Protein AF-0000000086188508 (afdb_homodimer)

pLDDT: mean 94.57, std 4.26, range [72.5, 98.75]

Structure (mmCIF, N/CA/C/O backbone):
data_AF-0000000086188508-model_v1
#
loop_
_entity.id
_entity.type
_entity.pdbx_description
1 polymer 'ABC transporter ATP-binding protein'
#
loop_
_atom_site.group_PDB
_atom_site.id
_atom_site.type_symbol
_atom_site.label_atom_id
_atom_site.label_alt_id
_atom_site.label_comp_id
_atom_site.label_asym_id
_atom_site.label_entity_id
_atom_site.label_seq_id
_atom_site.pdbx_PDB_ins_code
_atom_site.Cartn_x
_atom_site.Cartn_y
_atom_site.Cartn_z
_atom_site.occupancy
_atom_site.B_iso_or_equiv
_atom_site.auth_seq_id
_atom_site.auth_comp_id
_atom_site.auth_asym_id
_atom_site.auth_atom_id
_atom_site.pdbx_PDB_model_num
ATOM 1 N N . MET A 1 1 ? 10.109 28.75 5.727 1 93.12 1 MET A N 1
ATOM 2 C CA . MET A 1 1 ? 8.914 29.547 5.457 1 93.12 1 MET A CA 1
ATOM 3 C C . MET A 1 1 ? 7.746 29.094 6.32 1 93.12 1 MET A C 1
ATOM 5 O O . MET A 1 1 ? 7.461 27.891 6.398 1 93.12 1 MET A O 1
ATOM 9 N N . ARG A 1 2 ? 7.188 29.953 7.016 1 97.25 2 ARG A N 1
ATOM 10 C CA . ARG A 1 2 ? 5.969 29.703 7.777 1 97.25 2 ARG A CA 1
ATOM 11 C C . ARG A 1 2 ? 4.727 29.984 6.934 1 97.25 2 ARG A C 1
ATOM 13 O O . ARG A 1 2 ? 4.66 31 6.238 1 97.25 2 ARG A O 1
ATOM 20 N N . ILE A 1 3 ? 3.76 29.062 7 1 98.44 3 ILE A N 1
ATOM 21 C CA . ILE A 1 3 ? 2.541 29.203 6.211 1 98.44 3 ILE A CA 1
ATOM 22 C C . ILE A 1 3 ? 1.336 29.328 7.141 1 98.44 3 ILE A C 1
ATOM 24 O O . ILE A 1 3 ? 1.173 28.547 8.078 1 98.44 3 ILE A O 1
ATOM 28 N N . GLU A 1 4 ? 0.554 30.312 6.891 1 98.75 4 GLU A N 1
ATOM 29 C CA . GLU A 1 4 ? -0.713 30.484 7.598 1 98.75 4 GLU A CA 1
ATOM 30 C C . GLU A 1 4 ? -1.896 30.375 6.637 1 98.75 4 GLU A C 1
ATOM 32 O O . GLU A 1 4 ? -1.967 31.094 5.645 1 98.75 4 GLU A O 1
ATOM 37 N N . ILE A 1 5 ? -2.74 29.438 6.926 1 98.69 5 ILE A N 1
ATOM 38 C CA . ILE A 1 5 ? -3.971 29.219 6.172 1 98.69 5 ILE A CA 1
ATOM 39 C C . ILE A 1 5 ? -5.168 29.688 7 1 98.69 5 ILE A C 1
ATOM 41 O O . ILE A 1 5 ? -5.379 29.219 8.117 1 98.69 5 ILE A O 1
ATOM 45 N N . ARG A 1 6 ? -5.949 30.609 6.453 1 98.62 6 ARG A N 1
ATOM 46 C CA . ARG A 1 6 ? -7.07 31.156 7.195 1 98.62 6 ARG A CA 1
ATOM 47 C C . ARG A 1 6 ? -8.383 30.938 6.453 1 98.62 6 ARG A C 1
ATOM 49 O O . ARG A 1 6 ? -8.641 31.578 5.43 1 98.62 6 ARG A O 1
ATOM 56 N N . GLU A 1 7 ? -9.234 30.078 6.992 1 98.31 7 GLU A N 1
ATOM 57 C CA . GLU A 1 7 ? -10.586 29.797 6.496 1 98.31 7 GLU A CA 1
ATOM 58 C C . GLU A 1 7 ? -10.578 29.594 4.984 1 98.31 7 GLU A C 1
ATOM 60 O O . GLU A 1 7 ? -11.391 30.188 4.27 1 98.31 7 GLU A O 1
ATOM 65 N N . LEU A 1 8 ? -9.672 28.875 4.574 1 98.31 8 LEU A N 1
ATOM 66 C CA . LEU A 1 8 ? -9.461 28.672 3.145 1 98.31 8 LEU A CA 1
ATOM 67 C C . LEU A 1 8 ? -10.539 27.766 2.553 1 98.31 8 LEU A C 1
ATOM 69 O O . LEU A 1 8 ? -10.891 26.75 3.143 1 98.31 8 LEU A O 1
ATOM 73 N N . GLY A 1 9 ? -11.031 28.172 1.366 1 97.94 9 GLY A N 1
ATOM 74 C CA . GLY A 1 9 ? -12.078 27.391 0.713 1 97.94 9 GLY A CA 1
ATOM 75 C C . GLY A 1 9 ? -12.016 27.469 -0.801 1 97.94 9 GLY A C 1
ATOM 76 O O . GLY A 1 9 ? -11.422 28.391 -1.358 1 97.94 9 GLY A O 1
ATOM 77 N N . ARG A 1 10 ? -12.523 26.469 -1.468 1 97.5 10 ARG A N 1
ATOM 78 C CA . ARG A 1 10 ? -12.68 26.438 -2.918 1 97.5 10 ARG A CA 1
ATOM 79 C C . ARG A 1 10 ? -13.969 25.703 -3.303 1 97.5 10 ARG A C 1
ATOM 81 O O . ARG A 1 10 ? -14.227 24.594 -2.832 1 97.5 10 ARG A O 1
ATOM 88 N N . THR A 1 11 ? -14.75 26.344 -4.07 1 95.5 11 THR A N 1
ATOM 89 C CA . THR A 1 11 ? -15.977 25.766 -4.621 1 95.5 11 THR A CA 1
ATOM 90 C C . THR A 1 11 ? -15.938 25.75 -6.145 1 95.5 11 THR A C 1
ATOM 92 O O . THR A 1 11 ? -15.609 26.766 -6.766 1 95.5 11 THR A O 1
ATOM 95 N N . PHE A 1 12 ? -16.156 24.594 -6.695 1 91.88 12 PHE A N 1
ATOM 96 C CA . PHE A 1 12 ? -16.312 24.484 -8.141 1 91.88 12 PHE A CA 1
ATOM 97 C C . PHE A 1 12 ? -17.797 24.438 -8.516 1 91.88 12 PHE A C 1
ATOM 99 O O . PHE A 1 12 ? -18.484 23.469 -8.203 1 91.88 12 PHE A O 1
ATOM 106 N N . GLY A 1 13 ? -18.234 25.359 -9.133 1 89.5 13 GLY A N 1
ATOM 107 C CA . GLY A 1 13 ? -19.672 25.438 -9.328 1 89.5 13 GLY A CA 1
ATOM 108 C C . GLY A 1 13 ? -20.453 25.453 -8.023 1 89.5 13 GLY A C 1
ATOM 109 O O . GLY A 1 13 ? -20.297 26.375 -7.219 1 89.5 13 GLY A O 1
ATOM 110 N N . SER A 1 14 ? -21.219 24.328 -7.848 1 86.75 14 SER A N 1
ATOM 111 C CA . SER A 1 14 ? -22 24.266 -6.609 1 86.75 14 SER A CA 1
ATOM 112 C C . SER A 1 14 ? -21.422 23.219 -5.656 1 86.75 14 SER A C 1
ATOM 114 O O . SER A 1 14 ? -21.984 22.969 -4.586 1 86.75 14 SER A O 1
ATOM 116 N N . ALA A 1 15 ? -20.312 22.688 -5.973 1 86.31 15 ALA A N 1
ATOM 117 C CA . ALA A 1 15 ? -19.75 21.609 -5.164 1 86.31 15 ALA A CA 1
ATOM 118 C C . ALA A 1 15 ? -18.516 22.094 -4.395 1 86.31 15 ALA A C 1
ATOM 120 O O . ALA A 1 15 ? -17.5 22.422 -4.992 1 86.31 15 ALA A O 1
ATOM 121 N N . PRO A 1 16 ? -18.641 22.203 -3.096 1 91.38 16 PRO A N 1
ATOM 122 C CA . PRO A 1 16 ? -17.453 22.594 -2.32 1 91.38 16 PRO A CA 1
ATOM 123 C C . PRO A 1 16 ? -16.391 21.484 -2.295 1 91.38 16 PRO A C 1
ATOM 125 O O . PRO A 1 16 ? -16.719 20.328 -2.021 1 91.38 16 PRO A O 1
ATOM 128 N N . ALA A 1 17 ? -15.203 21.859 -2.639 1 94.56 17 ALA A N 1
ATOM 129 C CA . ALA A 1 17 ? -14.086 20.922 -2.604 1 94.56 17 ALA A CA 1
ATOM 130 C C . ALA A 1 17 ? -13.297 21.062 -1.307 1 94.56 17 ALA A C 1
ATOM 132 O O . ALA A 1 17 ? -12.844 20.062 -0.734 1 94.56 17 ALA A O 1
ATOM 133 N N . VAL A 1 18 ? -13.094 22.266 -0.87 1 97.81 18 VAL A N 1
ATOM 134 C CA . VAL A 1 18 ? -12.461 22.594 0.402 1 97.81 18 VAL A CA 1
ATOM 135 C C . VAL A 1 18 ? -13.297 23.641 1.132 1 97.81 18 VAL A C 1
ATOM 137 O O . VAL A 1 18 ? -13.742 24.625 0.527 1 97.81 18 VAL A O 1
ATOM 140 N N . GLU A 1 19 ? -13.477 23.406 2.457 1 97.56 19 GLU A N 1
ATOM 141 C CA . GLU A 1 19 ? -14.414 24.25 3.186 1 97.56 19 GLU A CA 1
ATOM 142 C C . GLU A 1 19 ? -13.781 24.797 4.469 1 97.56 19 GLU A C 1
ATOM 144 O O . GLU A 1 19 ? -13.82 24.141 5.508 1 97.56 19 GLU A O 1
ATOM 149 N N . GLY A 1 20 ? -13.305 26.016 4.438 1 97.44 20 GLY A N 1
ATOM 150 C CA . GLY A 1 20 ? -12.938 26.797 5.613 1 97.44 20 GLY A CA 1
ATOM 151 C C . GLY A 1 20 ? -11.797 26.188 6.398 1 97.44 20 GLY A C 1
ATOM 152 O O . GLY A 1 20 ? -11.867 26.078 7.625 1 97.44 20 GLY A O 1
ATOM 153 N N . VAL A 1 21 ? -10.75 25.781 5.785 1 98.12 21 VAL A N 1
ATOM 154 C CA . VAL A 1 21 ? -9.617 25.141 6.441 1 98.12 21 VAL A CA 1
ATOM 155 C C . VAL A 1 21 ? -8.688 26.219 7.02 1 98.12 21 VAL A C 1
ATOM 157 O O . VAL A 1 21 ? -8.32 27.172 6.328 1 98.12 21 VAL A O 1
ATOM 160 N N . SER A 1 22 ? -8.391 26.109 8.289 1 98.69 22 SER A N 1
ATOM 161 C CA . SER A 1 22 ? -7.406 26.953 8.953 1 98.69 22 SER A CA 1
ATOM 162 C C . SER A 1 22 ? -6.297 26.125 9.594 1 98.69 22 SER A C 1
ATOM 164 O O . SER A 1 22 ? -6.566 25.109 10.227 1 98.69 22 SER A O 1
ATOM 166 N N . ALA A 1 23 ? -5.117 26.562 9.344 1 98.44 23 ALA A N 1
ATOM 167 C CA . ALA A 1 23 ? -3.965 25.859 9.898 1 98.44 23 ALA A CA 1
ATOM 168 C C . ALA A 1 23 ? -2.695 26.688 9.781 1 98.44 23 ALA A C 1
ATOM 170 O O . ALA A 1 23 ? -2.629 27.625 8.969 1 98.44 23 ALA A O 1
ATOM 171 N N . THR A 1 24 ? -1.727 26.328 10.594 1 98.69 24 THR A N 1
ATOM 172 C CA . THR A 1 24 ? -0.405 26.953 10.516 1 98.69 24 THR A CA 1
ATOM 173 C C . THR A 1 24 ? 0.674 25.875 10.336 1 98.69 24 THR A C 1
ATOM 175 O O . THR A 1 24 ? 0.7 24.891 11.07 1 98.69 24 THR A O 1
ATOM 178 N N . ILE A 1 25 ? 1.467 26.062 9.367 1 98.5 25 ILE A N 1
ATOM 179 C CA . ILE A 1 25 ? 2.621 25.203 9.109 1 98.5 25 ILE A CA 1
ATOM 180 C C . ILE A 1 25 ? 3.906 25.953 9.453 1 98.5 25 ILE A C 1
ATOM 182 O O . ILE A 1 25 ? 4.141 27.047 8.953 1 98.5 25 ILE A O 1
ATOM 186 N N . GLU A 1 26 ? 4.727 25.375 10.25 1 98.06 26 GLU A N 1
ATOM 187 C CA . GLU A 1 26 ? 5.941 26.047 10.703 1 98.06 26 GLU A CA 1
ATOM 188 C C . GLU A 1 26 ? 7.074 25.875 9.695 1 98.06 26 GLU A C 1
ATOM 190 O O . GLU A 1 26 ? 7.023 25 8.828 1 98.06 26 GLU A O 1
ATOM 195 N N . ASP A 1 27 ? 8.039 26.75 9.891 1 97.5 27 ASP A N 1
ATOM 196 C CA . ASP A 1 27 ? 9.203 26.75 9.008 1 97.5 27 ASP A CA 1
ATOM 197 C C . ASP A 1 27 ? 9.953 25.422 9.094 1 97.5 27 ASP A C 1
ATOM 199 O O . ASP A 1 27 ? 10.227 24.922 10.195 1 97.5 27 ASP A O 1
ATOM 203 N N . GLY A 1 28 ? 10.148 24.812 7.914 1 96.69 28 GLY A N 1
ATOM 204 C CA . GLY A 1 28 ? 10.953 23.594 7.84 1 96.69 28 GLY A CA 1
ATOM 205 C C . GLY A 1 28 ? 10.18 22.344 8.195 1 96.69 28 GLY A C 1
ATOM 206 O O . GLY A 1 28 ? 10.734 21.25 8.203 1 96.69 28 GLY A O 1
ATOM 207 N N . GLU A 1 29 ? 8.906 22.453 8.398 1 97.69 29 GLU A N 1
ATOM 208 C CA . GLU A 1 29 ? 8.094 21.312 8.781 1 97.69 29 GLU A CA 1
ATOM 209 C C . GLU A 1 29 ? 7.762 20.438 7.578 1 97.69 29 GLU A C 1
ATOM 211 O O . GLU A 1 29 ? 7.617 20.938 6.461 1 97.69 29 GLU A O 1
ATOM 216 N N . PHE A 1 30 ? 7.688 19.156 7.82 1 98.06 30 PHE A N 1
ATOM 217 C CA . PHE A 1 30 ? 7.176 18.203 6.848 1 98.06 30 PHE A CA 1
ATOM 218 C C . PHE A 1 30 ? 5.727 17.828 7.16 1 98.06 30 PHE A C 1
ATOM 220 O O . PHE A 1 30 ? 5.461 17.062 8.086 1 98.06 30 PHE A O 1
ATOM 227 N N . ILE A 1 31 ? 4.832 18.328 6.312 1 98.5 31 ILE A N 1
ATOM 228 C CA . ILE A 1 31 ? 3.406 18.141 6.559 1 98.5 31 ILE A CA 1
ATOM 229 C C . ILE A 1 31 ? 2.83 17.172 5.52 1 98.5 31 ILE A C 1
ATOM 231 O O . ILE A 1 31 ? 3.145 17.281 4.332 1 98.5 31 ILE A O 1
ATOM 235 N N . CYS A 1 32 ? 1.991 16.281 5.992 1 98.25 32 CYS A N 1
ATOM 236 C CA . CYS A 1 32 ? 1.213 15.461 5.074 1 98.25 32 CYS A CA 1
ATOM 237 C C . CYS A 1 32 ? -0.257 15.867 5.094 1 98.25 32 CYS A C 1
ATOM 239 O O . CYS A 1 32 ? -0.809 16.172 6.152 1 98.25 32 CYS A O 1
ATOM 241 N N . ILE A 1 33 ? -0.807 15.969 3.959 1 98.25 33 ILE A N 1
ATOM 242 C CA . ILE A 1 33 ? -2.258 16.016 3.818 1 98.25 33 ILE A CA 1
ATOM 243 C C . ILE A 1 33 ? -2.789 14.625 3.477 1 98.25 33 ILE A C 1
ATOM 245 O O . ILE A 1 33 ? -2.457 14.07 2.43 1 98.25 33 ILE A O 1
ATOM 249 N N . LEU A 1 34 ? -3.578 14.117 4.359 1 96.44 34 LEU A N 1
ATOM 250 C CA . LEU A 1 34 ? -4.062 12.75 4.285 1 96.44 34 LEU A CA 1
ATOM 251 C C . LEU A 1 34 ? -5.586 12.711 4.254 1 96.44 34 LEU A C 1
ATOM 253 O O . LEU A 1 34 ? -6.246 13.539 4.883 1 96.44 34 LEU A O 1
ATOM 257 N N . GLY A 1 35 ? -6.148 11.766 3.547 1 94.25 35 GLY A N 1
ATOM 258 C CA . GLY A 1 35 ? -7.586 11.586 3.465 1 94.25 35 GLY A CA 1
ATOM 259 C C . GLY A 1 35 ? -8.008 10.68 2.324 1 94.25 35 GLY A C 1
ATOM 260 O O . GLY A 1 35 ? -7.176 10.25 1.525 1 94.25 35 GLY A O 1
ATOM 261 N N . PRO A 1 36 ? -9.289 10.391 2.309 1 90.56 36 PRO A N 1
ATOM 262 C CA . PRO A 1 36 ? -9.805 9.539 1.23 1 90.56 36 PRO A CA 1
ATOM 263 C C . PRO A 1 36 ? -9.742 10.219 -0.136 1 90.56 36 PRO A C 1
ATOM 265 O O . PRO A 1 36 ? -9.523 11.43 -0.217 1 90.56 36 PRO A O 1
ATOM 268 N N . SER A 1 37 ? -9.883 9.398 -1.133 1 84.88 37 SER A N 1
ATOM 269 C CA . SER A 1 37 ? -9.922 9.961 -2.48 1 84.88 37 SER A CA 1
ATOM 270 C C . SER A 1 37 ? -11.07 10.953 -2.629 1 84.88 37 SER A C 1
ATOM 272 O O . SER A 1 37 ? -12.18 10.711 -2.137 1 84.88 37 SER A O 1
ATOM 274 N N . GLY A 1 38 ? -10.797 12.07 -3.197 1 85.19 38 GLY A N 1
ATOM 275 C CA . GLY A 1 38 ? -11.828 13.047 -3.506 1 85.19 38 GLY A CA 1
ATOM 276 C C . GLY A 1 38 ? -12.125 13.984 -2.352 1 85.19 38 GLY A C 1
ATOM 277 O O . GLY A 1 38 ? -13.031 14.82 -2.439 1 85.19 38 GLY A O 1
ATOM 278 N N . CYS A 1 39 ? -11.359 13.922 -1.333 1 92.12 39 CYS A N 1
ATOM 279 C CA . CYS A 1 39 ? -11.727 14.695 -0.155 1 92.12 39 CYS A CA 1
ATOM 280 C C . CYS A 1 39 ? -11.164 16.109 -0.24 1 92.12 39 CYS A C 1
ATOM 282 O O . CYS A 1 39 ? -11.359 16.922 0.67 1 92.12 39 CYS A O 1
ATOM 284 N N . GLY A 1 40 ? -10.375 16.406 -1.275 1 95.19 40 GLY A N 1
ATOM 285 C CA . GLY A 1 40 ? -9.953 17.781 -1.474 1 95.19 40 GLY A CA 1
ATOM 286 C C . GLY A 1 40 ? -8.461 17.984 -1.278 1 95.19 40 GLY A C 1
ATOM 287 O O . GLY A 1 40 ? -7.977 19.125 -1.249 1 95.19 40 GLY A O 1
ATOM 288 N N . LYS A 1 41 ? -7.668 16.953 -1.112 1 96.44 41 LYS A N 1
ATOM 289 C CA . LYS A 1 41 ? -6.238 17.047 -0.832 1 96.44 41 LYS A CA 1
ATOM 290 C C . LYS A 1 41 ? -5.504 17.797 -1.944 1 96.44 41 LYS A C 1
ATOM 292 O O . LYS A 1 41 ? -4.754 18.734 -1.68 1 96.44 41 LYS A O 1
ATOM 297 N N . THR A 1 42 ? -5.754 17.375 -3.203 1 94.12 42 THR A N 1
ATOM 298 C CA . THR A 1 42 ? -5.102 17.984 -4.355 1 94.12 42 THR A CA 1
ATOM 299 C C . THR A 1 42 ? -5.531 19.438 -4.516 1 94.12 42 THR A C 1
ATOM 301 O O . THR A 1 42 ? -4.707 20.297 -4.832 1 94.12 42 THR A O 1
ATOM 304 N N . THR A 1 43 ? -6.793 19.688 -4.316 1 96.62 43 THR A N 1
ATOM 305 C CA . THR A 1 43 ? -7.289 21.062 -4.363 1 96.62 43 THR A CA 1
ATOM 306 C C . THR A 1 43 ? -6.578 21.922 -3.324 1 96.62 43 THR A C 1
ATOM 308 O O . THR A 1 43 ? -6.137 23.047 -3.631 1 96.62 43 THR A O 1
ATOM 311 N N . MET A 1 44 ? -6.484 21.406 -2.119 1 97.81 44 MET A N 1
ATOM 312 C CA . MET A 1 44 ? -5.777 22.109 -1.054 1 97.81 44 MET A CA 1
ATOM 313 C C . MET A 1 44 ? -4.336 22.406 -1.459 1 97.81 44 MET A C 1
ATOM 315 O O . MET A 1 44 ? -3.873 23.547 -1.327 1 97.81 44 MET A O 1
ATOM 319 N N . LEU A 1 45 ? -3.643 21.422 -1.983 1 97.94 45 LEU A N 1
ATOM 320 C CA . LEU A 1 45 ? -2.252 21.562 -2.402 1 97.94 45 LEU A CA 1
ATOM 321 C C . LEU A 1 45 ? -2.121 22.594 -3.512 1 97.94 45 LEU A C 1
ATOM 323 O O . LEU A 1 45 ? -1.219 23.438 -3.48 1 97.94 45 LEU A O 1
ATOM 327 N N . ASN A 1 46 ? -3.006 22.578 -4.457 1 97.5 46 ASN A N 1
ATOM 328 C CA . ASN A 1 46 ? -2.969 23.484 -5.598 1 97.5 46 ASN A CA 1
ATOM 329 C C . ASN A 1 46 ? -3.26 24.922 -5.18 1 97.5 46 ASN A C 1
ATOM 331 O O . ASN A 1 46 ? -2.719 25.875 -5.762 1 97.5 46 ASN A O 1
ATOM 335 N N . MET A 1 47 ? -4.121 25.062 -4.219 1 98.12 47 MET A N 1
ATOM 336 C CA . MET A 1 47 ? -4.34 26.406 -3.691 1 98.12 47 MET A CA 1
ATOM 337 C C . MET A 1 47 ? -3.086 26.922 -3.002 1 98.12 47 MET A C 1
ATOM 339 O O . MET A 1 47 ? -2.699 28.078 -3.199 1 98.12 47 MET A O 1
ATOM 343 N N . LEU A 1 48 ? -2.408 26.094 -2.244 1 97.88 48 LEU A N 1
ATOM 344 C CA . LEU A 1 48 ? -1.172 26.484 -1.577 1 97.88 48 LEU A CA 1
ATOM 345 C C . LEU A 1 48 ? -0.11 26.891 -2.596 1 97.88 48 LEU A C 1
ATOM 347 O O . LEU A 1 48 ? 0.63 27.859 -2.381 1 97.88 48 LEU A O 1
ATOM 351 N N . GLY A 1 49 ? -0.097 26.172 -3.674 1 97.19 49 GLY A N 1
ATOM 352 C CA . GLY A 1 49 ? 0.905 26.422 -4.699 1 97.19 49 GLY A CA 1
ATOM 353 C C . GLY A 1 49 ? 0.53 27.547 -5.645 1 97.19 49 GLY A C 1
ATOM 354 O O . GLY A 1 49 ? 1.363 28.016 -6.426 1 97.19 49 GLY A O 1
ATOM 355 N N . GLY A 1 50 ? -0.743 27.938 -5.664 1 97.12 50 GLY A N 1
ATOM 356 C CA . GLY A 1 50 ? -1.185 29.047 -6.504 1 97.12 50 GLY A CA 1
ATOM 357 C C . GLY A 1 50 ? -1.674 28.594 -7.867 1 97.12 50 GLY A C 1
ATOM 358 O O . GLY A 1 50 ? -1.909 29.422 -8.75 1 97.12 50 GLY A O 1
ATOM 359 N N . ILE A 1 51 ? -1.769 27.328 -8.086 1 95.81 51 ILE A N 1
ATOM 360 C CA . ILE A 1 51 ? -2.279 26.781 -9.344 1 95.81 51 ILE A CA 1
ATOM 361 C C . ILE A 1 51 ? -3.783 27.031 -9.43 1 95.81 51 ILE A C 1
ATOM 363 O O . ILE A 1 51 ? -4.309 27.297 -10.516 1 95.81 51 ILE A O 1
ATOM 367 N N . ILE A 1 52 ? -4.484 26.906 -8.289 1 96.06 52 ILE A N 1
ATOM 368 C CA . ILE A 1 52 ? -5.918 27.172 -8.188 1 96.06 52 ILE A CA 1
ATOM 369 C C . ILE A 1 52 ? -6.164 28.312 -7.211 1 96.06 52 ILE A C 1
ATOM 371 O O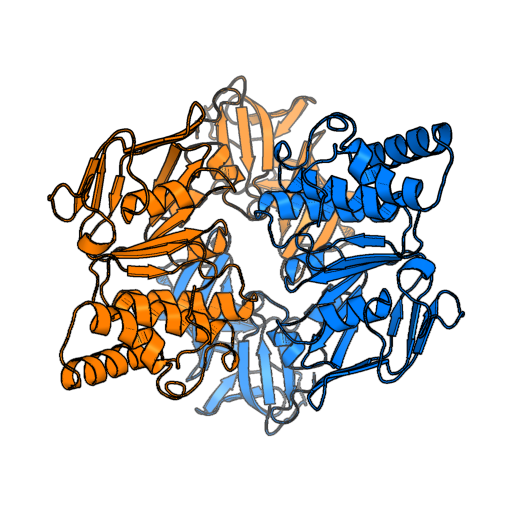 . ILE A 1 52 ? -5.578 28.359 -6.129 1 96.06 52 ILE A O 1
ATOM 375 N N . ALA A 1 53 ? -7 29.219 -7.668 1 96.12 53 ALA A N 1
ATOM 376 C CA . ALA A 1 53 ? -7.352 30.328 -6.781 1 96.12 53 ALA A CA 1
ATOM 377 C C . ALA A 1 53 ? -8.438 29.922 -5.789 1 96.12 53 ALA A C 1
ATOM 379 O O . ALA A 1 53 ? -9.438 29.312 -6.172 1 96.12 53 ALA A O 1
ATOM 380 N N . PRO A 1 54 ? -8.234 30.25 -4.57 1 97.75 54 PRO A N 1
ATOM 381 C CA . PRO A 1 54 ? -9.305 30 -3.609 1 97.75 54 PRO A CA 1
ATOM 382 C C . PRO A 1 54 ? -10.531 30.875 -3.852 1 97.75 54 PRO A C 1
ATOM 384 O O . PRO A 1 54 ? -10.422 31.938 -4.465 1 97.75 54 PRO A O 1
ATOM 387 N N . THR A 1 55 ? -11.703 30.375 -3.412 1 97.62 55 THR A N 1
ATOM 388 C CA . THR A 1 55 ? -12.922 31.172 -3.48 1 97.62 55 THR A CA 1
ATOM 389 C C . THR A 1 55 ? -13.18 31.891 -2.156 1 97.62 55 THR A C 1
ATOM 391 O O . THR A 1 55 ? -13.992 32.812 -2.088 1 97.62 55 THR A O 1
ATOM 394 N N . ALA A 1 56 ? -12.484 31.469 -1.142 1 97.81 56 ALA A N 1
ATOM 395 C CA . ALA A 1 56 ? -12.594 32.094 0.168 1 97.81 56 ALA A CA 1
ATOM 396 C C . ALA A 1 56 ? -11.32 31.891 0.987 1 97.81 56 ALA A C 1
ATOM 398 O O . ALA A 1 56 ? -10.547 30.969 0.71 1 97.81 56 ALA A O 1
ATOM 399 N N . GLY A 1 57 ? -11.062 32.781 1.903 1 98.25 57 GLY A N 1
ATOM 400 C CA . GLY A 1 57 ? -9.938 32.656 2.82 1 98.25 57 GLY A CA 1
ATOM 401 C C . GLY A 1 57 ? -8.656 33.25 2.277 1 98.25 57 GLY A C 1
ATOM 402 O O . GLY A 1 57 ? -8.672 33.969 1.266 1 98.25 57 GLY A O 1
ATOM 403 N N . THR A 1 58 ? -7.594 33.062 3.074 1 98.38 58 THR A N 1
ATOM 404 C CA . THR A 1 58 ? -6.32 33.656 2.711 1 98.38 58 THR A CA 1
ATOM 405 C C . THR A 1 58 ? -5.16 32.719 3.037 1 98.38 58 THR A C 1
ATOM 407 O O . THR A 1 58 ? -5.293 31.844 3.879 1 98.38 58 THR A O 1
ATOM 410 N N . ILE A 1 59 ? -4.117 32.875 2.322 1 98.5 59 ILE A N 1
ATOM 411 C CA . ILE A 1 59 ? -2.857 32.188 2.545 1 98.5 59 ILE A CA 1
ATOM 412 C C . ILE A 1 59 ? -1.738 33.188 2.775 1 98.5 59 ILE A C 1
ATOM 414 O O . ILE A 1 59 ? -1.557 34.125 1.98 1 98.5 59 ILE A O 1
ATOM 418 N N . LEU A 1 60 ? -1.003 33.031 3.828 1 98.56 60 LEU A N 1
ATOM 419 C CA . LEU A 1 60 ? 0.135 33.875 4.125 1 98.56 60 LEU A CA 1
ATOM 420 C C . LEU A 1 60 ? 1.431 33.094 4.168 1 98.56 60 LEU A C 1
ATOM 422 O O . LEU A 1 60 ? 1.479 32 4.773 1 98.56 60 LEU A O 1
ATOM 426 N N . PHE A 1 61 ? 2.438 33.594 3.484 1 98.06 61 PHE A N 1
ATOM 427 C CA . PHE A 1 61 ? 3.809 33.094 3.594 1 98.06 61 PHE A CA 1
ATOM 428 C C . PHE A 1 61 ? 4.672 34.094 4.367 1 98.06 61 PHE A C 1
ATOM 430 O O . PHE A 1 61 ? 4.914 35.188 3.904 1 98.06 61 PHE A O 1
ATOM 437 N N . ASP A 1 62 ? 5.125 33.656 5.531 1 97.38 62 ASP A N 1
ATOM 438 C CA . ASP A 1 62 ? 5.902 34.531 6.395 1 97.38 62 ASP A CA 1
ATOM 439 C C . ASP A 1 62 ? 5.203 35.875 6.578 1 97.38 62 ASP A C 1
ATOM 441 O O . ASP A 1 62 ? 5.832 36.938 6.449 1 97.38 62 ASP A O 1
ATOM 445 N N . GLY A 1 63 ? 3.953 35.781 6.652 1 97.19 63 GLY A N 1
ATOM 446 C CA . GLY A 1 63 ? 3.172 36.969 6.961 1 97.19 63 GLY A CA 1
ATOM 447 C C . GLY A 1 63 ? 2.723 37.719 5.727 1 97.19 63 GLY A C 1
ATOM 448 O O . GLY A 1 63 ? 1.924 38.656 5.82 1 97.19 63 GLY A O 1
ATOM 449 N N . VAL A 1 64 ? 3.162 37.406 4.574 1 97.5 64 VAL A N 1
ATOM 450 C CA . VAL A 1 64 ? 2.807 38.094 3.334 1 97.5 64 VAL A CA 1
ATOM 451 C C . VAL A 1 64 ? 1.641 37.375 2.662 1 97.5 64 VAL A C 1
ATOM 453 O O . VAL A 1 64 ? 1.69 36.156 2.455 1 97.5 64 VAL A O 1
ATOM 456 N N . ASP A 1 65 ? 0.681 38.094 2.338 1 98.31 65 ASP A N 1
ATOM 457 C CA . ASP A 1 65 ? -0.497 37.531 1.687 1 98.31 65 ASP A CA 1
ATOM 458 C C . ASP A 1 65 ? -0.181 37.094 0.253 1 98.31 65 ASP A C 1
ATOM 460 O O . ASP A 1 65 ? 0.121 37.938 -0.595 1 98.31 65 ASP A O 1
ATOM 464 N N . VAL A 1 66 ? -0.284 35.812 -0.04 1 97.94 66 VAL A N 1
ATOM 465 C CA . VAL A 1 66 ? 0.046 35.312 -1.37 1 97.94 66 VAL A CA 1
ATOM 466 C C . VAL A 1 66 ? -1.207 34.75 -2.035 1 97.94 66 VAL A C 1
ATOM 468 O O . VAL A 1 66 ? -1.119 34.062 -3.053 1 97.94 66 VAL A O 1
ATOM 471 N N . THR A 1 67 ? -2.338 35 -1.528 1 97.88 67 THR A N 1
ATOM 472 C CA . THR A 1 67 ? -3.598 34.406 -1.968 1 97.88 67 THR A CA 1
ATOM 473 C C . THR A 1 67 ? -3.783 34.594 -3.471 1 97.88 67 THR A C 1
ATOM 475 O O . THR A 1 67 ? -4.281 33.688 -4.152 1 97.88 67 THR A O 1
ATOM 478 N N . LYS A 1 68 ? -3.355 35.688 -3.965 1 96.56 68 LYS A N 1
ATOM 479 C CA . LYS A 1 68 ? -3.611 36 -5.367 1 96.56 68 LYS A CA 1
ATOM 480 C C . LYS A 1 68 ? -2.332 35.906 -6.195 1 96.56 68 LYS A C 1
ATOM 482 O O . LYS A 1 68 ? -2.344 36.188 -7.398 1 96.56 68 LYS A O 1
ATOM 487 N N . VAL A 1 69 ? -1.245 35.594 -5.582 1 96.38 69 VAL A N 1
ATOM 488 C CA . VAL A 1 69 ? 0.017 35.469 -6.301 1 96.38 69 VAL A CA 1
ATOM 489 C C . VAL A 1 69 ? 0.014 34.156 -7.109 1 96.38 69 VAL A C 1
ATOM 491 O O . VAL A 1 69 ? -0.233 33.094 -6.562 1 96.38 69 VAL A O 1
ATOM 494 N N . PRO A 1 70 ? 0.237 34.219 -8.359 1 94.88 70 PRO A N 1
ATOM 495 C CA . PRO A 1 70 ? 0.24 33 -9.18 1 94.88 70 PRO A CA 1
ATOM 496 C C . PRO A 1 70 ? 1.418 32.094 -8.867 1 94.88 70 PRO A C 1
ATOM 498 O O . PRO A 1 70 ? 2.381 32.5 -8.219 1 94.88 70 PRO A O 1
ATOM 501 N N . ALA A 1 71 ? 1.337 30.875 -9.312 1 92.94 71 ALA A N 1
ATOM 502 C CA . ALA A 1 71 ? 2.299 29.828 -8.992 1 92.94 71 ALA A CA 1
ATOM 503 C C . ALA A 1 71 ? 3.709 30.219 -9.414 1 92.94 71 ALA A C 1
ATOM 505 O O . ALA A 1 71 ? 4.668 30.016 -8.664 1 92.94 71 ALA A O 1
ATOM 506 N N . GLU A 1 72 ? 3.857 30.859 -10.57 1 90.06 72 GLU A N 1
ATOM 507 C CA . GLU A 1 72 ? 5.152 31.172 -11.156 1 90.06 72 GLU A CA 1
ATOM 508 C C . GLU A 1 72 ? 5.91 32.188 -10.305 1 90.06 72 GLU A C 1
ATOM 510 O O . GLU A 1 72 ? 7.141 32.25 -10.344 1 90.06 72 GLU A O 1
ATOM 515 N N . LYS A 1 73 ? 5.18 32.938 -9.562 1 92.69 73 LYS A N 1
ATOM 516 C CA . LYS A 1 73 ? 5.789 34.031 -8.789 1 92.69 73 LYS A CA 1
ATOM 517 C C . LYS A 1 73 ? 5.758 33.719 -7.293 1 92.69 73 LYS A C 1
ATOM 519 O O . LYS A 1 73 ? 6.184 34.531 -6.477 1 92.69 73 LYS A O 1
ATOM 524 N N . ARG A 1 74 ? 5.289 32.594 -6.93 1 94.31 74 ARG A N 1
ATOM 525 C CA . ARG A 1 74 ? 5.016 32.281 -5.527 1 94.31 74 ARG A CA 1
ATOM 526 C C . ARG A 1 74 ? 6.238 31.672 -4.852 1 94.31 74 ARG A C 1
ATOM 528 O O . ARG A 1 74 ? 6.25 31.484 -3.633 1 94.31 74 ARG A O 1
ATOM 535 N N . GLY A 1 75 ? 7.223 31.266 -5.68 1 92.88 75 GLY A N 1
ATOM 536 C CA . GLY A 1 75 ? 8.453 30.719 -5.141 1 92.88 75 GLY A CA 1
ATOM 537 C C . GLY A 1 75 ? 8.289 29.312 -4.586 1 92.88 75 GLY A C 1
ATOM 538 O O . GLY A 1 75 ? 8.883 28.969 -3.559 1 92.88 75 GLY A O 1
ATOM 539 N N . VAL A 1 76 ? 7.477 28.531 -5.168 1 96 76 VAL A N 1
ATOM 540 C CA . VAL A 1 76 ? 7.207 27.188 -4.688 1 96 76 VAL A CA 1
ATOM 541 C C . VAL A 1 76 ? 7.738 26.156 -5.691 1 96 76 VAL A C 1
ATOM 543 O O . VAL A 1 76 ? 7.887 26.469 -6.879 1 96 76 VAL A O 1
ATOM 546 N N . GLY A 1 77 ? 8.211 25.031 -5.219 1 96.62 77 GLY A N 1
ATOM 547 C CA . GLY A 1 77 ? 8.531 23.875 -6.039 1 96.62 77 GLY A CA 1
ATOM 548 C C . GLY A 1 77 ? 7.426 22.828 -6.051 1 96.62 77 GLY A C 1
ATOM 549 O O . GLY A 1 77 ? 6.812 22.562 -5.02 1 96.62 77 GLY A O 1
ATOM 550 N N . PHE A 1 78 ? 7.223 22.312 -7.277 1 95.94 78 PHE A N 1
ATOM 551 C CA . PHE A 1 78 ? 6.141 21.359 -7.426 1 95.94 78 PHE A CA 1
ATOM 552 C C . PHE A 1 78 ? 6.668 20.031 -7.969 1 95.94 78 PHE A C 1
ATOM 554 O O . PHE A 1 78 ? 7.512 20.016 -8.867 1 95.94 78 PHE A O 1
ATOM 561 N N . VAL A 1 79 ? 6.176 18.969 -7.297 1 95.12 79 VAL A N 1
ATOM 562 C CA . VAL A 1 79 ? 6.328 17.625 -7.848 1 95.12 79 VAL A CA 1
ATOM 563 C C . VAL A 1 79 ? 4.953 16.984 -8.039 1 95.12 79 VAL A C 1
ATOM 565 O O . VAL A 1 79 ? 4.211 16.797 -7.078 1 95.12 79 VAL A O 1
ATOM 568 N N . PHE A 1 80 ? 4.703 16.594 -9.273 1 90.19 80 PHE A N 1
ATOM 569 C CA . PHE A 1 80 ? 3.404 16.031 -9.625 1 90.19 80 PHE A CA 1
ATOM 570 C C . PHE A 1 80 ? 3.439 14.516 -9.57 1 90.19 80 PHE A C 1
ATOM 572 O O . PHE A 1 80 ? 4.516 13.914 -9.539 1 90.19 80 PHE A O 1
ATOM 579 N N . GLN A 1 81 ? 2.264 13.922 -9.609 1 84.25 81 GLN A N 1
ATOM 580 C CA . GLN A 1 81 ? 2.096 12.477 -9.492 1 84.25 81 GLN A CA 1
ATOM 581 C C . GLN A 1 81 ? 2.807 11.75 -10.625 1 84.25 81 GLN A C 1
ATOM 583 O O . GLN A 1 81 ? 3.453 10.727 -10.406 1 84.25 81 GLN A O 1
ATOM 588 N N . ASN A 1 82 ? 2.75 12.258 -11.797 1 86.06 82 ASN A N 1
ATOM 589 C CA . ASN A 1 82 ? 3.359 11.609 -12.953 1 86.06 82 ASN A CA 1
ATOM 590 C C . ASN A 1 82 ? 4.77 12.133 -13.203 1 86.06 82 ASN A C 1
ATOM 592 O O . ASN A 1 82 ? 5.348 11.875 -14.266 1 86.06 82 ASN A O 1
ATOM 596 N N . TYR A 1 83 ? 5.309 12.914 -12.328 1 88.25 83 TYR A N 1
ATOM 597 C CA . TYR A 1 83 ? 6.648 13.492 -12.344 1 88.25 83 TYR A CA 1
ATOM 598 C C . TYR A 1 83 ? 6.742 14.625 -13.359 1 88.25 83 TYR A C 1
ATOM 600 O O . TYR A 1 83 ? 7.445 15.617 -13.141 1 88.25 83 TYR A O 1
ATOM 608 N N . ALA A 1 84 ? 5.992 14.43 -14.516 1 90.75 84 ALA A N 1
ATOM 609 C CA . ALA A 1 84 ? 5.91 15.445 -15.562 1 90.75 84 ALA A CA 1
ATOM 610 C C . ALA A 1 84 ? 7.297 15.812 -16.078 1 90.75 84 ALA A C 1
ATOM 612 O O . ALA A 1 84 ? 7.621 16.984 -16.234 1 90.75 84 ALA A O 1
ATOM 613 N N . LEU A 1 85 ? 8.172 14.82 -16.203 1 95.31 85 LEU A N 1
ATOM 614 C CA . LEU A 1 85 ? 9.484 15.07 -16.781 1 95.31 85 LEU A CA 1
ATOM 615 C C . LEU A 1 85 ? 9.391 15.242 -18.297 1 95.31 85 LEU A C 1
ATOM 617 O O . LEU A 1 85 ? 8.57 14.594 -18.953 1 95.31 85 LEU A O 1
ATOM 621 N N . TYR A 1 86 ? 10.219 16.078 -18.859 1 95.75 86 TYR A N 1
ATOM 622 C CA . TYR A 1 86 ? 10.312 16.203 -20.312 1 95.75 86 TYR A CA 1
ATOM 623 C C . TYR A 1 86 ? 11.055 15.016 -20.922 1 95.75 86 TYR A C 1
ATOM 625 O O . TYR A 1 86 ? 12.266 14.867 -20.719 1 95.75 86 TYR A O 1
ATOM 633 N N . PRO A 1 87 ? 10.367 14.25 -21.672 1 94.81 87 PRO A N 1
ATOM 634 C CA . PRO A 1 87 ? 10.961 12.992 -22.125 1 94.81 87 PRO A CA 1
ATOM 635 C C . PRO A 1 87 ? 12.102 13.195 -23.125 1 94.81 87 PRO A C 1
ATOM 637 O O . PRO A 1 87 ? 12.969 12.336 -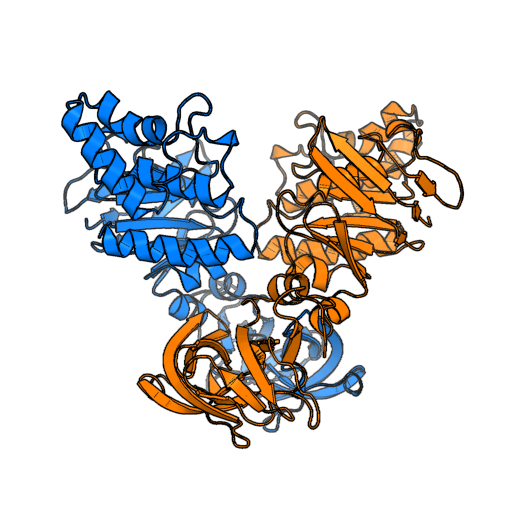23.266 1 94.81 87 PRO A O 1
ATOM 640 N N . HIS A 1 88 ? 12.109 14.344 -23.797 1 95.38 88 HIS A N 1
ATOM 641 C CA . HIS A 1 88 ? 13.086 14.586 -24.859 1 95.38 88 HIS A CA 1
ATOM 642 C C . HIS A 1 88 ? 14.344 15.25 -24.297 1 95.38 88 HIS A C 1
ATOM 644 O O . HIS A 1 88 ? 15.328 15.414 -25.016 1 95.38 88 HIS A O 1
ATOM 650 N N . LEU A 1 89 ? 14.32 15.688 -23.078 1 97.38 89 LEU A N 1
ATOM 651 C CA . LEU A 1 89 ? 15.469 16.328 -22.453 1 97.38 89 LEU A CA 1
ATOM 652 C C . LEU A 1 89 ? 16.25 15.344 -21.594 1 97.38 89 LEU A C 1
ATOM 654 O O . LEU A 1 89 ? 15.672 14.375 -21.078 1 97.38 89 LEU A O 1
ATOM 658 N N . THR A 1 90 ? 17.453 15.609 -21.453 1 98.06 90 THR A N 1
ATOM 659 C CA . THR A 1 90 ? 18.266 14.836 -20.516 1 98.06 90 THR A CA 1
ATOM 660 C C . THR A 1 90 ? 17.906 15.172 -19.078 1 98.06 90 THR A C 1
ATOM 662 O O . THR A 1 90 ? 17.188 16.141 -18.828 1 98.06 90 THR A O 1
ATOM 665 N N . VAL A 1 91 ? 18.391 14.359 -18.156 1 98.38 91 VAL A N 1
ATOM 666 C CA . VAL A 1 91 ? 18.203 14.609 -16.734 1 98.38 91 VAL A CA 1
ATOM 667 C C . VAL A 1 91 ? 18.734 16 -16.375 1 98.38 91 VAL A C 1
ATOM 669 O O . VAL A 1 91 ? 18.062 16.781 -15.719 1 98.38 91 VAL A O 1
ATOM 672 N N . ALA A 1 92 ? 19.922 16.312 -16.891 1 98.38 92 ALA A N 1
ATOM 673 C CA . ALA A 1 92 ? 20.531 17.609 -16.625 1 98.38 92 ALA A CA 1
ATOM 674 C C . ALA A 1 92 ? 19.656 18.75 -17.141 1 98.38 92 ALA A C 1
ATOM 676 O O . ALA A 1 92 ? 19.453 19.734 -16.438 1 98.38 92 ALA A O 1
ATOM 677 N N . LYS A 1 93 ? 19.109 18.594 -18.281 1 97.94 93 LYS A N 1
ATOM 678 C CA . LYS A 1 93 ? 18.297 19.641 -18.891 1 97.94 93 LYS A CA 1
ATOM 679 C C . LYS A 1 93 ? 16.953 19.766 -18.203 1 97.94 93 LYS A C 1
ATOM 681 O O . LYS A 1 93 ? 16.406 20.859 -18.094 1 97.94 93 LYS A O 1
ATOM 686 N N . ASN A 1 94 ? 16.406 18.609 -17.797 1 98.25 94 ASN A N 1
ATOM 687 C CA . ASN A 1 94 ? 15.188 18.656 -17 1 98.25 94 ASN A CA 1
ATOM 688 C C . ASN A 1 94 ? 15.367 19.5 -15.742 1 98.25 94 ASN A C 1
ATOM 690 O O . ASN A 1 94 ? 14.539 20.359 -15.453 1 98.25 94 ASN A O 1
ATOM 694 N N . ILE A 1 95 ? 16.453 19.266 -15.055 1 98.38 95 ILE A N 1
ATOM 695 C CA . ILE A 1 95 ? 16.719 19.953 -13.805 1 98.38 95 ILE A CA 1
ATOM 696 C C . ILE A 1 95 ? 17.031 21.422 -14.086 1 98.38 95 ILE A C 1
ATOM 698 O O . ILE A 1 95 ? 16.656 22.312 -13.312 1 98.38 95 ILE A O 1
ATOM 702 N N . GLU A 1 96 ? 17.641 21.703 -15.211 1 98.06 96 GLU A N 1
ATOM 703 C CA . GLU A 1 96 ? 18.094 23.047 -15.578 1 98.06 96 GLU A CA 1
ATOM 704 C C . GLU A 1 96 ? 16.938 23.906 -16.047 1 98.06 96 GLU A C 1
ATOM 706 O O . GLU A 1 96 ? 17.016 25.141 -15.992 1 98.06 96 GLU A O 1
ATOM 711 N N . PHE A 1 97 ? 15.953 23.344 -16.469 1 96.25 97 PHE A N 1
ATOM 712 C CA . PHE A 1 97 ? 14.891 24 -17.219 1 96.25 97 PHE A CA 1
ATOM 713 C C . PHE A 1 97 ? 14.344 25.203 -16.453 1 96.25 97 PHE A C 1
ATOM 715 O O . PHE A 1 97 ? 14.234 26.297 -17 1 96.25 97 PHE A O 1
ATOM 722 N N . PRO A 1 98 ? 13.984 25.047 -15.172 1 95.62 98 PRO A N 1
ATOM 723 C CA . PRO A 1 98 ? 13.445 26.188 -14.438 1 95.62 98 PRO A CA 1
ATOM 724 C C . PRO A 1 98 ? 14.43 27.359 -14.375 1 95.62 98 PRO A C 1
ATOM 726 O O . PRO A 1 98 ? 14.016 28.516 -14.391 1 95.62 98 PRO A O 1
ATOM 729 N N . LEU A 1 99 ? 15.711 27.109 -14.328 1 96.81 99 LEU A N 1
ATOM 730 C CA . LEU A 1 99 ? 16.734 28.141 -14.273 1 96.81 99 LEU A CA 1
ATOM 731 C C . LEU A 1 99 ? 16.844 28.859 -15.617 1 96.81 99 LEU A C 1
ATOM 733 O O . LEU A 1 99 ? 17.078 30.062 -15.672 1 96.81 99 LEU A O 1
ATOM 737 N N . ALA A 1 100 ? 16.734 28.047 -16.656 1 95.56 100 ALA A N 1
ATOM 738 C CA . ALA A 1 100 ? 16.797 28.609 -18 1 95.56 100 ALA A CA 1
ATOM 739 C C . ALA A 1 100 ? 15.656 29.594 -18.25 1 95.56 100 ALA A C 1
ATOM 741 O O . ALA A 1 100 ? 15.859 30.656 -18.844 1 95.56 100 ALA A O 1
ATOM 742 N N . ILE A 1 101 ? 14.539 29.219 -17.766 1 92.75 101 ILE A N 1
ATOM 743 C CA . ILE A 1 101 ? 13.367 30.078 -17.922 1 92.75 101 ILE A CA 1
ATOM 744 C C . ILE A 1 101 ? 13.594 31.391 -17.172 1 92.75 101 ILE A C 1
ATOM 746 O O . ILE A 1 101 ? 13.188 32.438 -17.641 1 92.75 101 ILE A O 1
ATOM 750 N N . GLU A 1 102 ? 14.281 31.344 -16.094 1 93.25 102 GLU A N 1
ATOM 751 C CA . GLU A 1 102 ? 14.57 32.531 -15.297 1 93.25 102 GLU A CA 1
ATOM 752 C C . GLU A 1 102 ? 15.805 33.281 -15.82 1 93.25 102 GLU A C 1
ATOM 754 O O . GLU A 1 102 ? 16.281 34.219 -15.195 1 93.25 102 GLU A O 1
ATOM 759 N N . ARG A 1 103 ? 16.453 32.844 -16.844 1 93.88 103 ARG A N 1
ATOM 760 C CA . ARG A 1 103 ? 17.578 33.469 -17.547 1 93.88 103 ARG A CA 1
ATOM 761 C C . ARG A 1 103 ? 18.797 33.531 -16.641 1 93.88 103 ARG A C 1
ATOM 763 O O . ARG A 1 103 ? 19.531 34.531 -16.656 1 93.88 103 ARG A O 1
ATOM 770 N N . VAL A 1 104 ? 18.891 32.531 -15.82 1 96.06 104 VAL A N 1
ATOM 771 C CA . VAL A 1 104 ? 20.094 32.406 -15.016 1 96.06 104 VAL A CA 1
ATOM 772 C C . VAL A 1 104 ? 21.297 32.156 -15.93 1 96.06 104 VAL A C 1
ATOM 774 O O . VAL A 1 104 ? 21.203 31.422 -16.906 1 96.06 104 VAL A O 1
ATOM 777 N N . PRO A 1 105 ? 22.422 32.688 -15.648 1 97.25 105 PRO A N 1
ATOM 778 C CA . PRO A 1 105 ? 23.625 32.469 -16.469 1 97.25 105 PRO A CA 1
ATOM 779 C C . PRO A 1 105 ? 24.062 31.016 -16.516 1 97.25 105 PRO A C 1
ATOM 781 O O . PRO A 1 105 ? 23.938 30.297 -15.516 1 97.25 105 PRO A O 1
ATOM 784 N N . ARG A 1 106 ? 24.672 30.625 -17.578 1 96.19 106 ARG A N 1
ATOM 785 C CA . ARG A 1 106 ? 25 29.25 -17.891 1 96.19 106 ARG A CA 1
ATOM 786 C C . ARG A 1 106 ? 25.906 28.641 -16.812 1 96.19 106 ARG A C 1
ATOM 788 O O . ARG A 1 106 ? 25.703 27.5 -16.391 1 96.19 106 ARG A O 1
ATOM 795 N N . ALA A 1 107 ? 26.906 29.328 -16.453 1 96.56 107 ALA A N 1
ATOM 796 C CA . ALA A 1 107 ? 27.844 28.812 -15.469 1 96.56 107 ALA A CA 1
ATOM 797 C C . ALA A 1 107 ? 27.156 28.531 -14.133 1 96.56 107 ALA A C 1
ATOM 799 O O . ALA A 1 107 ? 27.422 27.5 -13.5 1 96.56 107 ALA A O 1
ATOM 800 N N . GLU A 1 108 ? 26.312 29.406 -13.797 1 97 108 GLU A N 1
ATOM 801 C CA . GLU A 1 108 ? 25.562 29.234 -12.555 1 97 108 GLU A CA 1
ATOM 802 C C . GLU A 1 108 ? 24.562 28.094 -12.664 1 97 108 GLU A C 1
ATOM 804 O O . GLU A 1 108 ? 24.359 27.344 -11.703 1 97 108 GLU A O 1
ATOM 809 N N . ARG A 1 109 ? 23.906 27.953 -13.773 1 97.44 109 ARG A N 1
ATOM 810 C CA . ARG A 1 109 ? 22.969 26.859 -13.984 1 97.44 109 ARG A CA 1
ATOM 811 C C . ARG A 1 109 ? 23.656 25.516 -13.82 1 97.44 109 ARG A C 1
ATOM 813 O O . ARG A 1 109 ? 23.125 24.609 -13.156 1 97.44 109 ARG A O 1
ATOM 820 N N . ARG A 1 110 ? 24.828 25.422 -14.414 1 96.75 110 ARG A N 1
ATOM 821 C CA . ARG A 1 110 ? 25.562 24.172 -14.344 1 96.75 110 ARG A CA 1
ATOM 822 C C . ARG A 1 110 ? 25.891 23.828 -12.898 1 96.75 110 ARG A C 1
ATOM 824 O O . ARG A 1 110 ? 25.781 22.656 -12.492 1 96.75 110 ARG A O 1
ATOM 831 N N . ARG A 1 111 ? 26.281 24.781 -12.188 1 97.31 111 ARG A N 1
ATOM 832 C CA . ARG A 1 111 ? 26.625 24.562 -10.781 1 97.31 111 ARG A CA 1
ATOM 833 C C . ARG A 1 111 ? 25.391 24.125 -9.984 1 97.31 111 ARG A C 1
ATOM 835 O O . ARG A 1 111 ? 25.453 23.125 -9.258 1 97.31 111 ARG A O 1
ATOM 842 N N . ARG A 1 112 ? 24.312 24.812 -10.109 1 97.56 112 ARG A N 1
ATOM 843 C CA . ARG A 1 112 ? 23.109 24.531 -9.359 1 97.56 112 ARG A CA 1
ATOM 844 C C . ARG A 1 112 ? 22.531 23.172 -9.742 1 97.56 112 ARG A C 1
ATOM 846 O O . ARG A 1 112 ? 21.984 22.453 -8.891 1 97.56 112 ARG A O 1
ATOM 853 N N . VAL A 1 113 ? 22.625 22.859 -11 1 98.12 113 VAL A N 1
ATOM 854 C CA . VAL A 1 113 ? 22.141 21.562 -11.477 1 98.12 113 VAL A CA 1
ATOM 855 C C . VAL A 1 113 ? 22.953 20.453 -10.812 1 98.12 113 VAL A C 1
ATOM 857 O O . VAL A 1 113 ? 22.375 19.453 -10.344 1 98.12 113 VAL A O 1
ATOM 860 N N . ARG A 1 114 ? 24.203 20.609 -10.789 1 97.56 114 ARG A N 1
ATOM 861 C CA . ARG A 1 114 ? 25.047 19.594 -10.164 1 97.56 114 ARG A CA 1
ATOM 862 C C . ARG A 1 114 ? 24.734 19.469 -8.672 1 97.56 114 ARG A C 1
ATOM 864 O O . ARG A 1 114 ? 24.672 18.359 -8.148 1 97.56 114 ARG A O 1
ATOM 871 N N . GLU A 1 115 ? 24.578 20.578 -8.023 1 97.38 115 GLU A N 1
ATOM 872 C CA . GLU A 1 115 ? 24.25 20.562 -6.605 1 97.38 115 GLU A CA 1
ATOM 873 C C . GLU A 1 115 ? 22.922 19.859 -6.348 1 97.38 115 GLU A C 1
ATOM 875 O O . GLU A 1 115 ? 22.828 19.016 -5.453 1 97.38 115 GLU A O 1
ATOM 880 N N . ALA A 1 116 ? 21.922 20.234 -7.098 1 97.75 116 ALA A N 1
ATOM 881 C CA . ALA A 1 116 ? 20.625 19.594 -6.961 1 97.75 116 ALA A CA 1
ATOM 882 C C . ALA A 1 116 ? 20.703 18.094 -7.25 1 97.75 116 ALA A C 1
ATOM 884 O O . ALA A 1 116 ? 20.078 17.297 -6.551 1 97.75 116 ALA A O 1
ATOM 885 N N . ALA A 1 117 ? 21.438 17.75 -8.273 1 98 117 ALA A N 1
ATOM 886 C CA . ALA A 1 117 ? 21.609 16.344 -8.648 1 98 117 ALA A CA 1
ATOM 887 C C . ALA A 1 117 ? 22.281 15.555 -7.535 1 98 117 ALA A C 1
ATOM 889 O O . ALA A 1 117 ? 21.906 14.414 -7.25 1 98 117 ALA A O 1
ATOM 890 N N . ASP A 1 118 ? 23.203 16.141 -6.957 1 97.06 118 ASP A N 1
ATOM 891 C CA . ASP A 1 118 ? 23.938 15.5 -5.867 1 97.06 118 ASP A CA 1
ATOM 892 C C . ASP A 1 118 ? 23.031 15.328 -4.645 1 97.06 118 ASP A C 1
ATOM 894 O O . ASP A 1 118 ? 23.078 14.289 -3.973 1 97.06 118 ASP A O 1
ATOM 898 N N . LEU A 1 119 ? 22.312 16.297 -4.406 1 95.81 119 LEU A N 1
ATOM 899 C CA . LEU A 1 119 ? 21.391 16.266 -3.27 1 95.81 119 LEU A CA 1
ATOM 900 C C . LEU A 1 119 ? 20.453 15.07 -3.354 1 95.81 119 LEU A C 1
ATOM 902 O O . LEU A 1 119 ? 20.172 14.43 -2.34 1 95.81 119 LEU A O 1
ATOM 906 N N . VAL A 1 120 ? 19.984 14.719 -4.582 1 96.19 120 VAL A N 1
ATOM 907 C CA . VAL A 1 120 ? 19.016 13.641 -4.738 1 96.19 120 VAL A CA 1
ATOM 908 C C . VAL A 1 120 ? 19.719 12.398 -5.277 1 96.19 120 VAL A C 1
ATOM 910 O O . VAL A 1 120 ? 19.062 11.422 -5.652 1 96.19 120 VAL A O 1
ATOM 913 N N . GLN A 1 121 ? 21 12.398 -5.512 1 95.56 121 GLN A N 1
ATOM 914 C CA . GLN A 1 121 ? 21.859 11.273 -5.859 1 95.56 121 GLN A CA 1
ATOM 915 C C . GLN A 1 121 ? 21.562 10.766 -7.266 1 95.56 121 GLN A C 1
ATOM 917 O O . GLN A 1 121 ? 21.422 9.562 -7.48 1 95.56 121 GLN A O 1
ATOM 922 N N . VAL A 1 122 ? 21.469 11.727 -8.195 1 96.75 122 VAL A N 1
ATOM 923 C CA . VAL A 1 122 ? 21.266 11.32 -9.586 1 96.75 122 VAL A CA 1
ATOM 924 C C . VAL A 1 122 ? 22.406 11.844 -10.445 1 96.75 122 VAL A C 1
ATOM 926 O O . VAL A 1 122 ? 22.281 11.914 -11.672 1 96.75 122 VAL A O 1
ATOM 929 N N . GLY A 1 123 ? 23.516 12.188 -9.883 1 96.12 123 GLY A N 1
ATOM 930 C CA . GLY A 1 123 ? 24.688 12.719 -10.562 1 96.12 123 GLY A CA 1
ATOM 931 C C . GLY A 1 123 ? 25.141 11.852 -11.727 1 96.12 123 GLY A C 1
ATOM 932 O O . GLY A 1 123 ? 25.344 12.352 -12.836 1 96.12 123 GLY A O 1
ATOM 933 N N . PRO A 1 124 ? 25.219 10.609 -11.5 1 95.94 124 PRO A N 1
ATOM 934 C CA . PRO A 1 124 ? 25.734 9.711 -12.531 1 95.94 124 PRO A CA 1
ATOM 935 C C . PRO A 1 124 ? 24.781 9.594 -13.727 1 95.94 124 PRO A C 1
ATOM 937 O O . PRO A 1 124 ? 25.172 9.078 -14.781 1 95.94 124 PRO A O 1
ATOM 940 N N . TYR A 1 125 ? 23.578 10.117 -13.633 1 96.88 125 TYR A N 1
ATOM 941 C CA . TYR A 1 125 ? 22.578 9.883 -14.664 1 96.88 125 TYR A CA 1
ATOM 942 C C . TYR A 1 125 ? 22.281 11.156 -15.438 1 96.88 125 TYR A C 1
ATOM 944 O O . TYR A 1 125 ? 21.312 11.219 -16.188 1 96.88 125 TYR A O 1
AT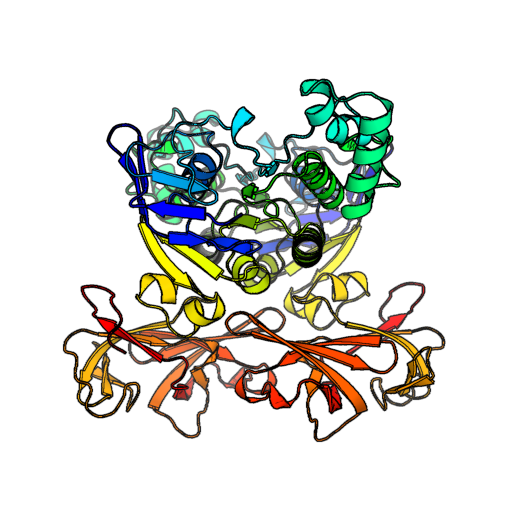OM 952 N N . LEU A 1 126 ? 23.047 12.141 -15.359 1 97.75 126 LEU A N 1
ATOM 953 C CA . LEU A 1 126 ? 22.75 13.477 -15.859 1 97.75 126 LEU A CA 1
ATOM 954 C C . LEU A 1 126 ? 22.578 13.461 -17.375 1 97.75 126 LEU A C 1
ATOM 956 O O . LEU A 1 126 ? 21.828 14.266 -17.938 1 97.75 126 LEU A O 1
ATOM 960 N N . ASP A 1 127 ? 23.188 12.555 -18.062 1 97.31 127 ASP A N 1
ATOM 961 C CA . ASP A 1 127 ? 23.172 12.555 -19.516 1 97.31 127 ASP A CA 1
ATOM 962 C C . ASP A 1 127 ? 22.094 11.609 -20.047 1 97.31 127 ASP A C 1
ATOM 964 O O . ASP A 1 127 ? 21.875 11.531 -21.25 1 97.31 127 ASP A O 1
ATOM 968 N N . ARG A 1 128 ? 21.453 10.961 -19.172 1 97.25 128 ARG A N 1
ATOM 969 C CA . ARG A 1 128 ? 20.391 10.023 -19.578 1 97.25 128 ARG A CA 1
ATOM 970 C C . ARG A 1 128 ? 19.078 10.75 -19.781 1 97.25 128 ARG A C 1
ATOM 972 O O . ARG A 1 128 ? 18.938 11.914 -19.406 1 97.25 128 ARG A O 1
ATOM 979 N N . ARG A 1 129 ? 18.25 10.117 -20.484 1 96.12 129 ARG A N 1
ATOM 980 C CA . ARG A 1 129 ? 16.875 10.586 -20.641 1 96.12 129 ARG A CA 1
ATOM 981 C C . ARG A 1 129 ? 15.938 9.836 -19.703 1 96.12 129 ARG A C 1
ATOM 983 O O . ARG A 1 129 ? 16.25 8.734 -19.25 1 96.12 129 ARG A O 1
ATOM 990 N N . PRO A 1 130 ? 14.742 10.445 -19.312 1 95.5 130 PRO A N 1
ATOM 991 C CA . PRO A 1 130 ? 13.82 9.852 -18.359 1 95.5 130 PRO A CA 1
ATOM 992 C C . PRO A 1 130 ? 13.484 8.391 -18.672 1 95.5 130 PRO A C 1
ATOM 994 O O . PRO A 1 130 ? 13.398 7.559 -17.781 1 95.5 130 PRO A O 1
ATOM 997 N N . ALA A 1 131 ? 13.375 8.023 -19.891 1 90.38 131 ALA A N 1
ATOM 998 C CA . ALA A 1 131 ? 12.992 6.676 -20.297 1 90.38 131 ALA A CA 1
ATOM 999 C C . ALA A 1 131 ? 14.055 5.656 -19.906 1 90.38 131 ALA A C 1
ATOM 1001 O O . ALA A 1 131 ? 13.781 4.457 -19.844 1 90.38 131 ALA A O 1
ATOM 1002 N N . GLU A 1 132 ? 15.219 6.121 -19.672 1 92.69 132 GLU A N 1
ATOM 1003 C CA . GLU A 1 132 ? 16.344 5.25 -19.328 1 92.69 132 GLU A CA 1
ATOM 1004 C C . GLU A 1 132 ? 16.5 5.105 -17.812 1 92.69 132 GLU A C 1
ATOM 1006 O O . GLU A 1 132 ? 17.438 4.469 -17.328 1 92.69 132 GLU A O 1
ATOM 1011 N N . LEU A 1 133 ? 15.602 5.727 -17.078 1 92.62 133 LEU A N 1
ATOM 1012 C CA . LEU A 1 133 ? 15.68 5.75 -15.625 1 92.62 133 LEU A CA 1
ATOM 1013 C C . LEU A 1 133 ? 14.609 4.855 -15 1 92.62 133 LEU A C 1
ATOM 1015 O O . LEU A 1 133 ? 13.555 4.641 -15.602 1 92.62 133 LEU A O 1
ATOM 1019 N N . SER A 1 134 ? 14.922 4.34 -13.805 1 84.56 134 SER A N 1
ATOM 1020 C CA . SER A 1 134 ? 13.891 3.68 -13.008 1 84.56 134 SER A CA 1
ATOM 1021 C C . SER A 1 134 ? 12.891 4.688 -12.453 1 84.56 134 SER A C 1
ATOM 1023 O O . SER A 1 134 ? 13.133 5.895 -12.484 1 84.56 134 SER A O 1
ATOM 1025 N N . GLY A 1 135 ? 11.75 4.203 -11.938 1 85.31 135 GLY A N 1
ATOM 1026 C CA . GLY A 1 135 ? 10.75 5.066 -11.336 1 85.31 135 GLY A CA 1
ATOM 1027 C C . GLY A 1 135 ? 11.297 5.91 -10.195 1 85.31 135 GLY A C 1
ATOM 1028 O O . GLY A 1 135 ? 11.023 7.109 -10.117 1 85.31 135 GLY A O 1
ATOM 1029 N N . GLY A 1 136 ? 12.062 5.262 -9.359 1 89.06 136 GLY A N 1
ATOM 1030 C CA . GLY A 1 136 ? 12.672 5.984 -8.25 1 89.06 136 GLY A CA 1
ATOM 1031 C C . GLY A 1 136 ? 13.641 7.062 -8.711 1 89.06 136 GLY A C 1
ATOM 1032 O O . GLY A 1 136 ? 13.688 8.148 -8.125 1 89.06 136 GLY A O 1
ATOM 1033 N N . GLN A 1 137 ? 14.391 6.766 -9.758 1 92.62 137 GLN A N 1
ATOM 1034 C CA . GLN A 1 137 ? 15.312 7.742 -10.328 1 92.62 137 GLN A CA 1
ATOM 1035 C C . GLN A 1 137 ? 14.562 8.914 -10.945 1 92.62 137 GLN A C 1
ATOM 1037 O O . GLN A 1 137 ? 14.953 10.07 -10.766 1 92.62 137 GLN A O 1
ATOM 1042 N N . GLN A 1 138 ? 13.516 8.602 -11.609 1 95 138 GLN A N 1
ATOM 1043 C CA . GLN A 1 138 ? 12.703 9.664 -12.195 1 95 138 GLN A CA 1
ATOM 1044 C C . GLN A 1 138 ? 12.148 10.586 -11.117 1 95 138 GLN A C 1
ATOM 1046 O O . GLN A 1 138 ? 12.141 11.812 -11.281 1 95 138 GLN A O 1
ATOM 1051 N N . GLN A 1 139 ? 11.719 9.984 -10.062 1 94.38 139 GLN A N 1
ATOM 1052 C CA . GLN A 1 139 ? 11.203 10.773 -8.945 1 94.38 139 GLN A CA 1
ATOM 1053 C C . GLN A 1 139 ? 12.273 11.703 -8.383 1 94.38 139 GLN A C 1
ATOM 1055 O O . GLN A 1 139 ? 12.008 12.875 -8.109 1 94.38 139 GLN A O 1
ATOM 1060 N N . ARG A 1 140 ? 13.406 11.164 -8.203 1 95.94 140 ARG A N 1
ATOM 1061 C CA . ARG A 1 140 ? 14.523 11.961 -7.707 1 95.94 140 ARG A CA 1
ATOM 1062 C C . ARG A 1 140 ? 14.812 13.133 -8.633 1 95.94 140 ARG A C 1
ATOM 1064 O O . ARG A 1 140 ? 15.078 14.25 -8.172 1 95.94 140 ARG A O 1
ATOM 1071 N N . VAL A 1 141 ? 14.75 12.914 -9.914 1 97.56 141 VAL A N 1
ATOM 1072 C CA . VAL A 1 141 ? 14.977 13.969 -10.891 1 97.56 141 VAL A CA 1
ATOM 1073 C C . VAL A 1 141 ? 13.898 15.039 -10.75 1 97.56 141 VAL A C 1
ATOM 1075 O O . VAL A 1 141 ? 14.195 16.234 -10.789 1 97.56 141 VAL A O 1
ATOM 1078 N N . ALA A 1 142 ? 12.672 14.57 -10.586 1 97.38 142 ALA A N 1
ATOM 1079 C CA . ALA A 1 142 ? 11.562 15.508 -10.414 1 97.38 142 ALA A CA 1
ATOM 1080 C C . ALA A 1 142 ? 11.766 16.375 -9.172 1 97.38 142 ALA A C 1
ATOM 1082 O O . ALA A 1 142 ? 11.484 17.578 -9.195 1 97.38 142 ALA A O 1
ATOM 1083 N N . ILE A 1 143 ? 12.25 15.797 -8.141 1 97.44 143 ILE A N 1
ATOM 1084 C CA . ILE A 1 143 ? 12.5 16.516 -6.902 1 97.44 143 ILE A CA 1
ATOM 1085 C C . ILE A 1 143 ? 13.633 17.531 -7.109 1 97.44 143 ILE A C 1
ATOM 1087 O O . ILE A 1 143 ? 13.531 18.672 -6.676 1 97.44 143 ILE A O 1
ATOM 1091 N N . ALA A 1 144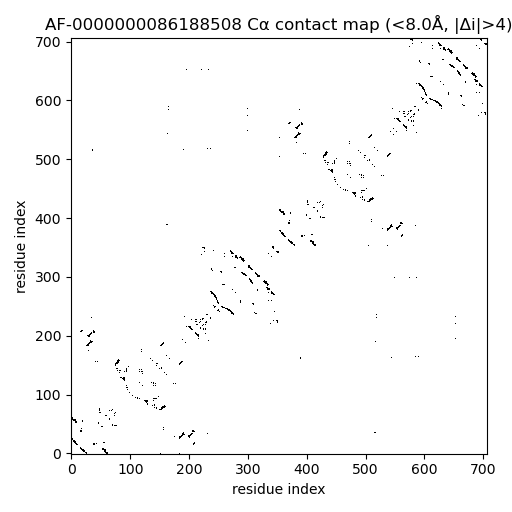 ? 14.656 17.109 -7.773 1 97.94 144 ALA A N 1
ATOM 1092 C CA . ALA A 1 144 ? 15.766 18 -8.07 1 97.94 144 ALA A CA 1
ATOM 1093 C C . ALA A 1 144 ? 15.297 19.203 -8.875 1 97.94 144 ALA A C 1
ATOM 1095 O O . ALA A 1 144 ? 15.695 20.344 -8.586 1 97.94 144 ALA A O 1
ATOM 1096 N N . ARG A 1 145 ? 14.547 18.922 -9.844 1 97.94 145 ARG A N 1
ATOM 1097 C CA . ARG A 1 145 ? 14.016 20.016 -10.672 1 97.94 145 ARG A CA 1
ATOM 1098 C C . ARG A 1 145 ? 13.203 20.984 -9.828 1 97.94 145 ARG A C 1
ATOM 1100 O O . ARG A 1 145 ? 13.297 22.203 -10.023 1 97.94 145 ARG A O 1
ATOM 1107 N N . ALA A 1 146 ? 12.43 20.438 -8.914 1 97.19 146 ALA A N 1
ATOM 1108 C CA . ALA A 1 146 ? 11.594 21.281 -8.062 1 97.19 146 ALA A CA 1
ATOM 1109 C C . ALA A 1 146 ? 12.445 22.109 -7.102 1 97.19 146 ALA A C 1
ATOM 1111 O O . ALA A 1 146 ? 12.047 23.203 -6.699 1 97.19 146 ALA A O 1
ATOM 1112 N N . LEU A 1 147 ? 13.641 21.641 -6.777 1 97.62 147 LEU A N 1
ATOM 1113 C CA . LEU A 1 147 ? 14.438 22.25 -5.719 1 97.62 147 LEU A CA 1
ATOM 1114 C C . LEU A 1 147 ? 15.508 23.172 -6.309 1 97.62 147 LEU A C 1
ATOM 1116 O O . LEU A 1 147 ? 16.109 23.969 -5.59 1 97.62 147 LEU A O 1
ATOM 1120 N N . VAL A 1 148 ? 15.695 23.094 -7.578 1 97.56 148 VAL A N 1
ATOM 1121 C CA . VAL A 1 148 ? 16.859 23.703 -8.195 1 97.56 148 VAL A CA 1
ATOM 1122 C C . VAL A 1 148 ? 16.797 25.219 -8.031 1 97.56 148 VAL A C 1
ATOM 1124 O O . VAL A 1 148 ? 17.828 25.891 -7.992 1 97.56 148 VAL A O 1
ATOM 1127 N N . LYS A 1 149 ? 15.648 25.766 -7.898 1 95.62 149 LYS A N 1
ATOM 1128 C CA . LYS A 1 149 ? 15.484 27.203 -7.715 1 95.62 149 LYS A CA 1
ATOM 1129 C C . LYS A 1 149 ? 15.508 27.578 -6.234 1 95.62 149 LYS A C 1
ATOM 1131 O O . LYS A 1 149 ? 15.258 28.719 -5.879 1 95.62 149 LYS A O 1
ATOM 1136 N N . ASN A 1 150 ? 15.672 26.609 -5.43 1 94.38 150 ASN A N 1
ATOM 1137 C CA . ASN A 1 150 ? 15.703 26.812 -3.984 1 94.38 150 ASN A CA 1
ATOM 1138 C C . ASN A 1 150 ? 14.391 27.391 -3.471 1 94.38 150 ASN A C 1
ATOM 1140 O O . ASN A 1 150 ? 14.391 28.422 -2.803 1 94.38 150 ASN A O 1
ATOM 1144 N N . PRO A 1 151 ? 13.359 26.719 -3.719 1 95.88 151 PRO A N 1
ATOM 1145 C CA . PRO A 1 151 ? 12.062 27.203 -3.227 1 95.88 151 PRO A CA 1
ATOM 1146 C C . PRO A 1 151 ? 11.961 27.172 -1.704 1 95.88 151 PRO A C 1
ATOM 1148 O O . PRO A 1 151 ? 12.719 26.453 -1.046 1 95.88 151 PRO A O 1
ATOM 1151 N N . SER A 1 152 ? 11.07 28 -1.22 1 92.69 152 SER A N 1
ATOM 1152 C CA . SER A 1 152 ? 10.859 28 0.224 1 92.69 152 SER A CA 1
ATOM 1153 C C . SER A 1 152 ? 9.805 26.984 0.631 1 92.69 152 SER A C 1
ATOM 1155 O O . SER A 1 152 ? 9.672 26.656 1.813 1 92.69 152 SER A O 1
ATOM 1157 N N . LEU A 1 153 ? 9.07 26.547 -0.321 1 97.62 153 LEU A N 1
ATOM 1158 C CA . LEU A 1 153 ? 8.023 25.562 -0.1 1 97.62 153 LEU A CA 1
ATOM 1159 C C . LEU A 1 153 ? 8.039 24.5 -1.188 1 97.62 153 LEU A C 1
ATOM 1161 O O . LEU A 1 153 ? 8.086 24.812 -2.377 1 97.62 153 LEU A O 1
ATOM 1165 N N . LEU A 1 154 ? 8.102 23.25 -0.752 1 98.06 154 LEU A N 1
ATOM 1166 C CA . LEU A 1 154 ? 8.055 22.109 -1.66 1 98.06 154 LEU A CA 1
ATOM 1167 C C . LEU A 1 154 ? 6.711 21.406 -1.562 1 98.06 154 LEU A C 1
ATOM 1169 O O . LEU A 1 154 ? 6.281 21.016 -0.47 1 98.06 154 LEU A O 1
ATOM 1173 N N . LEU A 1 155 ? 6.008 21.297 -2.67 1 98.19 155 LEU A N 1
ATOM 1174 C CA . LEU A 1 155 ? 4.695 20.672 -2.748 1 98.19 155 LEU A CA 1
ATOM 1175 C C . LEU A 1 155 ? 4.754 19.375 -3.557 1 98.19 155 LEU A C 1
ATOM 1177 O O . LEU A 1 155 ? 5.188 19.375 -4.711 1 98.19 155 LEU A O 1
ATOM 1181 N N . LEU A 1 156 ? 4.332 18.297 -2.938 1 97.75 156 LEU A N 1
ATOM 1182 C CA . LEU A 1 156 ? 4.371 16.984 -3.58 1 97.75 156 LEU A CA 1
ATOM 1183 C C . LEU A 1 156 ? 2.982 16.359 -3.629 1 97.75 156 LEU A C 1
ATOM 1185 O O . LEU A 1 156 ? 2.359 16.141 -2.588 1 97.75 156 LEU A O 1
ATOM 1189 N N . ASP A 1 157 ? 2.537 16.062 -4.781 1 95.94 157 ASP A N 1
ATOM 1190 C CA . ASP A 1 157 ? 1.218 15.453 -4.961 1 95.94 157 ASP A CA 1
ATOM 1191 C C . ASP A 1 157 ? 1.328 13.961 -5.254 1 95.94 157 ASP A C 1
ATOM 1193 O O . ASP A 1 157 ? 1.49 13.562 -6.41 1 95.94 157 ASP A O 1
ATOM 1197 N N . GLU A 1 158 ? 1.169 13.117 -4.242 1 93 158 GLU A N 1
ATOM 1198 C CA . GLU A 1 158 ? 1.211 11.656 -4.285 1 93 158 GLU A CA 1
ATOM 1199 C C . GLU A 1 158 ? 2.447 11.164 -5.031 1 93 158 GLU A C 1
ATOM 1201 O O . GLU A 1 158 ? 2.344 10.336 -5.938 1 93 158 GLU A O 1
ATOM 1206 N N . PRO A 1 159 ? 3.58 11.57 -4.578 1 93.12 159 PRO A N 1
ATOM 1207 C CA . PRO A 1 159 ? 4.801 11.312 -5.34 1 93.12 159 PRO A CA 1
ATOM 1208 C C . PRO A 1 159 ? 5.195 9.836 -5.328 1 93.12 159 PRO A C 1
ATOM 1210 O O . PRO A 1 159 ? 5.988 9.398 -6.168 1 93.12 159 PRO A O 1
ATOM 1213 N N . LEU A 1 160 ? 4.641 9.078 -4.441 1 91.38 160 LEU A N 1
ATOM 1214 C CA . LEU A 1 160 ? 5.105 7.699 -4.297 1 91.38 160 LEU A CA 1
ATOM 1215 C C . LEU A 1 160 ? 4.059 6.715 -4.801 1 91.38 160 LEU A C 1
ATOM 1217 O O . LEU A 1 160 ? 4.242 5.5 -4.695 1 91.38 160 LEU A O 1
ATOM 1221 N N . SER A 1 161 ? 3.035 7.141 -5.41 1 83.81 161 SER A N 1
ATOM 1222 C CA . SER A 1 161 ? 1.879 6.312 -5.738 1 83.81 161 SER A CA 1
ATOM 1223 C C . SER A 1 161 ? 2.209 5.312 -6.84 1 83.81 161 SER A C 1
ATOM 1225 O O . SER A 1 161 ? 1.578 4.258 -6.938 1 83.81 161 SER A O 1
ATOM 1227 N N . ASN A 1 162 ? 3.186 5.605 -7.648 1 77.88 162 ASN A N 1
ATOM 1228 C CA . ASN A 1 162 ? 3.479 4.758 -8.797 1 77.88 162 ASN A CA 1
ATOM 1229 C C . ASN A 1 162 ? 4.652 3.82 -8.523 1 77.88 162 ASN A C 1
ATOM 1231 O O . ASN A 1 162 ? 5.102 3.1 -9.414 1 77.88 162 ASN A O 1
ATOM 1235 N N . LEU A 1 163 ? 5.09 3.848 -7.34 1 83.44 163 LEU A N 1
ATOM 1236 C CA . LEU A 1 163 ? 6.258 3.047 -6.984 1 83.44 163 LEU A CA 1
ATOM 1237 C C . LEU A 1 163 ? 5.84 1.752 -6.297 1 83.44 163 LEU A C 1
ATOM 1239 O O . LEU A 1 163 ? 4.766 1.685 -5.688 1 83.44 163 LEU A O 1
ATOM 1243 N N . ASP A 1 164 ? 6.66 0.695 -6.445 1 80.69 164 ASP A N 1
ATOM 1244 C CA . ASP A 1 164 ? 6.418 -0.544 -5.711 1 80.69 164 ASP A CA 1
ATOM 1245 C C . ASP A 1 164 ? 6.73 -0.373 -4.227 1 80.69 164 ASP A C 1
ATOM 1247 O O . ASP A 1 164 ? 7.293 0.644 -3.816 1 80.69 164 ASP A O 1
ATOM 1251 N N . ALA A 1 165 ? 6.387 -1.356 -3.467 1 78.06 165 ALA A N 1
ATOM 1252 C CA . ALA A 1 165 ? 6.434 -1.271 -2.01 1 78.06 165 ALA A CA 1
ATOM 1253 C C . ALA A 1 165 ? 7.855 -1 -1.521 1 78.06 165 ALA A C 1
ATOM 1255 O O . ALA A 1 165 ? 8.07 -0.143 -0.66 1 78.06 165 ALA A O 1
ATOM 1256 N N . ARG A 1 166 ? 8.797 -1.623 -2.062 1 80.81 166 ARG A N 1
ATOM 1257 C CA . ARG A 1 166 ? 10.172 -1.475 -1.617 1 80.81 166 ARG A CA 1
ATOM 1258 C C . ARG A 1 166 ? 10.703 -0.077 -1.927 1 80.81 166 ARG A C 1
ATOM 1260 O O . ARG A 1 166 ? 11.266 0.587 -1.054 1 80.81 166 ARG A O 1
ATOM 1267 N N . LEU A 1 167 ? 10.523 0.256 -3.119 1 84.19 167 LEU A N 1
ATOM 1268 C CA . LEU A 1 167 ? 11 1.569 -3.539 1 84.19 167 LEU A CA 1
ATOM 1269 C C . LEU A 1 167 ? 10.281 2.678 -2.779 1 84.19 167 LEU A C 1
ATOM 1271 O O . LEU A 1 167 ? 10.867 3.717 -2.479 1 84.19 167 LEU A O 1
ATOM 1275 N N . ARG A 1 168 ? 9.078 2.447 -2.436 1 89.31 168 ARG A N 1
ATOM 1276 C CA . ARG A 1 168 ? 8.328 3.42 -1.648 1 89.31 168 ARG A CA 1
ATOM 1277 C C . ARG A 1 168 ? 8.984 3.656 -0.295 1 89.31 168 ARG A C 1
ATOM 1279 O O . ARG A 1 168 ? 9.172 4.801 0.121 1 89.31 168 ARG A O 1
ATOM 1286 N N . LEU A 1 169 ? 9.312 2.594 0.336 1 86.5 169 LEU A N 1
ATOM 1287 C CA . LEU A 1 169 ? 9.953 2.689 1.642 1 86.5 169 LEU A CA 1
ATOM 1288 C C . LEU A 1 169 ? 11.289 3.422 1.536 1 86.5 169 LEU A C 1
ATOM 1290 O O . LEU A 1 169 ? 11.586 4.297 2.354 1 86.5 169 LEU A O 1
ATOM 1294 N N . GLU A 1 170 ? 11.984 3.1 0.539 1 87.19 170 GLU A N 1
ATOM 1295 C CA . GLU A 1 170 ? 13.281 3.738 0.32 1 87.19 170 GLU A CA 1
ATOM 1296 C C . GLU A 1 170 ? 13.125 5.234 0.07 1 87.19 170 GLU A C 1
ATOM 1298 O O . GLU A 1 170 ? 13.867 6.047 0.629 1 87.19 170 GLU A O 1
ATOM 1303 N N . MET A 1 171 ? 12.172 5.562 -0.696 1 92.75 171 MET A N 1
ATOM 1304 C CA . MET A 1 171 ? 11.992 6.957 -1.093 1 92.75 171 MET A CA 1
ATOM 1305 C C . MET A 1 171 ? 11.43 7.781 0.057 1 92.75 171 MET A C 1
ATOM 1307 O O . MET A 1 171 ? 11.664 8.992 0.136 1 92.75 171 MET A O 1
ATOM 1311 N N . ARG A 1 172 ? 10.688 7.156 0.925 1 92.88 172 ARG A N 1
ATOM 1312 C CA . ARG A 1 172 ? 10.227 7.863 2.115 1 92.88 172 ARG A CA 1
ATOM 1313 C C . ARG A 1 172 ? 11.406 8.391 2.928 1 92.88 172 ARG A C 1
ATOM 1315 O O . ARG A 1 172 ? 11.438 9.57 3.301 1 92.88 172 ARG A O 1
ATOM 1322 N N . VAL A 1 173 ? 12.344 7.547 3.107 1 90.81 173 VAL A N 1
ATOM 1323 C CA . VAL A 1 173 ? 13.531 7.906 3.869 1 90.81 173 VAL A CA 1
ATOM 1324 C C . VAL A 1 173 ? 14.312 8.992 3.129 1 90.81 173 VAL A C 1
ATOM 1326 O O . VAL A 1 173 ? 14.742 9.984 3.732 1 90.81 173 VAL A O 1
ATOM 1329 N N . GLU A 1 174 ? 14.422 8.805 1.878 1 93.81 174 GLU A N 1
ATOM 1330 C CA . GLU A 1 174 ? 15.172 9.75 1.052 1 93.81 174 GLU A CA 1
ATOM 1331 C C . GLU A 1 174 ? 14.516 11.125 1.042 1 93.81 174 GLU A C 1
ATOM 1333 O O . GLU A 1 174 ? 15.203 12.148 1.105 1 93.81 174 GLU A O 1
ATOM 1338 N N . LEU A 1 175 ? 13.227 11.133 0.952 1 95.69 175 LEU A N 1
ATOM 1339 C CA . LEU A 1 175 ? 12.508 12.398 0.931 1 95.69 175 LEU A CA 1
ATOM 1340 C C . LEU A 1 175 ? 12.703 13.164 2.236 1 95.69 175 LEU A C 1
ATOM 1342 O O . LEU A 1 175 ? 12.875 14.383 2.227 1 95.69 175 LEU A O 1
ATOM 1346 N N . GLN A 1 176 ? 12.672 12.492 3.297 1 94.94 176 GLN A N 1
ATOM 1347 C CA . GLN A 1 176 ? 12.93 13.133 4.586 1 94.94 176 GLN A CA 1
ATOM 1348 C C . GLN A 1 176 ? 14.344 13.695 4.652 1 94.94 176 GLN A C 1
ATOM 1350 O O . GLN A 1 176 ? 14.547 14.82 5.109 1 94.94 176 GLN A O 1
ATOM 1355 N N . ARG A 1 177 ? 15.273 12.891 4.23 1 94.75 177 ARG A N 1
ATOM 1356 C CA . ARG A 1 177 ? 16.656 13.344 4.215 1 94.75 177 ARG A CA 1
ATOM 1357 C C . ARG A 1 177 ? 16.812 14.594 3.354 1 94.75 177 ARG A C 1
ATOM 1359 O O . ARG A 1 177 ? 17.438 15.57 3.775 1 94.75 177 ARG A O 1
ATOM 1366 N N . ILE A 1 178 ? 16.266 14.523 2.172 1 96.25 178 ILE A N 1
ATOM 1367 C CA . ILE A 1 178 ? 16.359 15.641 1.232 1 96.25 178 ILE A CA 1
ATOM 1368 C C . ILE A 1 178 ? 15.742 16.891 1.856 1 96.25 178 ILE A C 1
ATOM 1370 O O . ILE A 1 178 ? 16.328 17.969 1.789 1 96.25 178 ILE A O 1
ATOM 1374 N N . GLN A 1 179 ? 14.586 16.766 2.424 1 96.25 179 GLN A N 1
ATOM 1375 C CA . GLN A 1 179 ? 13.906 17.891 3.049 1 96.25 179 GLN A CA 1
ATOM 1376 C C . GLN A 1 179 ? 14.742 18.5 4.168 1 96.25 179 GLN A C 1
ATOM 1378 O O . GLN A 1 179 ? 14.852 19.719 4.281 1 96.25 179 GLN A O 1
ATOM 1383 N N . ARG A 1 180 ? 15.336 17.719 4.98 1 94.44 180 ARG A N 1
ATOM 1384 C CA . ARG A 1 180 ? 16.141 18.188 6.102 1 94.44 180 ARG A CA 1
ATOM 1385 C C . ARG A 1 180 ? 17.406 18.906 5.605 1 94.44 180 ARG A C 1
ATOM 1387 O O . ARG A 1 180 ? 17.766 19.969 6.121 1 94.44 180 ARG A O 1
ATOM 1394 N N . GLU A 1 181 ? 17.969 18.328 4.648 1 95.19 181 GLU A N 1
ATOM 1395 C CA . GLU A 1 181 ? 19.188 18.922 4.109 1 95.19 181 GLU A CA 1
ATOM 1396 C C . GLU A 1 181 ? 18.906 20.234 3.404 1 95.19 181 GLU A C 1
ATOM 1398 O O . GLU A 1 181 ? 19.656 21.203 3.541 1 95.19 181 GLU A O 1
ATOM 1403 N N . ALA A 1 182 ? 17.844 20.25 2.699 1 95.25 182 ALA A N 1
ATOM 1404 C CA . ALA A 1 182 ? 17.469 21.469 1.967 1 95.25 182 ALA A CA 1
ATOM 1405 C C . ALA A 1 182 ? 16.812 22.484 2.889 1 95.25 182 ALA A C 1
ATOM 1407 O O . ALA A 1 182 ? 16.656 23.656 2.527 1 95.25 182 ALA A O 1
ATOM 1408 N N . LYS A 1 183 ? 16.328 22.047 4.086 1 95.06 183 LYS A N 1
ATOM 1409 C CA . LYS A 1 183 ? 15.641 22.875 5.066 1 95.06 183 LYS A CA 1
ATOM 1410 C C . LYS A 1 183 ? 14.414 23.547 4.453 1 95.06 183 LYS A C 1
ATOM 1412 O O . LYS A 1 183 ? 14.18 24.734 4.668 1 95.06 183 LYS A O 1
ATOM 1417 N N . VAL A 1 184 ? 13.758 22.859 3.676 1 97.12 184 VAL A N 1
ATOM 1418 C CA . VAL A 1 184 ? 12.609 23.406 2.959 1 97.12 184 VAL A CA 1
ATOM 1419 C C . VAL A 1 184 ? 11.32 22.969 3.639 1 97.12 184 VAL A C 1
ATOM 1421 O O . VAL A 1 184 ? 11.211 21.828 4.094 1 97.12 184 VAL A O 1
ATOM 1424 N N . THR A 1 185 ? 10.375 23.906 3.828 1 98.25 185 THR A N 1
ATOM 1425 C CA . THR A 1 185 ? 9.031 23.516 4.254 1 98.25 185 THR A CA 1
ATOM 1426 C C . THR A 1 185 ? 8.359 22.656 3.188 1 98.25 185 THR A C 1
ATOM 1428 O O . THR A 1 185 ? 8.422 22.969 1.997 1 98.25 185 THR A O 1
ATOM 1431 N N . THR A 1 186 ? 7.758 21.516 3.619 1 98.31 186 THR A N 1
ATOM 1432 C CA . THR A 1 186 ? 7.27 20.562 2.641 1 98.31 186 THR A CA 1
ATOM 1433 C C . THR A 1 186 ? 5.836 20.141 2.955 1 98.31 186 THR A C 1
ATOM 1435 O O . THR A 1 186 ? 5.488 19.922 4.117 1 98.31 186 THR A O 1
ATOM 1438 N N . VAL A 1 187 ? 5.008 20.109 1.925 1 98.56 187 VAL A N 1
ATOM 1439 C CA . VAL A 1 187 ? 3.654 19.578 2.006 1 98.56 187 VAL A CA 1
ATOM 1440 C C . VAL A 1 187 ? 3.508 18.406 1.041 1 98.56 187 VAL A C 1
ATOM 1442 O O . VAL A 1 187 ? 3.779 18.531 -0.154 1 98.56 187 VAL A O 1
ATOM 1445 N N . PHE A 1 188 ? 3.074 17.328 1.6 1 97.88 188 PHE A N 1
ATOM 1446 C CA . PHE A 1 188 ? 3.021 16.031 0.938 1 97.88 188 PHE A CA 1
ATOM 1447 C C . PHE A 1 188 ? 1.61 15.453 0.982 1 97.88 188 PHE A C 1
ATOM 1449 O O . PHE A 1 188 ? 1.071 15.203 2.061 1 97.88 188 PHE A O 1
ATOM 1456 N N . VAL A 1 189 ? 1.042 15.32 -0.231 1 97.12 189 VAL A N 1
ATOM 1457 C CA . VAL A 1 189 ? -0.301 14.75 -0.298 1 97.12 189 VAL A CA 1
ATOM 1458 C C . VAL A 1 189 ? -0.214 13.242 -0.497 1 97.12 189 VAL A C 1
ATOM 1460 O O . VAL A 1 189 ? 0.55 12.758 -1.34 1 97.12 189 VAL A O 1
ATOM 1463 N N . THR A 1 190 ? -1.026 12.508 0.277 1 93.94 190 THR A N 1
ATOM 1464 C CA . THR A 1 190 ? -1.082 11.062 0.123 1 93.94 190 THR A CA 1
ATOM 1465 C C . THR A 1 190 ? -2.41 10.516 0.634 1 93.94 190 THR A C 1
ATOM 1467 O O . THR A 1 190 ? -3.088 11.164 1.436 1 93.94 190 THR A O 1
ATOM 1470 N N . HIS A 1 191 ? -2.752 9.422 0.124 1 89.94 191 HIS A N 1
ATOM 1471 C CA . HIS A 1 191 ? -3.877 8.672 0.678 1 89.94 191 HIS A CA 1
ATOM 1472 C C . HIS A 1 191 ? -3.398 7.492 1.516 1 89.94 191 HIS A C 1
ATOM 1474 O O . HIS A 1 191 ? -4.211 6.754 2.074 1 89.94 191 HIS A O 1
ATOM 1480 N N . ASP A 1 192 ? -2.139 7.324 1.612 1 89.38 192 ASP A N 1
ATOM 1481 C CA . ASP A 1 192 ? -1.54 6.191 2.316 1 89.38 192 ASP A CA 1
ATOM 1482 C C . ASP A 1 192 ? -1.177 6.57 3.752 1 89.38 192 ASP A C 1
ATOM 1484 O O . ASP A 1 192 ? -0.269 7.375 3.977 1 89.38 192 ASP A O 1
ATOM 1488 N N . GLN A 1 193 ? -1.754 5.914 4.656 1 90.31 193 GLN A N 1
ATOM 1489 C CA . GLN A 1 193 ? -1.559 6.281 6.059 1 90.31 193 GLN A CA 1
ATOM 1490 C C . GLN A 1 193 ? -0.148 5.934 6.523 1 90.31 193 GLN A C 1
ATOM 1492 O O . GLN A 1 193 ? 0.431 6.645 7.348 1 90.31 193 GLN A O 1
ATOM 1497 N N . ASP A 1 194 ? 0.361 4.816 5.98 1 88.69 194 ASP A N 1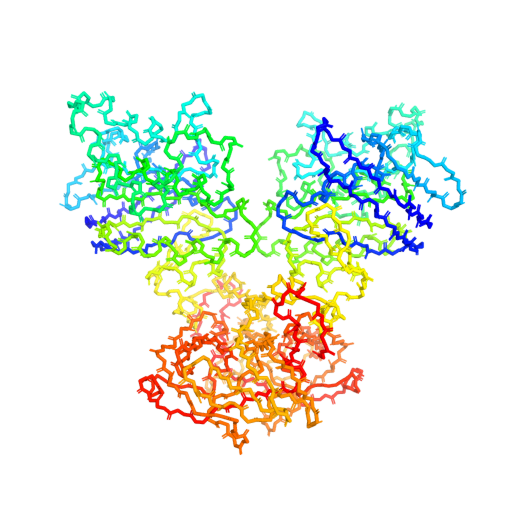
ATOM 1498 C CA . ASP A 1 194 ? 1.71 4.434 6.383 1 88.69 194 ASP A CA 1
ATOM 1499 C C . ASP A 1 194 ? 2.727 5.5 5.977 1 88.69 194 ASP A C 1
ATOM 1501 O O . ASP A 1 194 ? 3.678 5.77 6.715 1 88.69 194 ASP A O 1
ATOM 1505 N N . GLU A 1 195 ? 2.506 6.016 4.848 1 91.88 195 GLU A N 1
ATOM 1506 C CA . GLU A 1 195 ? 3.361 7.105 4.395 1 91.88 195 GLU A CA 1
ATOM 1507 C C . GLU A 1 195 ? 3.287 8.297 5.348 1 91.88 195 GLU A C 1
ATOM 1509 O O . GLU A 1 195 ? 4.316 8.781 5.832 1 91.88 195 GLU A O 1
ATOM 1514 N N . ALA A 1 196 ? 2.088 8.703 5.629 1 93.69 196 ALA A N 1
ATOM 1515 C CA . ALA A 1 196 ? 1.883 9.859 6.496 1 93.69 196 ALA A CA 1
ATOM 1516 C C . ALA A 1 196 ? 2.488 9.625 7.879 1 93.69 196 ALA A C 1
ATOM 1518 O O . ALA A 1 196 ? 3.135 10.516 8.438 1 93.69 196 ALA A O 1
ATOM 1519 N N . MET A 1 197 ? 2.375 8.484 8.375 1 92.12 197 MET A N 1
ATOM 1520 C CA . MET A 1 197 ? 2.828 8.148 9.727 1 92.12 197 MET A CA 1
ATOM 1521 C C . MET A 1 197 ? 4.352 8.133 9.797 1 92.12 197 MET A C 1
ATOM 1523 O O . MET A 1 197 ? 4.93 8.438 10.836 1 92.12 197 MET A O 1
ATOM 1527 N N . SER A 1 198 ? 4.918 7.82 8.734 1 90.19 198 SER A N 1
ATOM 1528 C CA . SER A 1 198 ? 6.359 7.582 8.781 1 90.19 198 SER A CA 1
ATOM 1529 C C . SER A 1 198 ? 7.137 8.836 8.391 1 90.19 198 SER A C 1
ATOM 1531 O O . SER A 1 198 ? 8.273 9.023 8.828 1 90.19 198 SER A O 1
ATOM 1533 N N . ILE A 1 199 ? 6.52 9.719 7.633 1 93.5 199 ILE A N 1
ATOM 1534 C CA . ILE A 1 199 ? 7.355 10.742 7.008 1 93.5 199 ILE A CA 1
ATOM 1535 C C . ILE A 1 199 ? 7.055 12.102 7.625 1 93.5 199 ILE A C 1
ATOM 1537 O O . ILE A 1 199 ? 7.93 12.977 7.676 1 93.5 199 ILE A O 1
ATOM 1541 N N . SER A 1 200 ? 5.918 12.336 8.133 1 95.94 200 SER A N 1
ATOM 1542 C CA . SER A 1 200 ? 5.488 13.703 8.414 1 95.94 200 SER A CA 1
ATOM 1543 C C . SER A 1 200 ? 5.715 14.062 9.883 1 95.94 200 SER A C 1
ATOM 1545 O O . SER A 1 200 ? 5.652 13.195 10.75 1 95.94 200 SER A O 1
ATOM 1547 N N . ASP A 1 201 ? 5.988 15.344 10.109 1 96.75 201 ASP A N 1
ATOM 1548 C CA . ASP A 1 201 ? 5.969 15.898 11.453 1 96.75 201 ASP A CA 1
ATOM 1549 C C . ASP A 1 201 ? 4.543 16.016 11.984 1 96.75 201 ASP A C 1
ATOM 1551 O O . ASP A 1 201 ? 4.262 15.641 13.117 1 96.75 201 ASP A O 1
ATOM 1555 N N . ARG A 1 202 ? 3.762 16.562 11.195 1 98 202 ARG A N 1
ATOM 1556 C CA . ARG A 1 202 ? 2.328 16.641 11.461 1 98 202 ARG A CA 1
ATOM 1557 C C . ARG A 1 202 ? 1.526 16.266 10.211 1 98 202 ARG A C 1
ATOM 1559 O O . ARG A 1 202 ? 2.043 16.328 9.094 1 98 202 ARG A O 1
ATOM 1566 N N . THR A 1 203 ? 0.312 15.867 10.453 1 97.81 203 THR A N 1
ATOM 1567 C CA . THR A 1 203 ? -0.561 15.445 9.359 1 97.81 203 THR A CA 1
ATOM 1568 C C . THR A 1 203 ? -1.908 16.156 9.438 1 97.81 203 THR A C 1
ATOM 1570 O O . THR A 1 203 ? -2.521 16.219 10.508 1 97.81 203 THR A O 1
ATOM 1573 N N . MET A 1 204 ? -2.289 16.734 8.32 1 98.19 204 MET A N 1
ATOM 1574 C CA . MET A 1 204 ? -3.645 17.234 8.141 1 98.19 204 MET A CA 1
ATOM 1575 C C . MET A 1 204 ? -4.578 16.141 7.629 1 98.19 204 MET A C 1
ATOM 1577 O O . MET A 1 204 ? -4.469 15.719 6.477 1 98.19 204 MET A O 1
ATOM 1581 N N . LEU A 1 205 ? -5.434 15.703 8.484 1 97.44 205 LEU A N 1
ATOM 1582 C CA . LEU A 1 205 ? -6.445 14.742 8.07 1 97.44 205 LEU A CA 1
ATOM 1583 C C . LEU A 1 205 ? -7.691 15.445 7.555 1 97.44 205 LEU A C 1
ATOM 1585 O O . LEU A 1 205 ? -8.328 16.203 8.281 1 97.44 205 LEU A O 1
ATOM 1589 N N . MET A 1 206 ? -8.008 15.172 6.301 1 97.06 206 MET A N 1
ATOM 1590 C CA . MET A 1 206 ? -9.148 15.836 5.664 1 97.06 206 MET A CA 1
ATOM 1591 C C . MET A 1 206 ? -10.25 14.836 5.352 1 97.06 206 MET A C 1
ATOM 1593 O O . MET A 1 206 ? -9.977 13.656 5.094 1 97.06 206 MET A O 1
ATOM 1597 N N . ASN A 1 207 ? -11.414 15.305 5.387 1 95.12 207 ASN A N 1
ATOM 1598 C CA . ASN A 1 207 ? -12.609 14.547 5.02 1 95.12 207 ASN A CA 1
ATOM 1599 C C . ASN A 1 207 ? -13.688 15.453 4.426 1 95.12 207 ASN A C 1
ATOM 1601 O O . ASN A 1 207 ? -14.078 16.438 5.047 1 95.12 207 ASN A O 1
ATOM 1605 N N . ARG A 1 208 ? -14.164 15.18 3.271 1 93.12 208 ARG A N 1
ATOM 1606 C CA . ARG A 1 208 ? -15.25 15.891 2.602 1 93.12 208 ARG A CA 1
ATOM 1607 C C . ARG A 1 208 ? -14.984 17.391 2.568 1 93.12 208 ARG A C 1
ATOM 1609 O O . ARG A 1 208 ? -15.852 18.188 2.93 1 93.12 208 ARG A O 1
ATOM 1616 N N . GLY A 1 209 ? -13.719 17.641 2.287 1 96.38 209 GLY A N 1
ATOM 1617 C CA . GLY A 1 209 ? -13.352 19.031 2.074 1 96.38 209 GLY A CA 1
ATOM 1618 C C . GLY A 1 209 ? -13.016 19.766 3.359 1 96.38 209 GLY A C 1
ATOM 1619 O O . GLY A 1 209 ? -12.664 20.953 3.332 1 96.38 209 GLY A O 1
ATOM 1620 N N . ARG A 1 210 ? -13.086 19.125 4.445 1 96.62 210 ARG A N 1
ATOM 1621 C CA . ARG A 1 210 ? -12.867 19.766 5.738 1 96.62 210 ARG A CA 1
ATOM 1622 C C . ARG A 1 210 ? -11.633 19.203 6.434 1 96.62 210 ARG A C 1
ATOM 1624 O O . ARG A 1 210 ? -11.25 18.062 6.191 1 96.62 210 ARG A O 1
ATOM 1631 N N . LEU A 1 211 ? -11.078 20.031 7.285 1 97.25 211 LEU A N 1
ATOM 1632 C CA . LEU A 1 211 ? -10.008 19.578 8.164 1 97.25 211 LEU A CA 1
ATOM 1633 C C . LEU A 1 211 ? -10.57 18.859 9.391 1 97.25 211 LEU A C 1
ATOM 1635 O O . LEU A 1 211 ? -11.297 19.469 10.188 1 97.25 211 LEU A O 1
ATOM 1639 N N . VAL A 1 212 ? -10.281 17.641 9.555 1 95.94 212 VAL A N 1
ATOM 1640 C CA . VAL A 1 212 ? -10.797 16.828 10.656 1 95.94 212 VAL A CA 1
ATOM 1641 C C . VAL A 1 212 ? -9.891 16.969 11.875 1 95.94 212 VAL A C 1
ATOM 1643 O O . VAL A 1 212 ? -10.375 17.141 13 1 95.94 212 VAL A O 1
ATOM 1646 N N . HIS A 1 213 ? -8.648 16.828 11.664 1 95.44 213 HIS A N 1
ATOM 1647 C CA . HIS A 1 213 ? -7.645 16.844 12.719 1 95.44 213 HIS A CA 1
ATOM 1648 C C . HIS A 1 213 ? -6.266 17.188 12.156 1 95.44 213 HIS A C 1
ATOM 1650 O O . HIS A 1 213 ? -5.922 16.766 11.055 1 95.44 213 HIS A O 1
ATOM 1656 N N . PHE A 1 214 ? -5.52 18.031 12.812 1 97.38 214 PHE A N 1
ATOM 1657 C CA . PHE A 1 214 ? -4.164 18.391 12.43 1 97.38 214 PHE A CA 1
ATOM 1658 C C . PHE A 1 214 ? -3.207 18.234 13.602 1 97.38 214 PHE A C 1
ATOM 1660 O O . PHE A 1 214 ? -3.219 19.047 14.531 1 97.38 214 PHE A O 1
ATOM 1667 N N . ALA A 1 215 ? -2.416 17.156 13.57 1 97.19 215 ALA A N 1
ATOM 1668 C CA . ALA A 1 215 ? -1.553 16.812 14.695 1 97.19 215 ALA A CA 1
ATOM 1669 C C . ALA A 1 215 ? -0.453 15.844 14.273 1 97.19 215 ALA A C 1
ATOM 1671 O O . ALA A 1 215 ? -0.315 15.531 13.086 1 97.19 215 ALA A O 1
ATOM 1672 N N . ASP A 1 216 ? 0.377 15.57 15.258 1 96.44 216 ASP A N 1
ATOM 1673 C CA . ASP A 1 216 ? 1.323 14.469 15.078 1 96.44 216 ASP A CA 1
ATOM 1674 C C . ASP A 1 216 ? 0.606 13.195 14.633 1 96.44 216 ASP A C 1
ATOM 1676 O O . ASP A 1 216 ? -0.458 12.867 15.156 1 96.44 216 ASP A O 1
ATOM 1680 N N . PRO A 1 217 ? 1.168 12.586 13.617 1 94.69 217 PRO A N 1
ATOM 1681 C CA . PRO A 1 217 ? 0.466 11.422 13.07 1 94.69 217 PRO A CA 1
ATOM 1682 C C . PRO A 1 217 ? 0.18 10.352 14.133 1 94.69 217 PRO A C 1
ATOM 1684 O O . PRO A 1 217 ? -0.878 9.719 14.102 1 94.69 217 PRO A O 1
ATOM 1687 N N . GLN A 1 218 ? 1.06 10.109 14.992 1 93.38 218 GLN A N 1
ATOM 1688 C CA . GLN A 1 218 ? 0.818 9.117 16.031 1 93.38 218 GLN A CA 1
ATOM 1689 C C . GLN A 1 218 ? -0.287 9.57 16.984 1 93.38 218 GLN A C 1
ATOM 1691 O O . GLN A 1 218 ? -1.066 8.75 17.469 1 93.38 218 GLN A O 1
ATOM 1696 N N . GLU A 1 219 ? -0.259 10.828 17.25 1 94.5 219 GLU A N 1
ATOM 1697 C CA . GLU A 1 219 ? -1.342 11.375 18.062 1 94.5 219 GLU A CA 1
ATOM 1698 C C . GLU A 1 219 ? -2.695 11.164 17.391 1 94.5 219 GLU A C 1
ATOM 1700 O O . GLU A 1 219 ? -3.678 10.828 18.047 1 94.5 219 GLU A O 1
ATOM 1705 N N . LEU A 1 220 ? -2.723 11.391 16.094 1 95.12 220 LEU A N 1
ATOM 1706 C CA . LEU A 1 220 ? -3.955 11.156 15.344 1 95.12 220 LEU A CA 1
ATOM 1707 C C . LEU A 1 220 ? -4.441 9.719 15.531 1 95.12 220 LEU A C 1
ATOM 1709 O O . LEU A 1 220 ? -5.648 9.477 15.617 1 95.12 220 LEU A O 1
ATOM 1713 N N . TYR A 1 221 ? -3.531 8.805 15.578 1 94.5 221 TYR A N 1
ATOM 1714 C CA . TYR A 1 221 ? -3.848 7.391 15.719 1 94.5 221 TYR A CA 1
ATOM 1715 C C . TYR A 1 221 ? -4.273 7.062 17.141 1 94.5 221 TYR A C 1
ATOM 1717 O O . TYR A 1 221 ? -5.281 6.383 17.359 1 94.5 221 TYR A O 1
ATOM 1725 N N . ASP A 1 222 ? -3.59 7.566 18.141 1 93.94 222 ASP A N 1
ATOM 1726 C CA . ASP A 1 222 ? -3.773 7.215 19.547 1 93.94 222 ASP A CA 1
ATOM 1727 C C . ASP A 1 222 ? -4.992 7.922 20.125 1 93.94 222 ASP A C 1
ATOM 1729 O O . ASP A 1 222 ? -5.625 7.41 21.062 1 93.94 222 ASP A O 1
ATOM 1733 N N . ASP A 1 223 ? -5.188 9.086 19.609 1 94.56 223 ASP A N 1
ATOM 1734 C CA . ASP A 1 223 ? -6.246 9.922 20.172 1 94.56 223 ASP A CA 1
ATOM 1735 C C . ASP A 1 223 ? -7.086 10.562 19.062 1 94.56 223 ASP A C 1
ATOM 1737 O O . ASP A 1 223 ? -7.148 11.789 18.969 1 94.56 223 ASP A O 1
ATOM 1741 N N . PRO A 1 224 ? -7.758 9.742 18.328 1 95.56 224 PRO A N 1
ATOM 1742 C CA . PRO A 1 224 ? -8.578 10.289 17.25 1 95.56 224 PRO A CA 1
ATOM 1743 C C . PRO A 1 224 ? -9.742 11.141 17.766 1 95.56 224 PRO A C 1
ATOM 1745 O O . PRO A 1 224 ? -10.445 10.727 18.688 1 95.56 224 PRO A O 1
ATOM 1748 N N . ALA A 1 225 ? -10.016 12.25 17.109 1 92.88 225 ALA A N 1
ATOM 1749 C CA . ALA A 1 225 ? -11.016 13.211 17.578 1 92.88 225 ALA A CA 1
ATOM 1750 C C . ALA A 1 225 ? -12.422 12.766 17.203 1 92.88 225 ALA A C 1
ATOM 1752 O O . ALA A 1 225 ? -13.398 13.148 17.859 1 92.88 225 ALA A O 1
ATOM 1753 N N . GLU A 1 226 ? -12.555 12.008 16.203 1 95.62 226 GLU A N 1
ATOM 1754 C CA . GLU A 1 226 ? -13.852 11.539 15.727 1 95.62 226 GLU A CA 1
ATOM 1755 C C . GLU A 1 226 ? -13.766 10.102 15.227 1 95.62 226 GLU A C 1
ATOM 1757 O O . GLU A 1 226 ? -12.672 9.586 14.969 1 95.62 226 GLU A O 1
ATOM 1762 N N . LEU A 1 227 ? -14.93 9.531 15.078 1 96.38 227 LEU A N 1
ATOM 1763 C CA . LEU A 1 227 ? -15.039 8.148 14.625 1 96.38 227 LEU A CA 1
ATOM 1764 C C . LEU A 1 227 ? -14.414 7.988 13.242 1 96.38 227 LEU A C 1
ATOM 1766 O O . LEU A 1 227 ? -13.75 6.984 12.969 1 96.38 227 LEU A O 1
ATOM 1770 N N . PHE A 1 228 ? -14.57 8.969 12.391 1 94.81 228 PHE A N 1
ATOM 1771 C CA . PHE A 1 228 ? -13.984 8.914 11.055 1 94.81 228 PHE A CA 1
ATOM 1772 C C . PHE A 1 228 ? -12.477 8.742 11.133 1 94.81 228 PHE A C 1
ATOM 1774 O O . PHE A 1 228 ? -11.906 7.871 10.477 1 94.81 228 PHE A O 1
ATOM 1781 N N . ALA A 1 229 ? -11.82 9.578 11.938 1 95.31 229 ALA A N 1
ATOM 1782 C CA . ALA A 1 229 ? -10.367 9.531 12.078 1 95.31 229 ALA A CA 1
ATOM 1783 C C . ALA A 1 229 ? -9.914 8.156 12.578 1 95.31 229 ALA A C 1
ATOM 1785 O O . ALA A 1 229 ? -8.969 7.574 12.039 1 95.31 229 ALA A O 1
ATOM 1786 N N . ALA A 1 230 ? -10.664 7.645 13.555 1 95.56 230 ALA A N 1
ATOM 1787 C CA . ALA A 1 230 ? -10.32 6.344 14.133 1 95.56 230 ALA A CA 1
ATOM 1788 C C . ALA A 1 230 ? -10.453 5.234 13.094 1 95.56 230 ALA A C 1
ATOM 1790 O O . ALA A 1 230 ? -9.641 4.309 13.062 1 95.56 230 ALA A O 1
ATOM 1791 N N . THR A 1 231 ? -11.453 5.32 12.328 1 94.56 231 THR A N 1
ATOM 1792 C CA . THR A 1 231 ? -11.742 4.297 11.336 1 94.56 231 THR A CA 1
ATOM 1793 C C . THR A 1 231 ? -10.766 4.395 10.156 1 94.56 231 THR A C 1
ATOM 1795 O O . THR A 1 231 ? -10.312 3.377 9.633 1 94.56 231 THR A O 1
ATOM 1798 N N . PHE A 1 232 ? -10.438 5.582 9.797 1 92.25 232 PHE A N 1
ATOM 1799 C CA . PHE A 1 232 ? -9.594 5.824 8.625 1 92.25 232 PHE A CA 1
ATOM 1800 C C . PHE A 1 232 ? -8.141 5.488 8.922 1 92.25 232 PHE A C 1
ATOM 1802 O O . PHE A 1 232 ? -7.422 4.992 8.055 1 92.25 232 PHE A O 1
ATOM 1809 N N . LEU A 1 233 ? -7.801 5.836 10.203 1 92.31 233 LEU A N 1
ATOM 1810 C CA . LEU A 1 233 ? -6.406 5.645 10.578 1 92.31 233 LEU A CA 1
ATOM 1811 C C . LEU A 1 233 ? -6.191 4.266 11.195 1 92.31 233 LEU A C 1
ATOM 1813 O O . LEU A 1 233 ? -6.672 3.986 12.289 1 92.31 233 LEU A O 1
ATOM 1817 N N . GLY A 1 234 ? -5.711 3.371 10.492 1 89.62 234 GLY A N 1
ATOM 1818 C CA . GLY A 1 234 ? -5.426 2.035 10.992 1 89.62 234 GLY A CA 1
ATOM 1819 C C . GLY A 1 234 ? -5.699 0.947 9.969 1 89.62 234 GLY A C 1
ATOM 1820 O O . GLY A 1 234 ? -6.684 1.016 9.234 1 89.62 234 GLY A O 1
ATOM 1821 N N . ASN A 1 235 ? -4.836 0.008 9.984 1 85.12 235 ASN A N 1
ATOM 1822 C CA . ASN A 1 235 ? -4.996 -1.186 9.156 1 85.12 235 ASN A CA 1
ATOM 1823 C C . ASN A 1 235 ? -4.766 -2.459 9.969 1 85.12 235 ASN A C 1
ATOM 1825 O O . ASN A 1 235 ? -3.641 -2.74 10.391 1 85.12 235 ASN A O 1
ATOM 1829 N N . PRO A 1 236 ? -5.832 -3.166 10.133 1 88.56 236 PRO A N 1
ATOM 1830 C CA . PRO A 1 236 ? -7.211 -2.994 9.672 1 88.56 236 PRO A CA 1
ATOM 1831 C C . PRO A 1 236 ? -7.93 -1.841 10.375 1 88.56 236 PRO A C 1
ATOM 1833 O O . PRO A 1 236 ? -7.418 -1.298 11.359 1 88.56 236 PRO A O 1
ATOM 1836 N N . PRO A 1 237 ? -9.117 -1.53 9.812 1 92 237 PRO A N 1
ATOM 1837 C CA . PRO A 1 237 ? -9.891 -0.474 10.461 1 92 237 PRO A CA 1
ATOM 1838 C C . PRO A 1 237 ? -10.305 -0.843 11.883 1 92 237 PRO A C 1
ATOM 1840 O O . PRO A 1 237 ? -10.391 -2.027 12.219 1 92 237 PRO A O 1
ATOM 1843 N N . ILE A 1 238 ? -10.539 0.162 12.656 1 95.75 238 ILE A N 1
ATOM 1844 C CA . ILE A 1 238 ? -10.922 -0.022 14.055 1 95.75 238 ILE A CA 1
ATOM 1845 C C . ILE A 1 238 ? -12.25 -0.783 14.125 1 95.75 238 ILE A C 1
ATOM 1847 O O . ILE A 1 238 ? -13.141 -0.573 13.297 1 95.75 238 ILE A O 1
ATOM 1851 N N . ASN A 1 239 ? -12.32 -1.724 15.07 1 97.19 239 ASN A N 1
ATOM 1852 C CA . ASN A 1 239 ? -13.594 -2.371 15.336 1 97.19 239 ASN A CA 1
ATOM 1853 C C . ASN A 1 239 ? -14.617 -1.387 15.906 1 97.19 239 ASN A C 1
ATOM 1855 O O . ASN A 1 239 ? -14.266 -0.529 16.719 1 97.19 239 ASN A O 1
ATOM 1859 N N . GLN A 1 240 ? -15.812 -1.549 15.516 1 97.25 240 GLN A N 1
ATOM 1860 C CA . GLN A 1 240 ? -16.875 -0.681 16.016 1 97.25 240 GLN A CA 1
ATOM 1861 C C . GLN A 1 240 ? -17.984 -1.491 16.688 1 97.25 240 GLN A C 1
ATOM 1863 O O . GLN A 1 240 ? -18.688 -2.264 16.031 1 97.25 240 GLN A O 1
ATOM 1868 N N . LEU A 1 241 ? -18.094 -1.349 17.938 1 97.44 241 LEU A N 1
ATOM 1869 C CA . LEU A 1 241 ? -19.156 -1.987 18.719 1 97.44 241 LEU A CA 1
ATOM 1870 C C . LEU A 1 241 ? -20.219 -0.976 19.125 1 97.44 241 LEU A C 1
ATOM 1872 O O . LEU A 1 241 ? -19.953 -0.061 19.906 1 97.44 241 LEU A O 1
ATOM 1876 N N . ARG A 1 242 ? -21.406 -1.188 18.688 1 97.25 242 ARG A N 1
ATOM 1877 C CA . ARG A 1 242 ? -22.5 -0.272 18.969 1 97.25 242 ARG A CA 1
ATOM 1878 C C . ARG A 1 242 ? -23.344 -0.768 20.156 1 97.25 242 ARG A C 1
ATOM 1880 O O . ARG A 1 242 ? -23.609 -1.967 20.266 1 97.25 242 ARG A O 1
ATOM 1887 N N . GLY A 1 243 ? -23.609 0.196 20.984 1 97.69 243 GLY A N 1
ATOM 1888 C CA . GLY A 1 243 ? -24.469 -0.164 22.094 1 97.69 243 GLY A CA 1
ATOM 1889 C C . GLY A 1 243 ? -24.594 0.937 23.141 1 97.69 243 GLY A C 1
ATOM 1890 O O . GLY A 1 243 ? -24.422 2.117 22.812 1 97.69 243 GLY A O 1
ATOM 1891 N N . ARG A 1 244 ? -25.078 0.491 24.312 1 98.19 244 ARG A N 1
ATOM 1892 C CA . ARG A 1 244 ? -25.234 1.398 25.453 1 98.19 244 ARG A CA 1
ATOM 1893 C C . ARG A 1 244 ? -24.156 1.159 26.5 1 98.19 244 ARG A C 1
ATOM 1895 O O . ARG A 1 244 ? -23.828 0.012 26.797 1 98.19 244 ARG A O 1
ATOM 1902 N N . ILE A 1 245 ? -23.609 2.258 26.922 1 98.25 245 ILE A N 1
ATOM 1903 C CA . ILE A 1 245 ? -22.641 2.168 28.016 1 98.25 245 ILE A CA 1
ATOM 1904 C C . ILE A 1 245 ? -23.297 2.555 29.328 1 98.25 245 ILE A C 1
ATOM 1906 O O . ILE A 1 245 ? -23.922 3.617 29.438 1 98.25 245 ILE A O 1
ATOM 1910 N N . ASP A 1 246 ? -23.219 1.677 30.25 1 98.19 246 ASP A N 1
ATOM 1911 C CA . ASP A 1 246 ? -23.688 1.926 31.609 1 98.19 246 ASP A CA 1
ATOM 1912 C C . ASP A 1 246 ? -22.578 1.653 32.625 1 98.19 246 ASP A C 1
ATOM 1914 O O . ASP A 1 246 ? -22.188 0.502 32.844 1 98.19 246 ASP A O 1
ATOM 1918 N N . ASP A 1 247 ? -22.078 2.678 33.25 1 97.75 247 ASP A N 1
ATOM 1919 C CA . ASP A 1 247 ? -21.016 2.584 34.219 1 97.75 247 ASP A CA 1
ATOM 1920 C C . ASP A 1 247 ? -19.812 1.841 33.656 1 97.75 247 ASP A C 1
ATOM 1922 O O . ASP A 1 247 ? -19.266 0.943 34.312 1 97.75 247 ASP A O 1
ATOM 1926 N N . GLY A 1 248 ? -19.594 2.049 32.406 1 97.31 248 GLY A N 1
ATOM 1927 C CA . GLY A 1 248 ? -18.391 1.517 31.797 1 97.31 248 GLY A CA 1
ATOM 1928 C C . GLY A 1 248 ? -18.625 0.207 31.062 1 97.31 248 GLY A C 1
ATOM 1929 O O . GLY A 1 248 ? -17.781 -0.238 30.281 1 97.31 248 GLY A O 1
ATOM 1930 N N . ASP A 1 249 ? -19.781 -0.403 31.328 1 98.19 249 ASP A N 1
ATOM 1931 C CA . ASP A 1 249 ? -20.125 -1.642 30.641 1 98.19 249 ASP A CA 1
ATOM 1932 C C . ASP A 1 249 ? -20.859 -1.354 29.328 1 98.19 249 ASP A C 1
ATOM 1934 O O . ASP A 1 249 ? -21.75 -0.497 29.297 1 98.19 249 ASP A O 1
ATOM 1938 N N . LEU A 1 250 ? -20.453 -2.057 28.312 1 98.12 250 LEU A N 1
ATOM 1939 C CA . LEU A 1 250 ? -21.141 -1.916 27.031 1 98.12 250 LEU A CA 1
ATOM 1940 C C . LEU A 1 250 ? -22.141 -3.039 26.812 1 98.12 250 LEU A C 1
ATOM 1942 O O . LEU A 1 250 ? -21.812 -4.219 26.953 1 98.12 250 LEU A O 1
ATOM 1946 N N . THR A 1 251 ? -23.344 -2.713 26.578 1 98.44 251 THR A N 1
ATOM 1947 C CA . THR A 1 251 ? -24.375 -3.672 26.203 1 98.44 251 THR A CA 1
ATOM 1948 C C . THR A 1 251 ? -24.688 -3.559 24.703 1 98.44 251 THR A C 1
ATOM 1950 O O . THR A 1 251 ? -25.109 -2.504 24.234 1 98.44 251 THR A O 1
ATOM 1953 N N . LEU A 1 252 ? -24.469 -4.629 24.047 1 97.62 252 LEU A N 1
ATOM 1954 C CA . LEU A 1 252 ? -24.75 -4.68 22.609 1 97.62 252 LEU A CA 1
ATOM 1955 C C . LEU A 1 252 ? -26.25 -4.871 22.359 1 97.62 252 LEU A C 1
ATOM 1957 O O . LEU A 1 252 ? -27.016 -5.074 23.297 1 97.62 252 LEU A O 1
ATOM 1961 N N . ALA A 1 253 ? -26.625 -4.828 21.094 1 94.69 253 ALA A N 1
ATOM 1962 C CA . ALA A 1 253 ? -28.031 -4.902 20.719 1 94.69 253 ALA A CA 1
ATOM 1963 C C . ALA A 1 253 ? -28.641 -6.25 21.109 1 94.69 253 ALA A C 1
ATOM 1965 O O . ALA A 1 253 ? -29.812 -6.332 21.469 1 94.69 253 ALA A O 1
ATOM 1966 N N . ASP A 1 254 ? -27.859 -7.238 21.031 1 96.56 254 ASP A N 1
ATOM 1967 C CA . ASP A 1 254 ? -28.359 -8.578 21.312 1 96.56 254 ASP A CA 1
ATOM 1968 C C . ASP A 1 254 ? -28.328 -8.875 22.812 1 96.56 254 ASP A C 1
ATOM 1970 O O . ASP A 1 254 ? -28.641 -9.992 23.234 1 96.56 254 ASP A O 1
ATOM 1974 N N . GLY A 1 255 ? -27.828 -8 23.625 1 96.44 255 GLY A N 1
ATOM 1975 C CA . GLY A 1 255 ? -27.812 -8.156 25.062 1 96.44 255 GLY A CA 1
ATOM 1976 C C . GLY A 1 255 ? -26.453 -8.57 25.594 1 96.44 255 GLY A C 1
ATOM 1977 O O . GLY A 1 255 ? -26.234 -8.602 26.812 1 96.44 255 GLY A O 1
ATOM 1978 N N . THR A 1 256 ? -25.547 -8.797 24.719 1 96.69 256 THR A N 1
ATOM 1979 C CA . THR A 1 256 ? -24.188 -9.164 25.125 1 96.69 256 THR A CA 1
ATOM 1980 C C . THR A 1 256 ? -23.531 -8.016 25.891 1 96.69 256 THR A C 1
ATOM 1982 O O . THR A 1 256 ? -23.625 -6.859 25.484 1 96.69 256 THR A O 1
ATOM 1985 N N . ILE A 1 257 ? -22.891 -8.398 26.969 1 97.5 257 ILE A N 1
ATOM 1986 C CA . ILE A 1 257 ? -22.266 -7.383 27.812 1 97.5 257 ILE A CA 1
ATOM 1987 C C . ILE A 1 257 ? -20.75 -7.492 27.719 1 97.5 257 ILE A C 1
ATOM 1989 O O . ILE A 1 257 ? -20.188 -8.586 27.828 1 97.5 257 ILE A O 1
ATOM 1993 N N . VAL A 1 258 ? -20.141 -6.398 27.438 1 97.75 258 VAL A N 1
ATOM 1994 C CA . VAL A 1 258 ? -18.688 -6.258 27.531 1 97.75 258 VAL A CA 1
ATOM 1995 C C . VAL A 1 258 ? -18.328 -5.449 28.781 1 97.75 258 VAL A C 1
ATOM 1997 O O . VAL A 1 258 ? -18.562 -4.238 28.828 1 97.75 258 VAL A O 1
ATOM 2000 N N . GLN A 1 259 ? -17.672 -6.062 29.656 1 97.56 259 GLN A N 1
ATOM 2001 C CA . GLN A 1 259 ? -17.484 -5.484 30.984 1 97.56 259 GLN A CA 1
ATOM 2002 C C . GLN A 1 259 ? -16.312 -4.504 31 1 97.56 259 GLN A C 1
ATOM 2004 O O . GLN A 1 259 ? -15.227 -4.824 30.516 1 97.56 259 GLN A O 1
ATOM 2009 N N . GLY A 1 260 ? -16.562 -3.391 31.5 1 96.56 260 GLY A N 1
ATOM 2010 C CA . GLY A 1 260 ? -15.508 -2.439 31.812 1 96.56 260 GLY A CA 1
ATOM 2011 C C . GLY A 1 260 ? -14.703 -2.018 30.594 1 96.56 260 GLY A C 1
ATOM 2012 O O . GLY A 1 260 ? -13.492 -1.843 30.672 1 96.56 260 GLY A O 1
ATOM 2013 N N . ILE A 1 261 ? -15.32 -1.946 29.469 1 95.5 261 ILE A N 1
ATOM 2014 C CA . ILE A 1 261 ? -14.594 -1.583 28.25 1 95.5 261 ILE A CA 1
ATOM 2015 C C . ILE A 1 261 ? -14.359 -0.075 28.219 1 95.5 261 ILE A C 1
ATOM 2017 O O . ILE A 1 261 ? -13.461 0.407 27.531 1 95.5 261 ILE A O 1
ATOM 2021 N N . ALA A 1 262 ? -15.211 0.652 28.953 1 96.12 262 ALA A N 1
ATOM 2022 C CA . ALA A 1 262 ? -15.055 2.09 29.156 1 96.12 262 ALA A CA 1
ATOM 2023 C C . ALA A 1 262 ? -14.797 2.412 30.625 1 96.12 262 ALA A C 1
ATOM 2025 O O . ALA A 1 262 ? -14.938 1.542 31.5 1 96.12 262 ALA A O 1
ATOM 2026 N N . PRO A 1 263 ? -14.352 3.645 30.859 1 94.56 263 PRO A N 1
ATOM 2027 C CA . PRO A 1 263 ? -14.078 3.994 32.25 1 94.56 263 PRO A CA 1
ATOM 2028 C C . PRO A 1 263 ? -15.32 3.887 33.125 1 94.56 263 PRO A C 1
ATOM 2030 O O . PRO A 1 263 ? -16.422 4.191 32.688 1 94.56 263 PRO A O 1
ATOM 2033 N N . ALA A 1 264 ? -14.945 3.533 34.375 1 94.75 264 ALA A N 1
ATOM 2034 C CA . ALA A 1 264 ? -16.031 3.479 35.375 1 94.75 264 ALA A CA 1
ATOM 2035 C C . ALA A 1 264 ? -16.719 4.828 35.5 1 94.75 264 ALA A C 1
ATOM 2037 O O . ALA A 1 264 ? -16.078 5.875 35.469 1 94.75 264 ALA A O 1
ATOM 2038 N N . GLY A 1 265 ? -18.047 4.801 35.594 1 96 265 GLY A N 1
ATOM 2039 C CA . GLY A 1 265 ? -18.797 6.035 35.75 1 96 265 GLY A CA 1
ATOM 2040 C C . GLY A 1 265 ? -19.344 6.574 34.438 1 96 265 GLY A C 1
ATOM 2041 O O . GLY A 1 265 ? -20.266 7.379 34.438 1 96 265 GLY A O 1
ATOM 2042 N N . LEU A 1 266 ? -18.766 6.148 33.375 1 96.56 266 LEU A N 1
ATOM 2043 C CA . LEU A 1 266 ? -19.203 6.645 32.062 1 96.56 266 LEU A CA 1
ATOM 2044 C C . LEU A 1 266 ? -20.516 5.984 31.656 1 96.56 266 LEU A C 1
ATOM 2046 O O . LEU A 1 266 ? -20.641 4.758 31.703 1 96.56 266 LEU A O 1
ATOM 2050 N N . THR A 1 267 ? -21.547 6.746 31.344 1 97.62 267 THR A N 1
ATOM 2051 C CA . THR A 1 267 ? -22.828 6.289 30.812 1 97.62 267 THR A CA 1
ATOM 2052 C C . THR A 1 267 ? -23.203 7.043 29.547 1 97.62 267 THR A C 1
ATOM 2054 O O . THR A 1 267 ? -23.141 8.273 29.516 1 97.62 267 THR A O 1
ATOM 2057 N N . VAL A 1 268 ? -23.406 6.293 28.562 1 97.38 268 VAL A N 1
ATOM 2058 C CA . VAL A 1 268 ? -23.781 6.84 27.25 1 97.38 268 VAL A CA 1
ATOM 2059 C C . VAL A 1 268 ? -24.906 6.008 26.641 1 97.38 268 VAL A C 1
ATOM 2061 O O . VAL A 1 268 ? -24.75 4.801 26.438 1 97.38 268 VAL A O 1
ATOM 2064 N N . ASP A 1 269 ? -26.016 6.551 26.281 1 96.81 269 ASP A N 1
ATOM 2065 C CA . ASP A 1 269 ? -27.203 5.832 25.812 1 96.81 269 ASP A CA 1
ATOM 2066 C C . ASP A 1 269 ? -26.953 5.195 24.453 1 96.81 269 ASP A C 1
ATOM 2068 O O . ASP A 1 269 ? -27.328 4.047 24.219 1 96.81 269 ASP A O 1
ATOM 2072 N N . ALA A 1 270 ? -26.344 5.977 23.562 1 97.5 270 ALA A N 1
ATOM 2073 C CA . ALA A 1 270 ? -26.016 5.496 22.219 1 97.5 270 ALA A CA 1
ATOM 2074 C C . ALA A 1 270 ? -24.547 5.758 21.875 1 97.5 270 ALA A C 1
ATOM 2076 O O . ALA A 1 270 ? -24.188 6.875 21.5 1 97.5 270 ALA A O 1
ATOM 2077 N N . ALA A 1 271 ? -23.766 4.637 21.969 1 97.94 271 ALA A N 1
ATOM 2078 C CA . ALA A 1 271 ? -22.328 4.785 21.812 1 97.94 271 ALA A CA 1
ATOM 2079 C C . ALA A 1 271 ? -21.797 3.842 20.734 1 97.94 271 ALA A C 1
ATOM 2081 O O . ALA A 1 271 ? -22.422 2.822 20.438 1 97.94 271 ALA A O 1
ATOM 2082 N N . ILE A 1 272 ? -20.781 4.234 20.109 1 98.19 272 ILE A N 1
ATOM 2083 C CA . ILE A 1 272 ? -19.906 3.355 19.344 1 98.19 272 ILE A CA 1
ATOM 2084 C C . ILE A 1 272 ? -18.547 3.236 20.047 1 98.19 272 ILE A C 1
ATOM 2086 O O . ILE A 1 272 ? -17.844 4.234 20.219 1 98.19 272 ILE A O 1
ATOM 2090 N N . VAL A 1 273 ? -18.266 2.045 20.469 1 98.12 273 VAL A N 1
ATOM 2091 C CA . VAL A 1 273 ? -16.969 1.799 21.062 1 98.12 273 VAL A CA 1
ATOM 2092 C C . VAL A 1 273 ? -16 1.271 20.016 1 98.12 273 VAL A C 1
ATOM 2094 O O . VAL A 1 273 ? -16.203 0.181 19.469 1 98.12 273 VAL A O 1
ATOM 2097 N N . GLY A 1 274 ? -15 2.125 19.688 1 98 274 GLY A N 1
ATOM 2098 C CA . GLY A 1 274 ? -13.93 1.694 18.812 1 98 274 GLY A CA 1
ATOM 2099 C C . GLY A 1 274 ? -12.836 0.924 19.516 1 98 274 GLY A C 1
ATOM 2100 O O . GLY A 1 274 ? -12.344 1.358 20.562 1 98 274 GLY A O 1
ATOM 2101 N N . VAL A 1 275 ? -12.508 -0.249 19 1 97.25 275 VAL A N 1
ATOM 2102 C CA . VAL A 1 275 ? -11.453 -1.067 19.578 1 97.25 275 VAL A CA 1
ATOM 2103 C C . VAL A 1 275 ? -10.43 -1.427 18.516 1 97.25 275 VAL A C 1
ATOM 2105 O O . VAL A 1 275 ? -10.75 -2.121 17.547 1 97.25 275 VAL A O 1
ATOM 2108 N N . ARG A 1 276 ? -9.219 -0.948 18.703 1 96.5 276 ARG A N 1
ATOM 2109 C CA . ARG A 1 276 ? -8.156 -1.316 17.766 1 96.5 276 ARG A CA 1
ATOM 2110 C C . ARG A 1 276 ? -7.918 -2.822 17.781 1 96.5 276 ARG A C 1
ATOM 2112 O O . ARG A 1 276 ? -7.848 -3.438 18.844 1 96.5 276 ARG A O 1
ATOM 2119 N N . SER A 1 277 ? -7.695 -3.359 16.594 1 95.19 277 SER A N 1
ATOM 2120 C CA . SER A 1 277 ? -7.594 -4.809 16.453 1 95.19 277 SER A CA 1
ATOM 2121 C C . SER A 1 277 ? -6.375 -5.352 17.188 1 95.19 277 SER A C 1
ATOM 2123 O O . SER A 1 277 ? -6.41 -6.461 17.719 1 95.19 277 SER A O 1
ATOM 2125 N N . GLU A 1 278 ? -5.316 -4.594 17.203 1 91.81 278 GLU A N 1
ATOM 2126 C CA . GLU A 1 278 ? -4.062 -5.039 17.797 1 91.81 278 GLU A CA 1
ATOM 2127 C C . GLU A 1 278 ? -4.137 -5.012 19.328 1 91.81 278 GLU A C 1
ATOM 2129 O O . GLU A 1 278 ? -3.254 -5.543 20 1 91.81 278 GLU A O 1
ATOM 2134 N N . THR A 1 279 ? -5.234 -4.473 19.875 1 92.31 279 THR A N 1
ATOM 2135 C CA . THR A 1 279 ? -5.371 -4.375 21.328 1 92.31 279 THR A CA 1
ATOM 2136 C C . THR A 1 279 ? -6.387 -5.391 21.844 1 92.31 279 THR A C 1
ATOM 2138 O O . THR A 1 279 ? -6.723 -5.395 23.031 1 92.31 279 THR A O 1
ATOM 2141 N N . VAL A 1 280 ? -6.902 -6.188 20.953 1 93.81 280 VAL A N 1
ATOM 2142 C CA . VAL A 1 280 ? -7.766 -7.301 21.328 1 93.81 280 VAL A CA 1
ATOM 2143 C C . VAL A 1 280 ? -6.91 -8.508 21.719 1 93.81 280 VAL A C 1
ATOM 2145 O O . VAL A 1 280 ? -6.008 -8.906 20.984 1 93.81 280 VAL A O 1
ATOM 2148 N N . THR A 1 281 ? -7.199 -9.023 22.859 1 92.44 281 THR A N 1
ATOM 2149 C CA . THR A 1 281 ? -6.473 -10.195 23.344 1 92.44 281 THR A CA 1
ATOM 2150 C C . THR A 1 281 ? -7.391 -11.414 23.391 1 92.44 281 THR A C 1
ATOM 2152 O O . THR A 1 281 ? -8.477 -11.359 23.969 1 92.44 281 THR A O 1
ATOM 2155 N N . LEU A 1 282 ? -6.84 -12.422 22.734 1 92.69 282 LEU A N 1
ATOM 2156 C CA . LEU A 1 282 ? -7.539 -13.695 22.828 1 92.69 282 LEU A CA 1
ATOM 2157 C C . LEU A 1 282 ? -7.043 -14.5 24.016 1 92.69 282 LEU A C 1
ATOM 2159 O O . LEU A 1 282 ? -5.875 -14.398 24.406 1 92.69 282 LEU A O 1
ATOM 2163 N N . ALA A 1 283 ? -7.855 -15.273 24.609 1 89.06 283 ALA A N 1
ATOM 2164 C CA . ALA A 1 283 ? -7.531 -16.031 25.812 1 89.06 283 ALA A CA 1
ATOM 2165 C C . ALA A 1 283 ? -6.977 -15.133 26.906 1 89.06 283 ALA A C 1
ATOM 2167 O O . ALA A 1 283 ? -5.91 -15.406 27.469 1 89.06 283 ALA A O 1
ATOM 2168 N N . SER A 1 284 ? -7.617 -14.109 27.094 1 90.62 284 SER A N 1
ATOM 2169 C CA . SER A 1 284 ? -7.176 -13.07 28.016 1 90.62 284 SER A CA 1
ATOM 2170 C C . SER A 1 284 ? -7.258 -13.547 29.453 1 90.62 284 SER A C 1
ATOM 2172 O O . SER A 1 284 ? -8.195 -14.258 29.828 1 90.62 284 SER A O 1
ATOM 2174 N N . THR A 1 285 ? -6.359 -13.078 30.266 1 89.5 285 THR A N 1
ATOM 2175 C CA . THR A 1 285 ? -6.387 -13.328 31.688 1 89.5 285 THR A CA 1
ATOM 2176 C C . THR A 1 285 ? -7.23 -12.281 32.406 1 89.5 285 THR A C 1
ATOM 2178 O O . THR A 1 285 ? -7.535 -12.43 33.594 1 89.5 285 THR A O 1
ATOM 2181 N N . ALA A 1 286 ? -7.555 -11.25 31.797 1 90.31 286 ALA A N 1
ATOM 2182 C CA . ALA A 1 286 ? -8.477 -10.219 32.281 1 90.31 286 ALA A CA 1
ATOM 2183 C C . ALA A 1 286 ? -9.633 -10.023 31.297 1 90.31 286 ALA A C 1
ATOM 2185 O O . ALA A 1 286 ? -9.789 -8.953 30.719 1 90.31 286 ALA A O 1
ATOM 2186 N N . PRO A 1 287 ? -10.398 -11.039 31.234 1 92.5 287 PRO A N 1
ATOM 2187 C CA . PRO A 1 287 ? -11.438 -11.047 30.203 1 92.5 287 PRO A CA 1
ATOM 2188 C C . PRO A 1 287 ? -12.531 -10.008 30.469 1 92.5 287 PRO A C 1
ATOM 2190 O O . PRO A 1 287 ? -12.883 -9.75 31.609 1 92.5 287 PRO A O 1
ATOM 2193 N N . ARG A 1 288 ? -12.977 -9.484 29.375 1 95.12 288 ARG A N 1
ATOM 2194 C CA . ARG A 1 288 ? -14.086 -8.539 29.422 1 95.12 288 ARG A CA 1
ATOM 2195 C C . ARG A 1 288 ? -15.359 -9.164 28.844 1 95.12 288 ARG A C 1
ATOM 2197 O O . ARG A 1 288 ? -16.453 -8.656 29.078 1 95.12 288 ARG A O 1
ATOM 2204 N N . ALA A 1 289 ? -15.18 -10.164 28.109 1 96.62 289 ALA A N 1
ATOM 2205 C CA . ALA A 1 289 ? -16.281 -10.914 27.5 1 96.62 289 ALA A CA 1
ATOM 2206 C C . ALA A 1 289 ? -15.797 -12.273 26.984 1 96.62 289 ALA A C 1
ATOM 2208 O O . ALA A 1 289 ? -14.625 -12.625 27.156 1 96.62 289 ALA A O 1
ATOM 2209 N N . ARG A 1 290 ? -16.719 -13.055 26.578 1 96.5 290 ARG A N 1
ATOM 2210 C CA . ARG A 1 290 ? -16.391 -14.273 25.859 1 96.5 290 ARG A CA 1
ATOM 2211 C C . ARG A 1 290 ? -16.844 -14.18 24.406 1 96.5 290 ARG A C 1
ATOM 2213 O O . ARG A 1 290 ? -17.875 -13.586 24.109 1 96.5 290 ARG A O 1
ATOM 2220 N N . ALA A 1 291 ? -16.016 -14.703 23.516 1 96.81 291 ALA A N 1
ATOM 2221 C CA . ALA A 1 291 ? -16.312 -14.625 22.094 1 96.81 291 ALA A CA 1
ATOM 2222 C C . ALA A 1 291 ? -15.82 -15.867 21.359 1 96.81 291 ALA A C 1
ATOM 2224 O O . ALA A 1 291 ? -15 -16.625 21.891 1 96.81 291 ALA A O 1
ATOM 2225 N N . ARG A 1 292 ? -16.344 -16.094 20.25 1 97.5 292 ARG A N 1
ATOM 2226 C CA . ARG A 1 292 ? -15.992 -17.266 19.453 1 97.5 292 ARG A CA 1
ATOM 2227 C C . ARG A 1 292 ? -15.031 -16.906 18.328 1 97.5 292 ARG A C 1
ATOM 2229 O O . ARG A 1 292 ? -15.25 -15.93 17.609 1 97.5 292 ARG A O 1
ATOM 2236 N N . VAL A 1 293 ? -13.953 -17.672 18.203 1 97.12 293 VAL A N 1
ATOM 2237 C CA . VAL A 1 293 ? -13.023 -17.5 17.094 1 97.12 293 VAL A CA 1
ATOM 2238 C C . VAL A 1 293 ? -13.57 -18.219 15.859 1 97.12 293 VAL A C 1
ATOM 2240 O O . VAL A 1 293 ? -13.68 -19.453 15.844 1 97.12 293 VAL A O 1
ATOM 2243 N N . GLU A 1 294 ? -13.875 -17.453 14.852 1 96.56 294 GLU A N 1
ATOM 2244 C CA . GLU A 1 294 ? -14.5 -18.031 13.672 1 96.56 294 GLU A CA 1
ATOM 2245 C C . GLU A 1 294 ? -13.461 -18.453 12.641 1 96.56 294 GLU A C 1
ATOM 2247 O O . GLU A 1 294 ? -13.664 -19.422 11.906 1 96.56 294 GLU A O 1
ATOM 2252 N N . ASP A 1 295 ? -12.406 -17.703 12.602 1 93.81 295 ASP A N 1
ATOM 2253 C CA . ASP A 1 295 ? -11.383 -18 11.602 1 93.81 295 ASP A CA 1
ATOM 2254 C C . ASP A 1 295 ? -10.047 -17.359 11.977 1 93.81 295 ASP A C 1
ATOM 2256 O O . ASP A 1 295 ? -10 -16.453 12.812 1 93.81 295 ASP A O 1
ATOM 2260 N N . LEU A 1 296 ? -8.984 -17.922 11.5 1 93 296 LEU A N 1
ATOM 2261 C CA . LEU A 1 296 ? -7.637 -17.375 11.578 1 93 296 LEU A CA 1
ATOM 2262 C C . LEU A 1 296 ? -7.027 -17.234 10.188 1 93 296 LEU A C 1
ATOM 2264 O O . LEU A 1 296 ? -7.008 -18.203 9.414 1 93 296 LEU A O 1
ATOM 2268 N N . GLN A 1 297 ? -6.641 -16.047 9.93 1 89.94 297 GLN A N 1
ATOM 2269 C CA . GLN A 1 297 ? -6.008 -15.805 8.641 1 89.94 297 GLN A CA 1
ATOM 2270 C C . GLN A 1 297 ? -4.566 -15.336 8.812 1 89.94 297 GLN A C 1
ATOM 2272 O O . GLN A 1 297 ? -4.312 -14.328 9.477 1 89.94 297 GLN A O 1
ATOM 2277 N N . TYR A 1 298 ? -3.668 -16.078 8.211 1 88.38 298 TYR A N 1
ATOM 2278 C CA . TYR A 1 298 ? -2.256 -15.719 8.234 1 88.38 298 TYR A CA 1
ATOM 2279 C C . TYR A 1 298 ? -1.895 -14.867 7.023 1 88.38 298 TYR A C 1
ATOM 2281 O O . TYR A 1 298 ? -2.098 -15.281 5.883 1 88.38 298 TYR A O 1
ATOM 2289 N N . VAL A 1 299 ? -1.371 -13.688 7.309 1 89.69 299 VAL A N 1
ATOM 2290 C CA . VAL A 1 299 ? -0.956 -12.766 6.254 1 89.69 299 VAL A CA 1
ATOM 2291 C C . VAL A 1 299 ? 0.448 -12.242 6.551 1 89.69 299 VAL A C 1
ATOM 2293 O O . VAL A 1 299 ? 0.608 -11.164 7.121 1 89.69 299 VAL A O 1
ATOM 2296 N N . GLY A 1 300 ? 1.415 -12.945 6.027 1 89.12 300 GLY A N 1
ATOM 2297 C CA . GLY A 1 300 ? 2.791 -12.578 6.332 1 89.12 300 GLY A CA 1
ATOM 2298 C C . GLY A 1 300 ? 3.105 -12.625 7.812 1 89.12 300 GLY A C 1
ATOM 2299 O O . GLY A 1 300 ? 2.959 -13.672 8.453 1 89.12 300 GLY A O 1
ATOM 2300 N N . ARG A 1 301 ? 3.439 -11.484 8.297 1 89.19 301 ARG A N 1
ATOM 2301 C CA . ARG A 1 301 ? 3.852 -11.391 9.688 1 89.19 301 ARG A CA 1
ATOM 2302 C C . ARG A 1 301 ? 2.641 -11.344 10.617 1 89.19 301 ARG A C 1
ATOM 2304 O O . ARG A 1 301 ? 2.771 -11.531 11.828 1 89.19 301 ARG A O 1
ATOM 2311 N N . ASP A 1 302 ? 1.483 -11.125 10.055 1 89.62 302 ASP A N 1
ATOM 2312 C CA . ASP A 1 302 ? 0.296 -10.859 10.859 1 89.62 302 ASP A CA 1
ATOM 2313 C C . ASP A 1 302 ? -0.638 -12.07 10.875 1 89.62 302 ASP A C 1
ATOM 2315 O O . ASP A 1 302 ? -0.637 -12.867 9.938 1 89.62 302 ASP A O 1
ATOM 2319 N N . VAL A 1 303 ? -1.334 -12.203 11.938 1 91.38 303 VAL A N 1
ATOM 2320 C CA . VAL A 1 303 ? -2.443 -13.148 12.039 1 91.38 303 VAL A CA 1
ATOM 2321 C C . VAL A 1 303 ? -3.721 -12.406 12.422 1 91.38 303 VAL A C 1
ATOM 2323 O O . VAL A 1 303 ? -3.768 -11.734 13.461 1 91.38 303 VAL A O 1
ATOM 2326 N N . TYR A 1 304 ? -4.672 -12.523 11.578 1 93 304 TYR A N 1
ATOM 2327 C CA . TYR A 1 304 ? -5.973 -11.922 11.836 1 93 304 TYR A CA 1
ATOM 2328 C C . TYR A 1 304 ? -6.977 -12.961 12.312 1 93 304 TYR A C 1
ATOM 2330 O O . TYR A 1 304 ? -7.156 -14 11.672 1 93 304 TYR A O 1
ATOM 2338 N N . ALA A 1 305 ? -7.602 -12.727 13.398 1 95.38 305 ALA A N 1
ATOM 2339 C CA . ALA A 1 305 ? -8.664 -13.586 13.906 1 95.38 305 ALA A CA 1
ATOM 2340 C C . ALA A 1 305 ? -10.031 -12.938 13.727 1 95.38 305 ALA A C 1
ATOM 2342 O O . ALA A 1 305 ? -10.242 -11.797 14.133 1 95.38 305 ALA A O 1
ATOM 2343 N N . ASP A 1 306 ? -10.836 -13.633 13.07 1 95.38 306 ASP A N 1
ATOM 2344 C CA . ASP A 1 306 ? -12.25 -13.25 13.039 1 95.38 306 ASP A CA 1
ATOM 2345 C C . ASP A 1 306 ? -12.984 -13.758 14.273 1 95.38 306 ASP A C 1
ATOM 2347 O O . ASP A 1 306 ? -13.039 -14.961 14.523 1 95.38 306 ASP A O 1
ATOM 2351 N N . VAL A 1 307 ? -13.531 -12.836 14.977 1 96.69 307 VAL A N 1
ATOM 2352 C CA . VAL A 1 307 ? -14.102 -13.164 16.281 1 96.69 307 VAL A CA 1
ATOM 2353 C C . VAL A 1 307 ? -15.562 -12.734 16.328 1 96.69 307 VAL A C 1
ATOM 2355 O O . VAL A 1 307 ? -15.914 -11.633 15.898 1 96.69 307 VAL A O 1
ATOM 2358 N N . ARG A 1 308 ? -16.359 -13.57 16.828 1 97.56 308 ARG A N 1
ATOM 2359 C CA . ARG A 1 308 ? -17.766 -13.266 17 1 97.56 308 ARG A CA 1
ATOM 2360 C C . ARG A 1 308 ? -18.094 -12.992 18.469 1 97.56 308 ARG A C 1
ATOM 2362 O O . ARG A 1 308 ? -17.875 -13.844 19.328 1 97.56 308 ARG A O 1
ATOM 2369 N N . LEU A 1 309 ? -18.562 -11.797 18.719 1 97 309 LEU A N 1
ATOM 2370 C CA . LEU A 1 309 ? -19.016 -11.359 20.031 1 97 309 LEU A CA 1
ATOM 2371 C C . LEU A 1 309 ? -20.5 -11.062 20.031 1 97 309 LEU A C 1
ATOM 2373 O O . LEU A 1 309 ? -20.922 -9.938 19.734 1 97 309 LEU A O 1
ATOM 2377 N N . GLY A 1 310 ? -21.281 -12.055 20.484 1 94.94 310 GLY A N 1
ATOM 2378 C CA . GLY A 1 310 ? -22.703 -11.938 20.234 1 94.94 310 GLY A CA 1
ATOM 2379 C C . GLY A 1 310 ? -23.047 -11.883 18.75 1 94.94 310 GLY A C 1
ATOM 2380 O O . GLY A 1 310 ? -22.625 -12.742 17.984 1 94.94 310 GLY A O 1
ATOM 2381 N N . ASP A 1 311 ? -23.688 -10.805 18.391 1 94.25 311 ASP A N 1
ATOM 2382 C CA . ASP A 1 311 ? -24.016 -10.625 16.984 1 94.25 311 ASP A CA 1
ATOM 2383 C C . ASP A 1 311 ? -22.969 -9.773 16.266 1 94.25 311 ASP A C 1
ATOM 2385 O O . ASP A 1 311 ? -22.984 -9.656 15.047 1 94.25 311 ASP A O 1
ATOM 2389 N N . ALA A 1 312 ? -22.094 -9.289 17.094 1 95.75 312 ALA A N 1
ATOM 2390 C CA . ALA A 1 312 ? -21.062 -8.422 16.516 1 95.75 312 ALA A CA 1
ATOM 2391 C C . ALA A 1 312 ? -19.875 -9.227 16.031 1 95.75 312 ALA A C 1
ATOM 2393 O O . ALA A 1 312 ? -19.609 -10.32 16.531 1 95.75 312 ALA A O 1
ATOM 2394 N N . ARG A 1 313 ? -19.281 -8.766 15.023 1 95.25 313 ARG A N 1
ATOM 2395 C CA . ARG A 1 313 ? -18.031 -9.336 14.516 1 95.25 313 ARG A CA 1
ATOM 2396 C C . ARG A 1 313 ? -16.859 -8.398 14.758 1 95.25 313 ARG A C 1
ATOM 2398 O O . ARG A 1 313 ? -16.984 -7.184 14.586 1 95.25 313 ARG A O 1
ATOM 2405 N N . LEU A 1 314 ? -15.734 -8.969 15.211 1 95.5 314 LEU A N 1
ATOM 2406 C CA . LEU A 1 314 ? -14.516 -8.211 15.484 1 95.5 314 LEU A CA 1
ATOM 2407 C C . LEU A 1 314 ? -13.312 -8.883 14.828 1 95.5 314 LEU A C 1
ATOM 2409 O O . LEU A 1 314 ? -13.281 -10.102 14.672 1 95.5 314 LEU A O 1
ATOM 2413 N N . SER A 1 315 ? -12.414 -8.039 14.5 1 95.69 315 SER A N 1
ATOM 2414 C CA . SER A 1 315 ? -11.117 -8.523 14.055 1 95.69 315 SER A CA 1
ATOM 2415 C C . SER A 1 315 ? -10.047 -8.305 15.125 1 95.69 315 SER A C 1
ATOM 2417 O O . SER A 1 315 ? -9.953 -7.227 15.703 1 95.69 315 SER A O 1
ATOM 2419 N N . ALA A 1 316 ? -9.273 -9.336 15.414 1 95.56 316 ALA A N 1
ATOM 2420 C CA . ALA A 1 316 ? -8.133 -9.242 16.328 1 95.56 316 ALA A CA 1
ATOM 2421 C C . ALA A 1 316 ? -6.828 -9.516 15.586 1 95.56 316 ALA A C 1
ATOM 2423 O O . ALA A 1 316 ? -6.75 -10.422 14.758 1 95.56 316 ALA A O 1
ATOM 2424 N N . LEU A 1 317 ? -5.949 -8.648 15.75 1 93.06 317 LEU A N 1
ATOM 2425 C CA . LEU A 1 317 ? -4.59 -8.867 15.266 1 93.06 317 LEU A CA 1
ATOM 2426 C C . LEU A 1 317 ? -3.713 -9.469 16.359 1 93.06 317 LEU A C 1
ATOM 2428 O O . LEU A 1 317 ? -3.426 -8.812 17.359 1 93.06 317 LEU A O 1
ATOM 2432 N N . VAL A 1 318 ? -3.25 -10.672 16.109 1 87.88 318 VAL A N 1
ATOM 2433 C CA . VAL A 1 318 ? -2.58 -11.398 17.188 1 87.88 318 VAL A CA 1
ATOM 2434 C C . VAL A 1 318 ? -1.244 -11.945 16.688 1 87.88 318 VAL A C 1
ATOM 2436 O O . VAL A 1 318 ? -1.028 -12.062 15.484 1 87.88 318 VAL A O 1
ATOM 2439 N N . SER A 1 319 ? -0.357 -12.156 17.656 1 78.81 319 SER A N 1
ATOM 2440 C CA . SER A 1 319 ? 0.928 -12.758 17.312 1 78.81 319 SER A CA 1
ATOM 2441 C C . SER A 1 319 ? 0.773 -14.234 16.969 1 78.81 319 SER A C 1
ATOM 2443 O O . SER A 1 319 ? -0.068 -14.93 17.547 1 78.81 319 SER A O 1
ATOM 2445 N N . ARG A 1 320 ? 1.602 -14.672 16.031 1 75.94 320 ARG A N 1
ATOM 2446 C CA . ARG A 1 320 ? 1.595 -16.078 15.648 1 75.94 320 ARG A CA 1
ATOM 2447 C C . ARG A 1 320 ? 1.856 -16.984 16.844 1 75.94 320 ARG A C 1
ATOM 2449 O O . ARG A 1 320 ? 1.389 -18.125 16.891 1 75.94 320 ARG A O 1
ATOM 2456 N N . ARG A 1 321 ? 2.59 -16.5 17.781 1 72.5 321 ARG A N 1
ATOM 2457 C CA . ARG A 1 321 ? 2.971 -17.281 18.953 1 72.5 321 ARG A CA 1
ATOM 2458 C C . ARG A 1 321 ? 1.794 -17.438 19.906 1 72.5 321 ARG A C 1
ATOM 2460 O O . ARG A 1 321 ? 1.8 -18.328 20.766 1 72.5 321 ARG A O 1
ATOM 2467 N N . GLU A 1 322 ? 0.79 -16.625 19.703 1 75.19 322 GLU A N 1
ATOM 2468 C CA . GLU A 1 322 ? -0.294 -16.562 20.688 1 75.19 322 GLU A CA 1
ATOM 2469 C C . GLU A 1 322 ? -1.496 -17.391 20.219 1 75.19 322 GLU A C 1
ATOM 2471 O O . GLU A 1 322 ? -2.441 -17.594 20.984 1 75.19 322 GLU A O 1
ATOM 2476 N N . VAL A 1 323 ? -1.354 -17.828 18.953 1 82.94 323 VAL A N 1
ATOM 2477 C CA . VAL A 1 323 ? -2.57 -18.469 18.453 1 82.94 323 VAL A CA 1
ATOM 2478 C C . VAL A 1 323 ? -2.207 -19.719 17.672 1 82.94 323 VAL A C 1
ATOM 2480 O O . VAL A 1 323 ? -1.081 -19.859 17.188 1 82.94 323 VAL A O 1
ATOM 2483 N N . ASP A 1 324 ? -3.098 -20.656 17.625 1 85.75 324 ASP A N 1
ATOM 2484 C CA . ASP A 1 324 ? -3.057 -21.844 16.781 1 85.75 324 ASP A CA 1
ATOM 2485 C C . ASP A 1 324 ? -4.441 -22.172 16.234 1 85.75 324 ASP A C 1
ATOM 2487 O O . ASP A 1 324 ? -5.453 -21.703 16.766 1 85.75 324 ASP A O 1
ATOM 2491 N N . ARG A 1 325 ? -4.445 -22.906 15.219 1 88.81 325 ARG A N 1
ATOM 2492 C CA . ARG A 1 325 ? -5.672 -23.188 14.484 1 88.81 325 ARG A CA 1
ATOM 2493 C C . ARG A 1 325 ? -6.672 -23.938 15.359 1 88.81 325 ARG A C 1
ATOM 2495 O O . ARG A 1 325 ? -7.863 -24 15.039 1 88.81 325 ARG A O 1
ATOM 2502 N N . SER A 1 326 ? -6.207 -24.484 16.453 1 90.44 326 SER A N 1
ATOM 2503 C CA . SER 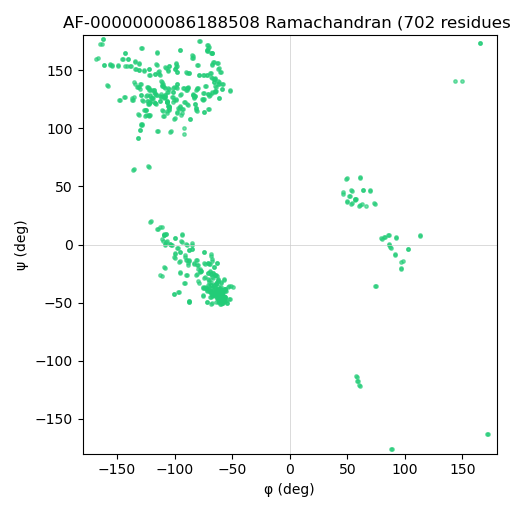A 1 326 ? -7.105 -25.203 17.359 1 90.44 326 SER A CA 1
ATOM 2504 C C . SER A 1 326 ? -8.094 -24.25 18.016 1 90.44 326 SER A C 1
ATOM 2506 O O . SER A 1 326 ? -9.117 -24.688 18.562 1 90.44 326 SER A O 1
ATOM 2508 N N . LEU A 1 327 ? -7.82 -22.984 17.906 1 92.56 327 LEU A N 1
ATOM 2509 C CA . LEU A 1 327 ? -8.695 -21.984 18.5 1 92.56 327 LEU A CA 1
ATOM 2510 C C . LEU A 1 327 ? -9.938 -21.766 17.641 1 92.56 327 LEU A C 1
ATOM 2512 O O . LEU A 1 327 ? -10.945 -21.234 18.125 1 92.56 327 LEU A O 1
ATOM 2516 N N . VAL A 1 328 ? -9.828 -22.125 16.422 1 94.88 328 VAL A N 1
ATOM 2517 C CA . VAL A 1 328 ? -10.938 -21.875 15.508 1 94.88 328 VAL A CA 1
ATOM 2518 C C . VAL A 1 328 ? -12.156 -22.688 15.922 1 94.88 328 VAL A C 1
ATOM 2520 O O . VAL A 1 328 ? -12.047 -23.891 16.172 1 94.88 328 VAL A O 1
ATOM 2523 N N . GLY A 1 329 ? -13.242 -22.047 15.984 1 95.75 329 GLY A N 1
ATOM 2524 C CA . GLY A 1 329 ? -14.484 -22.703 16.359 1 95.75 329 GLY A CA 1
ATOM 2525 C C . GLY A 1 329 ? -14.727 -22.719 17.859 1 95.75 329 GLY A C 1
ATOM 2526 O O . GLY A 1 329 ? -15.797 -23.125 18.312 1 95.75 329 GLY A O 1
ATOM 2527 N N . THR A 1 330 ? -13.828 -22.234 18.672 1 95.31 330 THR A N 1
ATOM 2528 C CA . THR A 1 330 ? -13.945 -22.281 20.125 1 95.31 330 THR A CA 1
ATOM 2529 C C . THR A 1 330 ? -14.305 -20.922 20.703 1 95.31 330 THR A C 1
ATOM 2531 O O . THR A 1 330 ? -14.094 -19.891 20.047 1 95.31 330 THR A O 1
ATOM 2534 N N . GLU A 1 331 ? -14.945 -21 21.844 1 96.44 331 GLU A N 1
ATOM 2535 C CA . GLU A 1 331 ? -15.188 -19.781 22.609 1 96.44 331 GLU A CA 1
ATOM 2536 C C . GLU A 1 331 ? -14.031 -19.5 23.578 1 96.44 331 GLU A C 1
ATOM 2538 O O . GLU A 1 331 ? -13.57 -20.391 24.281 1 96.44 331 GLU A O 1
ATOM 2543 N N . VAL A 1 332 ? -13.594 -18.234 23.562 1 95.69 332 VAL A N 1
ATOM 2544 C CA . VAL A 1 332 ? -12.445 -17.875 24.391 1 95.69 332 VAL A CA 1
ATOM 2545 C C . VAL A 1 332 ? -12.742 -16.578 25.125 1 95.69 332 VAL A C 1
ATOM 2547 O O . VAL A 1 332 ? -13.578 -15.773 24.703 1 95.69 332 VAL A O 1
ATOM 2550 N N . PRO A 1 333 ? -12.133 -16.438 26.297 1 96.5 333 PRO A N 1
ATOM 2551 C CA . PRO A 1 333 ? -12.195 -15.117 26.953 1 96.5 333 PRO A CA 1
ATOM 2552 C C . PRO A 1 333 ? -11.422 -14.047 26.188 1 96.5 333 PRO A C 1
ATOM 2554 O O . PRO A 1 333 ? -10.273 -14.273 25.797 1 96.5 333 PRO A O 1
ATOM 2557 N N . ILE A 1 334 ? -12.07 -12.914 25.953 1 96.19 334 ILE A N 1
ATOM 2558 C CA . ILE A 1 334 ? -11.367 -11.859 25.219 1 96.19 334 ILE A CA 1
ATOM 2559 C C . ILE A 1 334 ? -11.211 -10.633 26.125 1 96.19 334 ILE A C 1
ATOM 2561 O O . ILE A 1 334 ? -12.031 -10.391 27.016 1 96.19 334 ILE A O 1
ATOM 2565 N N . GLY A 1 335 ? -10.117 -9.969 25.922 1 95.5 335 GLY A N 1
ATOM 2566 C CA . GLY A 1 335 ? -9.82 -8.711 26.594 1 95.5 335 GLY A CA 1
ATOM 2567 C C . GLY A 1 335 ? -9.422 -7.605 25.625 1 95.5 335 GLY A C 1
ATOM 2568 O O . GLY A 1 335 ? -9.266 -7.84 24.422 1 95.5 335 GLY A O 1
ATOM 2569 N N . PHE A 1 336 ? -9.383 -6.402 26.219 1 94 336 PHE A N 1
ATOM 2570 C CA . PHE A 1 336 ? -9.008 -5.215 25.469 1 94 336 PHE A CA 1
ATOM 2571 C C . PHE A 1 336 ? -8.016 -4.363 26.234 1 94 336 PHE A C 1
ATOM 2573 O O . PHE A 1 336 ? -8.141 -4.211 27.453 1 94 336 PHE A O 1
ATOM 2580 N N . ASP A 1 337 ? -7.031 -3.854 25.531 1 90.94 337 ASP A N 1
ATOM 2581 C CA . ASP A 1 337 ? -6.176 -2.834 26.125 1 90.94 337 ASP A CA 1
ATOM 2582 C C . ASP A 1 337 ? -6.848 -1.464 26.094 1 90.94 337 ASP A C 1
ATOM 2584 O O . ASP A 1 337 ? -7.309 -1.016 25.047 1 90.94 337 ASP A O 1
ATOM 2588 N N . ALA A 1 338 ? -6.793 -0.762 27.172 1 89.88 338 ALA A N 1
ATOM 2589 C CA . ALA A 1 338 ? -7.488 0.515 27.312 1 89.88 338 ALA A CA 1
ATOM 2590 C C . ALA A 1 338 ? -6.965 1.541 26.312 1 89.88 338 ALA A C 1
ATOM 2592 O O . ALA A 1 338 ? -7.719 2.396 25.844 1 89.88 338 ALA A O 1
ATOM 2593 N N . ASP A 1 339 ? -5.746 1.439 25.938 1 88.69 339 ASP A N 1
ATOM 2594 C CA . ASP A 1 339 ? -5.125 2.418 25.047 1 88.69 339 ASP A CA 1
ATOM 2595 C C . ASP A 1 339 ? -5.695 2.314 23.641 1 88.69 339 ASP A C 1
ATOM 2597 O O . ASP A 1 339 ? -5.574 3.25 22.844 1 88.69 339 ASP A O 1
ATOM 2601 N N . GLY A 1 340 ? -6.324 1.245 23.391 1 93.75 340 GLY A N 1
ATOM 2602 C CA . GLY A 1 340 ? -6.871 1.043 22.062 1 93.75 340 GLY A CA 1
ATOM 2603 C C . GLY A 1 340 ? -8.383 1.157 22.016 1 93.75 340 GLY A C 1
ATOM 2604 O O . GLY A 1 340 ? -9 0.807 21 1 93.75 340 GLY A O 1
ATOM 2605 N N . VAL A 1 341 ? -8.984 1.602 23.109 1 96.62 341 VAL A N 1
ATOM 2606 C CA . VAL A 1 341 ? -10.438 1.705 23.203 1 96.62 341 VAL A CA 1
ATOM 2607 C C . VAL A 1 341 ? -10.852 3.174 23.188 1 96.62 341 VAL A C 1
ATOM 2609 O O . VAL A 1 341 ? -10.344 3.969 23.984 1 96.62 341 VAL A O 1
ATOM 2612 N N . HIS A 1 342 ? -11.742 3.533 22.312 1 97.81 342 HIS A N 1
ATOM 2613 C CA . HIS A 1 342 ? -12.266 4.887 22.172 1 97.81 342 HIS A CA 1
ATOM 2614 C C . HIS A 1 342 ? -13.789 4.887 22.141 1 97.81 342 HIS A C 1
ATOM 2616 O O . HIS A 1 342 ? -14.398 4.02 21.516 1 97.81 342 HIS A O 1
ATOM 2622 N N . VAL A 1 343 ? -14.398 5.828 22.828 1 98.31 343 VAL A N 1
ATOM 2623 C CA . VAL A 1 343 ? -15.859 5.906 22.875 1 98.31 343 VAL A CA 1
ATOM 2624 C C . VAL A 1 343 ? -16.328 7.117 22.062 1 98.31 343 VAL A C 1
ATOM 2626 O O . VAL A 1 343 ? -15.859 8.234 22.281 1 98.31 343 VAL A O 1
ATOM 2629 N N . PHE A 1 344 ? -17.219 6.871 21.203 1 98.12 344 PHE A N 1
ATOM 2630 C CA . PHE A 1 344 ? -17.781 7.922 20.359 1 98.12 344 PHE A CA 1
ATOM 2631 C C . PHE A 1 344 ? -19.281 8.008 20.531 1 98.12 344 PHE A C 1
ATOM 2633 O O . PHE A 1 344 ? -19.938 6.996 20.797 1 98.12 344 PHE A O 1
ATOM 2640 N N . ASP A 1 345 ? -19.766 9.172 20.328 1 97.31 345 ASP A N 1
ATOM 2641 C CA . ASP A 1 345 ? -21.219 9.352 20.234 1 97.31 345 ASP A CA 1
ATOM 2642 C C . ASP A 1 345 ? -21.766 8.75 18.938 1 97.31 345 ASP A C 1
ATOM 2644 O O . ASP A 1 345 ? -21.266 9.039 17.859 1 97.31 345 ASP A O 1
ATOM 2648 N N . ALA A 1 346 ? -22.75 7.977 19.062 1 95.88 346 ALA A N 1
ATOM 2649 C CA . ALA A 1 346 ? -23.25 7.227 17.906 1 95.88 346 ALA A CA 1
ATOM 2650 C C . ALA A 1 346 ? -23.859 8.164 16.859 1 95.88 346 ALA A C 1
ATOM 2652 O O . ALA A 1 346 ? -23.828 7.867 15.664 1 95.88 346 ALA A O 1
ATOM 2653 N N . GLU A 1 347 ? -24.359 9.227 17.219 1 93.75 347 GLU A N 1
ATOM 2654 C CA . GLU A 1 347 ? -25.047 10.141 16.297 1 93.75 347 GLU A CA 1
ATOM 2655 C C . GLU A 1 347 ? -24.047 11.109 15.648 1 93.75 347 GLU A C 1
ATOM 2657 O O . GLU A 1 347 ? -23.984 11.203 14.422 1 93.75 347 GLU A O 1
ATOM 2662 N N . SER A 1 348 ? -23.25 11.703 16.453 1 93.44 348 SER A N 1
ATOM 2663 C CA . SER A 1 348 ? -22.375 12.75 15.945 1 93.44 348 SER A CA 1
ATOM 2664 C C . SER A 1 348 ? -21.047 12.18 15.469 1 93.44 348 SER A C 1
ATOM 2666 O O . SER A 1 348 ? -20.344 12.812 14.672 1 93.44 348 SER A O 1
ATOM 2668 N N . GLY A 1 349 ? -20.656 11.031 16.047 1 94.44 349 GLY A N 1
ATOM 2669 C CA . GLY A 1 349 ? -19.359 10.461 15.734 1 94.44 349 GLY A CA 1
ATOM 2670 C C . GLY A 1 349 ? -18.219 11.133 16.469 1 94.44 349 GLY A C 1
ATOM 2671 O O . GLY A 1 349 ? -17.047 10.789 16.281 1 94.44 349 GLY A O 1
ATOM 2672 N N . ARG A 1 350 ? -18.562 12.039 17.359 1 94.12 350 ARG A N 1
ATOM 2673 C CA . ARG A 1 350 ? -17.531 12.75 18.109 1 94.12 350 ARG A CA 1
ATOM 2674 C C . ARG A 1 350 ? -17.016 11.906 19.281 1 94.12 350 ARG A C 1
ATOM 2676 O O . ARG A 1 350 ? -17.766 11.125 19.859 1 94.12 350 ARG A O 1
ATOM 2683 N N . ARG A 1 351 ? -15.859 12.172 19.656 1 95.62 351 ARG A N 1
ATOM 2684 C CA . ARG A 1 351 ? -15.211 11.43 20.734 1 95.62 351 ARG A CA 1
ATOM 2685 C C . ARG A 1 351 ? -15.773 11.836 22.094 1 95.62 351 ARG A C 1
ATOM 2687 O O . ARG A 1 351 ? -15.953 13.023 22.359 1 95.62 351 ARG A O 1
ATOM 2694 N N . ILE A 1 352 ? -16.109 10.914 22.812 1 94.25 352 ILE A N 1
ATOM 2695 C CA . ILE A 1 352 ? -16.547 11.125 24.188 1 94.25 352 ILE A CA 1
ATOM 2696 C C . ILE A 1 352 ? -15.398 10.797 25.156 1 94.25 352 ILE A C 1
ATOM 2698 O O . ILE A 1 352 ? -15.133 11.555 26.094 1 94.25 352 ILE A O 1
ATOM 2702 N N . ARG A 1 353 ? -14.734 9.633 24.766 1 86.69 353 ARG A N 1
ATOM 2703 C CA . ARG A 1 353 ? -13.586 9.164 25.531 1 86.69 353 ARG A CA 1
ATOM 2704 C C . ARG A 1 353 ? -12.633 8.359 24.641 1 86.69 353 ARG A C 1
ATOM 2706 O O . ARG A 1 353 ? -13.062 7.691 23.703 1 86.69 353 ARG A O 1
ATOM 2713 N N . MET B 1 1 ? -11.727 -24 -15.203 1 93.12 1 MET B N 1
ATOM 2714 C CA . MET B 1 1 ? -10.75 -24.188 -16.281 1 93.12 1 MET B CA 1
ATOM 2715 C C . MET B 1 1 ? -9.352 -24.391 -15.711 1 93.12 1 MET B C 1
ATOM 2717 O O . MET B 1 1 ? -8.914 -23.625 -14.836 1 93.12 1 MET B O 1
ATOM 2721 N N . ARG B 1 2 ? -8.742 -25.406 -16.078 1 97.25 2 ARG B N 1
ATOM 2722 C CA . ARG B 1 2 ? -7.348 -25.656 -15.742 1 97.25 2 ARG B CA 1
ATOM 2723 C C . ARG B 1 2 ? -6.414 -25.062 -16.797 1 97.25 2 ARG B C 1
ATOM 2725 O O . ARG B 1 2 ? -6.66 -25.203 -18 1 97.25 2 ARG B O 1
ATOM 2732 N N . ILE B 1 3 ? -5.359 -24.391 -16.312 1 98.44 3 ILE B N 1
ATOM 2733 C CA . ILE B 1 3 ? -4.418 -23.734 -17.234 1 98.44 3 ILE B CA 1
ATOM 2734 C C . ILE B 1 3 ? -3.037 -24.375 -17.078 1 98.44 3 ILE B C 1
ATOM 2736 O O . ILE B 1 3 ? -2.539 -24.531 -15.961 1 98.44 3 ILE B O 1
ATOM 2740 N N . GLU B 1 4 ? -2.467 -24.734 -18.172 1 98.75 4 GLU B N 1
ATOM 2741 C CA . GLU B 1 4 ? -1.09 -25.219 -18.188 1 98.75 4 GLU B CA 1
ATOM 2742 C C . GLU B 1 4 ? -0.192 -24.297 -19 1 98.75 4 GLU B C 1
ATOM 2744 O O . GLU B 1 4 ? -0.47 -24.016 -20.172 1 98.75 4 GLU B O 1
ATOM 2749 N N . ILE B 1 5 ? 0.804 -23.797 -18.359 1 98.69 5 ILE B N 1
ATOM 2750 C CA . ILE B 1 5 ? 1.815 -22.938 -18.969 1 98.69 5 ILE B CA 1
ATOM 2751 C C . ILE B 1 5 ? 3.121 -23.719 -19.125 1 98.69 5 ILE B C 1
ATOM 2753 O O . ILE B 1 5 ? 3.67 -24.219 -18.141 1 98.69 5 ILE B O 1
ATOM 2757 N N . ARG B 1 6 ? 3.619 -23.797 -20.344 1 98.62 6 ARG B N 1
ATOM 2758 C CA . ARG B 1 6 ? 4.82 -24.594 -20.594 1 98.62 6 ARG B CA 1
ATOM 2759 C C . ARG B 1 6 ? 5.914 -23.734 -21.234 1 98.62 6 ARG B C 1
ATOM 2761 O O . ARG B 1 6 ? 5.812 -23.359 -22.406 1 98.62 6 ARG B O 1
ATOM 2768 N N . GLU B 1 7 ? 6.973 -23.484 -20.484 1 98.31 7 GLU B N 1
ATOM 2769 C CA . GLU B 1 7 ? 8.164 -22.766 -20.938 1 98.31 7 GLU B CA 1
ATOM 2770 C C . GLU B 1 7 ? 7.797 -21.5 -21.688 1 98.31 7 GLU B C 1
ATOM 2772 O O . GLU B 1 7 ? 8.312 -21.25 -22.781 1 98.31 7 GLU B O 1
ATOM 2777 N N . LEU B 1 8 ? 6.906 -20.844 -21.172 1 98.25 8 LEU B N 1
ATOM 2778 C CA . LEU B 1 8 ? 6.352 -19.672 -21.828 1 98.25 8 LEU B CA 1
ATOM 2779 C C . LEU B 1 8 ? 7.344 -18.5 -21.797 1 98.25 8 LEU B C 1
ATOM 2781 O O . LEU B 1 8 ? 7.957 -18.234 -20.766 1 98.25 8 LEU B O 1
ATOM 2785 N N . GLY B 1 9 ? 7.461 -17.812 -22.953 1 97.94 9 GLY B N 1
ATOM 2786 C CA . GLY B 1 9 ? 8.383 -16.688 -23.047 1 97.94 9 GLY B CA 1
ATOM 2787 C C . GLY B 1 9 ? 7.93 -15.609 -24.016 1 97.94 9 GLY B C 1
ATOM 2788 O O . GLY B 1 9 ? 7.098 -15.867 -24.891 1 97.94 9 GLY B O 1
ATOM 2789 N N . ARG B 1 10 ? 8.359 -14.398 -23.797 1 97.44 10 ARG B N 1
ATOM 2790 C CA . ARG B 1 10 ? 8.141 -13.266 -24.688 1 97.44 10 ARG B CA 1
ATOM 2791 C C . ARG B 1 10 ? 9.359 -12.352 -24.719 1 97.44 10 ARG B C 1
ATOM 2793 O O . ARG B 1 10 ? 9.867 -11.953 -23.672 1 97.44 10 ARG B O 1
ATOM 2800 N N . THR B 1 11 ? 9.844 -12.078 -25.875 1 95.44 11 THR B N 1
ATOM 2801 C CA . THR B 1 11 ? 10.945 -11.148 -26.094 1 95.44 11 THR B CA 1
ATOM 2802 C C . THR B 1 11 ? 10.508 -10.008 -27 1 95.44 11 THR B C 1
ATOM 2804 O O . THR B 1 11 ? 9.914 -10.242 -28.062 1 95.44 11 THR B O 1
ATOM 2807 N N . PHE B 1 12 ? 10.719 -8.82 -26.516 1 91.81 12 PHE B N 1
ATOM 2808 C CA . PHE B 1 12 ? 10.516 -7.645 -27.359 1 91.81 12 PHE B CA 1
ATOM 2809 C C . PHE B 1 12 ? 11.836 -7.152 -27.938 1 91.81 12 PHE B C 1
ATOM 2811 O O . PHE B 1 12 ? 12.695 -6.676 -27.203 1 91.81 12 PHE B O 1
ATOM 2818 N N . GLY B 1 13 ? 11.992 -7.25 -29.141 1 89.44 13 GLY B N 1
ATOM 2819 C CA . GLY B 1 13 ? 13.305 -6.977 -29.688 1 89.44 13 GLY B CA 1
ATOM 2820 C C . GLY B 1 13 ? 14.391 -7.875 -29.109 1 89.44 13 GLY B C 1
ATOM 2821 O O . GLY B 1 13 ? 14.336 -9.094 -29.266 1 89.44 13 GLY B O 1
ATOM 2822 N N . SER B 1 14 ? 15.297 -7.184 -28.359 1 87.06 14 SER B N 1
ATOM 2823 C CA . SER B 1 14 ? 16.359 -7.977 -27.75 1 87.06 14 SER B CA 1
ATOM 2824 C C . SER B 1 14 ? 16.188 -8.078 -26.234 1 87.06 14 SER B C 1
ATOM 2826 O O . SER B 1 14 ? 17.047 -8.648 -25.547 1 87.06 14 SER B O 1
ATOM 2828 N N . ALA B 1 15 ? 15.117 -7.648 -25.75 1 86.69 15 ALA B N 1
ATOM 2829 C CA . ALA B 1 15 ? 14.914 -7.621 -24.297 1 86.69 15 ALA B CA 1
ATOM 2830 C C . ALA B 1 15 ? 13.883 -8.656 -23.875 1 86.69 15 ALA B C 1
ATOM 2832 O O . ALA B 1 15 ? 12.703 -8.547 -24.219 1 86.69 15 ALA B O 1
ATOM 2833 N N . PRO B 1 16 ? 14.32 -9.68 -23.188 1 91.56 16 PRO B N 1
ATOM 2834 C CA . PRO B 1 16 ? 13.336 -10.648 -22.703 1 91.56 16 PRO B CA 1
ATOM 2835 C C . PRO B 1 16 ? 12.461 -10.078 -21.594 1 91.56 16 PRO B C 1
ATOM 2837 O O . PRO B 1 16 ? 12.969 -9.484 -20.625 1 91.56 16 PRO B O 1
ATOM 2840 N N . ALA B 1 17 ? 11.18 -10.195 -21.766 1 94.62 17 ALA B N 1
ATOM 2841 C CA . ALA B 1 17 ? 10.227 -9.742 -20.75 1 94.62 17 ALA B CA 1
ATOM 2842 C C . ALA B 1 17 ? 9.789 -10.898 -19.859 1 94.62 17 ALA B C 1
ATOM 2844 O O . ALA B 1 17 ? 9.625 -10.734 -18.641 1 94.62 17 ALA B O 1
ATOM 2845 N N . VAL B 1 18 ? 9.562 -12.039 -20.438 1 97.75 18 VAL B N 1
ATOM 2846 C CA . VAL B 1 18 ? 9.25 -13.289 -19.75 1 97.75 18 VAL B CA 1
ATOM 2847 C C . VAL B 1 18 ? 10.117 -14.414 -20.297 1 97.75 18 VAL B C 1
ATOM 2849 O O . VAL B 1 18 ? 10.281 -14.539 -21.516 1 97.75 18 VAL B O 1
ATOM 2852 N N . GLU B 1 19 ? 10.664 -15.227 -19.359 1 97.56 19 GLU B N 1
ATOM 2853 C CA . GLU B 1 19 ? 11.648 -16.219 -19.781 1 97.56 19 GLU B CA 1
ATOM 2854 C C . GLU B 1 19 ? 11.32 -17.594 -19.234 1 97.56 19 GLU B C 1
ATOM 2856 O O . GLU B 1 19 ? 11.711 -17.938 -18.125 1 97.56 19 GLU B O 1
ATOM 2861 N N . GLY B 1 20 ? 10.703 -18.438 -20.047 1 97.5 20 GLY B N 1
ATOM 2862 C CA . GLY B 1 20 ? 10.57 -19.859 -19.812 1 97.5 20 GLY B CA 1
ATOM 2863 C C . GLY B 1 20 ? 9.742 -20.188 -18.578 1 97.5 20 GLY B C 1
ATOM 2864 O O . GLY B 1 20 ? 10.141 -21.016 -17.766 1 97.5 20 GLY B O 1
ATOM 2865 N N . VAL B 1 21 ? 8.633 -19.594 -18.391 1 98.12 21 VAL B N 1
ATOM 2866 C CA . VAL B 1 21 ? 7.785 -19.812 -17.219 1 98.12 21 VAL B CA 1
ATOM 2867 C C . VAL B 1 21 ? 6.918 -21.047 -17.422 1 98.12 21 VAL B C 1
ATOM 2869 O O . VAL B 1 21 ? 6.27 -21.188 -18.469 1 98.12 21 VAL B O 1
ATOM 2872 N N . SER B 1 22 ? 6.977 -21.953 -16.484 1 98.69 22 SER B N 1
ATOM 2873 C CA . SER B 1 22 ? 6.102 -23.125 -16.469 1 98.69 22 SER B CA 1
ATOM 2874 C C . SER B 1 22 ? 5.305 -23.188 -15.164 1 98.69 22 SER B C 1
ATOM 2876 O O . SER B 1 22 ? 5.852 -22.969 -14.078 1 98.69 22 SER B O 1
ATOM 2878 N N . ALA B 1 23 ? 4.059 -23.453 -15.328 1 98.44 23 ALA B N 1
ATOM 2879 C CA . ALA B 1 23 ? 3.184 -23.547 -14.164 1 98.44 23 ALA B CA 1
ATOM 2880 C C . ALA B 1 23 ? 1.833 -24.141 -14.531 1 98.44 23 ALA B C 1
ATOM 2882 O O . ALA B 1 23 ? 1.447 -24.141 -15.703 1 98.44 23 ALA B O 1
ATOM 2883 N N . THR B 1 24 ? 1.169 -24.641 -13.523 1 98.69 24 THR B N 1
ATOM 2884 C CA . THR B 1 24 ? -0.191 -25.141 -13.68 1 98.69 24 THR B CA 1
ATOM 2885 C C . THR B 1 24 ? -1.143 -24.438 -12.711 1 98.69 24 THR B C 1
ATOM 2887 O O . THR B 1 24 ? -0.859 -24.344 -11.516 1 98.69 24 THR B O 1
ATOM 2890 N N . ILE B 1 25 ? -2.186 -23.938 -13.227 1 98.5 25 ILE B N 1
ATOM 2891 C CA . ILE B 1 25 ? -3.252 -23.312 -12.445 1 98.5 25 ILE B CA 1
ATOM 2892 C C . ILE B 1 25 ? -4.484 -24.219 -12.461 1 98.5 25 ILE B C 1
ATOM 2894 O O . ILE B 1 25 ? -4.977 -24.594 -13.531 1 98.5 25 ILE B O 1
ATOM 2898 N N . GLU B 1 26 ? -4.992 -24.531 -11.328 1 98.06 26 GLU B N 1
ATOM 2899 C CA . GLU B 1 26 ? -6.117 -25.453 -11.227 1 98.06 26 GLU B CA 1
ATOM 2900 C C . GLU B 1 26 ? -7.445 -24.734 -11.438 1 98.06 26 GLU B C 1
ATOM 2902 O O . GLU B 1 26 ? -7.516 -23.5 -11.328 1 98.06 26 GLU B O 1
ATOM 2907 N N . ASP B 1 27 ? -8.43 -25.562 -11.719 1 97.5 27 ASP B N 1
ATOM 2908 C CA . ASP B 1 27 ? -9.773 -25.047 -11.945 1 97.5 27 ASP B CA 1
ATOM 2909 C C . ASP B 1 27 ? -10.305 -24.328 -10.711 1 97.5 27 ASP B C 1
ATOM 2911 O O . ASP B 1 27 ? -10.227 -24.859 -9.594 1 97.5 27 ASP B O 1
ATOM 2915 N N . GLY B 1 28 ? -10.742 -23.062 -10.906 1 96.69 28 GLY B N 1
ATOM 2916 C CA . GLY B 1 28 ? -11.383 -22.312 -9.836 1 96.69 28 GLY B CA 1
ATOM 2917 C C . GLY B 1 28 ? -10.398 -21.672 -8.883 1 96.69 28 GLY B C 1
ATOM 2918 O O . GLY B 1 28 ? -10.797 -21.016 -7.914 1 96.69 28 GLY B O 1
ATOM 2919 N N . GLU B 1 29 ? -9.141 -21.75 -9.18 1 97.69 29 GLU B N 1
ATOM 2920 C CA . GLU B 1 29 ? -8.125 -21.188 -8.305 1 97.69 29 GLU B CA 1
ATOM 2921 C C . GLU B 1 29 ? -8.008 -19.672 -8.477 1 97.69 29 GLU B C 1
ATOM 2923 O O . GLU B 1 29 ? -8.219 -19.156 -9.57 1 97.69 29 GLU B O 1
ATOM 2928 N N . PHE B 1 30 ? -7.723 -19.016 -7.395 1 98.06 30 PHE B N 1
ATOM 2929 C CA . PHE B 1 30 ? -7.367 -17.594 -7.402 1 98.06 30 PHE B CA 1
ATOM 2930 C C . PHE B 1 30 ? -5.855 -17.422 -7.316 1 98.06 30 PHE B C 1
ATOM 2932 O O . PHE B 1 30 ? -5.266 -17.578 -6.246 1 98.06 30 PHE B O 1
ATOM 2939 N N . ILE B 1 31 ? -5.27 -17 -8.43 1 98.5 31 ILE B N 1
ATOM 2940 C CA . ILE B 1 31 ? -3.816 -16.875 -8.508 1 98.5 31 ILE B CA 1
ATOM 2941 C C . ILE B 1 31 ? -3.418 -15.406 -8.578 1 98.5 31 ILE B C 1
ATOM 2943 O O . ILE B 1 31 ? -4.039 -14.625 -9.297 1 98.5 31 ILE B O 1
ATOM 2947 N N . CYS B 1 32 ? -2.395 -15.078 -7.84 1 98.25 32 CYS B N 1
ATOM 2948 C CA . CYS B 1 32 ? -1.788 -13.766 -7.988 1 98.25 32 CYS B CA 1
ATOM 2949 C C . CYS B 1 32 ? -0.423 -13.867 -8.664 1 98.25 32 CYS B C 1
ATOM 2951 O O . CYS B 1 32 ? 0.346 -14.781 -8.375 1 98.25 32 CYS B O 1
ATOM 2953 N N . ILE B 1 33 ? -0.194 -13.031 -9.586 1 98.25 33 ILE B N 1
ATOM 2954 C CA . ILE B 1 33 ? 1.154 -12.781 -10.086 1 98.25 33 ILE B CA 1
ATOM 2955 C C . ILE B 1 33 ? 1.744 -11.555 -9.391 1 98.25 33 ILE B C 1
ATOM 2957 O O . ILE B 1 33 ? 1.223 -10.445 -9.531 1 98.25 33 ILE B O 1
ATOM 2961 N N . LEU B 1 34 ? 2.787 -11.781 -8.672 1 96.44 34 LEU B N 1
ATOM 2962 C CA . LEU B 1 34 ? 3.402 -10.773 -7.82 1 96.44 34 LEU B CA 1
ATOM 2963 C C . LEU B 1 34 ? 4.855 -10.539 -8.211 1 96.44 34 LEU B C 1
ATOM 2965 O O . LEU B 1 34 ? 5.551 -11.469 -8.625 1 96.44 34 LEU B O 1
ATOM 2969 N N . GLY B 1 35 ? 5.328 -9.328 -8.086 1 94.25 35 GLY B N 1
ATOM 2970 C CA . GLY B 1 35 ? 6.707 -8.969 -8.375 1 94.25 35 GLY B CA 1
ATOM 2971 C C . GLY B 1 35 ? 6.922 -7.477 -8.508 1 94.25 35 GLY B C 1
ATOM 2972 O O . GLY B 1 35 ? 5.965 -6.699 -8.461 1 94.25 35 GLY B O 1
ATOM 2973 N N . PRO B 1 36 ? 8.172 -7.121 -8.633 1 90.56 36 PRO B N 1
ATOM 2974 C CA . PRO B 1 36 ? 8.484 -5.695 -8.789 1 90.56 36 PRO B CA 1
ATOM 2975 C C . PRO B 1 36 ? 7.988 -5.129 -10.117 1 90.56 36 PRO B C 1
ATOM 2977 O O . PRO B 1 36 ? 7.613 -5.887 -11.016 1 90.56 36 PRO B O 1
ATOM 2980 N N . SER B 1 37 ? 7.961 -3.828 -10.148 1 84.94 37 SER B N 1
ATOM 2981 C CA . SER B 1 37 ? 7.586 -3.182 -11.406 1 84.94 37 SER B CA 1
ATOM 2982 C C . SER B 1 37 ? 8.531 -3.584 -12.531 1 84.94 37 SER B C 1
ATOM 2984 O O . SER B 1 37 ? 9.742 -3.664 -12.336 1 84.94 37 SER B O 1
ATOM 2986 N N . GLY B 1 38 ? 7.988 -3.916 -13.656 1 85.19 38 GLY B N 1
ATOM 2987 C CA . GLY B 1 38 ? 8.773 -4.203 -14.844 1 85.19 38 GLY B CA 1
ATOM 2988 C C . GLY B 1 38 ? 9.25 -5.641 -14.906 1 85.19 38 GLY B C 1
ATOM 2989 O O . GLY B 1 38 ? 10 -6.012 -15.82 1 85.19 38 GLY B O 1
ATOM 2990 N N . CYS B 1 39 ? 8.789 -6.449 -14.031 1 92.06 39 CYS B N 1
ATOM 2991 C CA . CYS B 1 39 ? 9.352 -7.793 -13.992 1 92.06 39 CYS B CA 1
ATOM 2992 C C . CYS B 1 39 ? 8.625 -8.719 -14.953 1 92.06 39 CYS B C 1
ATOM 2994 O O . CYS B 1 39 ? 8.953 -9.906 -15.047 1 92.06 39 CYS B O 1
ATOM 2996 N N . GLY B 1 40 ? 7.559 -8.234 -15.602 1 95.06 40 GLY B N 1
ATOM 2997 C CA . GLY B 1 40 ? 6.934 -9.039 -16.641 1 95.06 40 GLY B CA 1
ATOM 2998 C C . GLY B 1 40 ? 5.535 -9.492 -16.281 1 95.06 40 GLY B C 1
ATOM 2999 O O . GLY B 1 40 ? 4.945 -10.32 -16.984 1 95.06 40 GLY B O 1
ATOM 3000 N N . LYS B 1 41 ? 4.941 -9.055 -15.211 1 96.44 41 LYS B N 1
ATOM 3001 C CA . LYS B 1 41 ? 3.631 -9.5 -14.734 1 96.44 41 LYS B CA 1
ATOM 3002 C C . LYS B 1 41 ? 2.551 -9.242 -15.781 1 96.44 41 LYS B C 1
ATOM 3004 O O . LYS B 1 41 ? 1.79 -10.141 -16.125 1 96.44 41 LYS B O 1
ATOM 3009 N N . THR B 1 42 ? 2.512 -7.98 -16.297 1 94.19 42 THR B N 1
ATOM 3010 C CA . THR B 1 42 ? 1.515 -7.594 -17.297 1 94.19 42 THR B CA 1
ATOM 3011 C C . THR B 1 42 ? 1.712 -8.375 -18.594 1 94.19 42 THR B C 1
ATOM 3013 O O . THR B 1 42 ? 0.741 -8.805 -19.219 1 94.19 42 THR B O 1
ATOM 3016 N N . THR B 1 43 ? 2.953 -8.547 -18.984 1 96.62 43 THR B N 1
ATOM 3017 C CA . THR B 1 43 ? 3.25 -9.352 -20.156 1 96.62 43 THR B CA 1
ATOM 3018 C C . THR B 1 43 ? 2.734 -10.773 -19.984 1 96.62 43 THR B C 1
ATOM 3020 O O . THR B 1 43 ? 2.098 -11.328 -20.891 1 96.62 43 THR B O 1
ATOM 3023 N N . MET B 1 44 ? 3.016 -11.352 -18.844 1 97.81 44 MET B N 1
ATOM 3024 C CA . MET B 1 44 ? 2.529 -12.688 -18.531 1 97.81 44 MET B CA 1
ATOM 3025 C C . MET B 1 44 ? 1.008 -12.75 -18.625 1 97.81 44 MET B C 1
ATOM 3027 O O . MET B 1 44 ? 0.459 -13.648 -19.266 1 97.81 44 MET B O 1
ATOM 3031 N N . LEU B 1 45 ? 0.316 -11.805 -18.016 1 97.94 45 LEU B N 1
ATOM 3032 C CA . LEU B 1 45 ? -1.142 -11.75 -18.016 1 97.94 45 LEU B CA 1
ATOM 3033 C C . LEU B 1 45 ? -1.681 -11.609 -19.438 1 97.94 45 LEU B C 1
ATOM 3035 O O . LEU B 1 45 ? -2.635 -12.297 -19.812 1 97.94 45 LEU B O 1
ATOM 3039 N N . ASN B 1 46 ? -1.067 -10.773 -20.234 1 97.5 46 ASN B N 1
ATOM 3040 C CA . ASN B 1 46 ? -1.511 -10.516 -21.609 1 97.5 46 ASN B CA 1
ATOM 3041 C C . ASN B 1 46 ? -1.298 -11.734 -22.5 1 97.5 46 ASN B C 1
ATOM 3043 O O . ASN B 1 46 ? -2.082 -11.984 -23.422 1 97.5 46 ASN B O 1
ATOM 3047 N N . MET B 1 47 ? -0.235 -12.438 -22.234 1 98.12 47 MET B N 1
ATOM 3048 C CA . MET B 1 47 ? -0.05 -13.688 -22.984 1 98.12 47 MET B CA 1
ATOM 3049 C C . MET B 1 47 ? -1.135 -14.695 -22.625 1 98.12 47 MET B C 1
ATOM 3051 O O . MET B 1 47 ? -1.696 -15.344 -23.5 1 98.12 47 MET B O 1
ATOM 3055 N N . LEU B 1 48 ? -1.489 -14.805 -21.359 1 97.88 48 LEU B N 1
ATOM 3056 C CA . LEU B 1 48 ? -2.549 -15.711 -20.922 1 97.88 48 LEU B CA 1
ATOM 3057 C C . LEU B 1 48 ? -3.879 -15.344 -21.578 1 97.88 48 LEU B C 1
ATOM 3059 O O . LEU B 1 48 ? -4.648 -16.219 -21.969 1 97.88 48 LEU B O 1
ATOM 3063 N N . GLY B 1 49 ? -4.09 -14.07 -21.703 1 97.19 49 GLY B N 1
ATOM 3064 C CA . GLY B 1 49 ? -5.344 -13.578 -22.25 1 97.19 49 GLY B CA 1
ATOM 3065 C C . GLY B 1 49 ? -5.371 -13.562 -23.766 1 97.19 49 GLY B C 1
ATOM 3066 O O . GLY B 1 49 ? -6.426 -13.383 -24.375 1 97.19 49 GLY B O 1
ATOM 3067 N N . GLY B 1 50 ? -4.195 -13.648 -24.391 1 97.12 50 GLY B N 1
ATOM 3068 C CA . GLY B 1 50 ? -4.129 -13.688 -25.844 1 97.12 50 GLY B CA 1
ATOM 3069 C C . GLY B 1 50 ? -3.957 -12.32 -26.469 1 97.12 50 GLY B C 1
ATOM 3070 O O . GLY B 1 50 ? -4.059 -12.172 -27.703 1 97.12 50 GLY B O 1
ATOM 3071 N N . ILE B 1 51 ? -3.775 -11.312 -25.672 1 95.75 51 ILE B N 1
ATOM 3072 C CA . ILE B 1 51 ? -3.545 -9.961 -26.172 1 95.75 51 ILE B CA 1
ATOM 3073 C C . ILE B 1 51 ? -2.158 -9.875 -26.812 1 95.75 51 ILE B C 1
ATOM 3075 O O . ILE B 1 51 ? -1.969 -9.172 -27.812 1 95.75 51 ILE B O 1
ATOM 3079 N N . ILE B 1 52 ? -1.166 -10.562 -26.203 1 96.06 52 ILE B N 1
ATOM 3080 C CA . ILE B 1 52 ? 0.204 -10.633 -26.703 1 96.06 52 ILE B CA 1
ATOM 3081 C C . ILE B 1 52 ? 0.557 -12.086 -27.031 1 96.06 52 ILE B C 1
ATOM 3083 O O . ILE B 1 52 ? 0.273 -12.992 -26.25 1 96.06 52 ILE B O 1
ATOM 3087 N N . ALA B 1 53 ? 1.135 -12.242 -28.203 1 96.12 53 ALA B N 1
ATOM 3088 C CA . ALA B 1 53 ? 1.574 -13.578 -28.578 1 96.12 53 ALA B CA 1
ATOM 3089 C C . ALA B 1 53 ? 2.918 -13.914 -27.938 1 96.12 53 ALA B C 1
ATOM 3091 O O . ALA B 1 53 ? 3.852 -13.109 -27.984 1 96.12 53 ALA B O 1
ATOM 3092 N N . PRO B 1 54 ? 2.994 -15.07 -27.391 1 97.69 54 PRO B N 1
ATOM 3093 C CA . PRO B 1 54 ? 4.305 -15.492 -26.891 1 97.69 54 PRO B CA 1
ATOM 3094 C C . PRO B 1 54 ? 5.312 -15.734 -28.016 1 97.69 54 PRO B C 1
ATOM 3096 O O . PRO B 1 54 ? 4.922 -15.992 -29.156 1 97.69 54 PRO B O 1
ATOM 3099 N N . THR B 1 55 ? 6.602 -15.609 -27.688 1 97.62 55 THR B N 1
ATOM 3100 C CA . THR B 1 55 ? 7.66 -15.93 -28.641 1 97.62 55 THR B CA 1
ATOM 3101 C C . THR B 1 55 ? 8.156 -17.359 -28.422 1 97.62 55 THR B C 1
ATOM 3103 O O . THR B 1 55 ? 8.852 -17.906 -29.281 1 97.62 55 THR B O 1
ATOM 3106 N N . ALA B 1 56 ? 7.816 -17.906 -27.312 1 97.75 56 ALA B N 1
ATOM 3107 C CA . ALA B 1 56 ? 8.18 -19.297 -27.016 1 97.75 56 ALA B CA 1
ATOM 3108 C C . ALA B 1 56 ? 7.203 -19.922 -26.031 1 97.75 56 ALA B C 1
ATOM 3110 O O . ALA B 1 56 ? 6.496 -19.203 -25.312 1 97.75 56 ALA B O 1
ATOM 3111 N N . GLY B 1 57 ? 7.082 -21.234 -26.078 1 98.25 57 GLY B N 1
ATOM 3112 C CA . GLY B 1 57 ? 6.258 -21.969 -25.125 1 98.25 57 GLY B CA 1
ATOM 3113 C C . GLY B 1 57 ? 4.816 -22.109 -25.578 1 98.25 57 GLY B C 1
ATOM 3114 O O . GLY B 1 57 ? 4.484 -21.797 -26.734 1 98.25 57 GLY B O 1
ATOM 3115 N N . THR B 1 58 ? 4.035 -22.703 -24.656 1 98.38 58 THR B N 1
ATOM 3116 C CA . THR B 1 58 ? 2.646 -22.969 -25.016 1 98.38 58 THR B CA 1
ATOM 3117 C C . THR B 1 58 ? 1.732 -22.75 -23.812 1 98.38 58 THR B C 1
ATOM 3119 O O . THR B 1 58 ? 2.186 -22.781 -22.656 1 98.38 58 THR B O 1
ATOM 3122 N N . ILE B 1 59 ? 0.512 -22.438 -24.094 1 98.5 59 ILE B N 1
ATOM 3123 C CA . ILE B 1 59 ? -0.553 -22.297 -23.109 1 98.5 59 ILE B CA 1
ATOM 3124 C C . ILE B 1 59 ? -1.688 -23.266 -23.422 1 98.5 59 ILE B C 1
ATOM 3126 O O . ILE B 1 59 ? -2.182 -23.297 -24.562 1 98.5 59 ILE B O 1
ATOM 3130 N N . LEU B 1 60 ? -2.086 -24.016 -22.469 1 98.56 60 LEU B N 1
ATOM 3131 C CA . LEU B 1 60 ? -3.203 -24.938 -22.641 1 98.56 60 LEU B CA 1
ATOM 3132 C C . LEU B 1 60 ? -4.336 -24.609 -21.672 1 98.56 60 LEU B C 1
ATOM 3134 O O . LEU B 1 60 ? -4.094 -24.375 -20.484 1 98.56 60 LEU B O 1
ATOM 3138 N N . PHE B 1 61 ? -5.551 -24.562 -22.203 1 98.06 61 PHE B N 1
ATOM 3139 C CA . PHE B 1 61 ? -6.773 -24.484 -21.422 1 98.06 61 PHE B CA 1
ATOM 3140 C C . PHE B 1 61 ? -7.516 -25.812 -21.453 1 98.06 61 PHE B C 1
ATOM 3142 O O . PHE B 1 61 ? -8 -26.234 -22.516 1 98.06 61 PHE B O 1
ATOM 3149 N N . ASP B 1 62 ? -7.594 -26.469 -20.297 1 97.38 62 ASP B N 1
ATOM 3150 C CA . ASP B 1 62 ? -8.219 -27.781 -20.234 1 97.38 62 ASP B CA 1
ATOM 3151 C C . ASP B 1 62 ? -7.664 -28.719 -21.312 1 97.38 62 ASP B C 1
ATOM 3153 O O . ASP B 1 62 ? -8.422 -29.375 -22.016 1 97.38 62 ASP B O 1
ATOM 3157 N N . GLY B 1 63 ? -6.441 -28.547 -21.516 1 97.25 63 GLY B N 1
ATOM 3158 C CA . GLY B 1 63 ? -5.754 -29.453 -22.406 1 97.25 63 GLY B CA 1
ATOM 3159 C C . GLY B 1 63 ? -5.738 -28.969 -23.844 1 97.25 63 GLY B C 1
ATOM 3160 O O . GLY B 1 63 ? -5.062 -29.547 -24.703 1 97.25 63 GLY B O 1
ATOM 3161 N N . VAL B 1 64 ? -6.414 -27.953 -24.203 1 97.5 64 VAL B N 1
ATOM 3162 C CA . VAL B 1 64 ? -6.48 -27.438 -25.562 1 97.5 64 VAL B CA 1
ATOM 3163 C C . VAL B 1 64 ? -5.453 -26.312 -25.734 1 97.5 64 VAL B C 1
ATOM 3165 O O . VAL B 1 64 ? -5.41 -25.375 -24.938 1 97.5 64 VAL B O 1
ATOM 3168 N N . ASP B 1 65 ? -4.707 -26.438 -26.719 1 98.31 65 ASP B N 1
ATOM 3169 C CA . ASP B 1 65 ? -3.682 -25.438 -27 1 98.31 65 ASP B CA 1
ATOM 3170 C C . ASP B 1 65 ? -4.305 -24.125 -27.484 1 98.31 65 ASP B C 1
ATOM 3172 O O . ASP B 1 65 ? -4.914 -24.078 -28.547 1 98.31 65 ASP B O 1
ATOM 3176 N N . VAL B 1 66 ? -4.133 -23.047 -26.719 1 97.88 66 VAL B N 1
ATOM 3177 C CA . VAL B 1 66 ? -4.734 -21.766 -27.078 1 97.88 66 VAL B CA 1
ATOM 3178 C C . VAL B 1 66 ? -3.641 -20.75 -27.391 1 97.88 66 VAL B C 1
ATOM 3180 O O . VAL B 1 66 ? -3.908 -19.547 -27.469 1 97.88 66 VAL B O 1
ATOM 3183 N N . THR B 1 67 ? -2.449 -21.141 -27.562 1 97.88 67 THR B N 1
ATOM 3184 C CA . THR B 1 67 ? -1.285 -20.281 -27.703 1 97.88 67 THR B CA 1
ATOM 3185 C C . THR B 1 67 ? -1.519 -19.25 -28.812 1 97.88 67 THR B C 1
ATOM 3187 O O . THR B 1 67 ? -1.113 -18.094 -28.688 1 97.88 67 THR B O 1
ATOM 3190 N N . LYS B 1 68 ? -2.189 -19.656 -29.844 1 96.5 68 LYS B N 1
ATOM 3191 C CA . LYS B 1 68 ? -2.346 -18.781 -31 1 96.5 68 LYS B CA 1
ATOM 3192 C C . LYS B 1 68 ? -3.775 -18.266 -31.109 1 96.5 68 LYS B C 1
ATOM 3194 O O . LYS B 1 68 ? -4.109 -17.531 -32.031 1 96.5 68 LYS B O 1
ATOM 3199 N N . VAL B 1 69 ? -4.617 -18.641 -30.203 1 96.38 69 VAL B N 1
ATOM 3200 C CA . VAL B 1 69 ? -5.996 -18.172 -30.219 1 96.38 69 VAL B CA 1
ATOM 3201 C C . VAL B 1 69 ? -6.051 -16.719 -29.734 1 96.38 69 VAL B C 1
ATOM 3203 O O . VAL B 1 69 ? -5.539 -16.391 -28.656 1 96.38 69 VAL B O 1
ATOM 3206 N N . PRO B 1 70 ? -6.594 -15.852 -30.5 1 94.88 70 PRO B N 1
ATOM 3207 C CA . PRO B 1 70 ? -6.664 -14.453 -30.078 1 94.88 70 PRO B CA 1
ATOM 3208 C C . PRO B 1 70 ? -7.602 -14.234 -28.891 1 94.88 70 PRO B C 1
ATOM 3210 O O . PRO B 1 70 ? -8.406 -15.109 -28.562 1 94.88 70 PRO B O 1
ATOM 3213 N N . ALA B 1 71 ? -7.488 -13.094 -28.281 1 93 71 ALA B N 1
ATOM 3214 C CA . ALA B 1 71 ? -8.203 -12.766 -27.047 1 93 71 ALA B CA 1
ATOM 3215 C C . ALA B 1 71 ? -9.711 -12.883 -27.234 1 93 71 ALA B C 1
ATOM 3217 O O . ALA B 1 71 ? -10.414 -13.422 -26.375 1 93 71 ALA B O 1
ATOM 3218 N N . GLU B 1 72 ? -10.227 -12.453 -28.375 1 90.12 72 GLU B N 1
ATOM 3219 C CA . GLU B 1 72 ? -11.664 -12.375 -28.641 1 90.12 72 GLU B CA 1
ATOM 3220 C C . GLU B 1 72 ? -12.289 -13.766 -28.688 1 90.12 72 GLU B C 1
ATOM 3222 O O . GLU B 1 72 ? -13.484 -13.922 -28.438 1 90.12 72 GLU B O 1
ATOM 3227 N N . LYS B 1 73 ? -11.477 -14.719 -28.984 1 92.62 73 LYS B N 1
ATOM 3228 C CA . LYS B 1 73 ? -11.992 -16.078 -29.156 1 92.62 73 LYS B CA 1
ATOM 3229 C C . LYS B 1 73 ? -11.531 -16.984 -28.031 1 92.62 73 LYS B C 1
ATOM 3231 O O . LYS B 1 73 ? -11.82 -18.188 -28.047 1 92.62 73 LYS B O 1
ATOM 3236 N N . ARG B 1 74 ? -10.867 -16.453 -27.078 1 94.31 74 ARG B N 1
ATOM 3237 C CA . ARG B 1 74 ? -10.203 -17.266 -26.062 1 94.31 74 ARG B CA 1
ATOM 3238 C C . ARG B 1 74 ? -11.125 -17.531 -24.875 1 94.31 74 ARG B C 1
ATOM 3240 O O . ARG B 1 74 ? -10.805 -18.328 -24 1 94.31 74 ARG B O 1
ATOM 3247 N N . GLY B 1 75 ? -12.242 -16.766 -24.828 1 92.88 75 GLY B N 1
ATOM 3248 C CA . GLY B 1 75 ? -13.219 -16.953 -23.766 1 92.88 75 GLY B CA 1
ATOM 3249 C C . GLY B 1 75 ? -12.742 -16.438 -22.422 1 92.88 75 GLY B C 1
ATOM 3250 O O . GLY B 1 75 ? -13 -17.047 -21.391 1 92.88 75 GLY B O 1
ATOM 3251 N N . VAL B 1 76 ? -12.023 -15.391 -22.406 1 96 76 VAL B N 1
ATOM 3252 C CA . VAL B 1 76 ? -11.477 -14.844 -21.172 1 96 76 VAL B CA 1
ATOM 3253 C C . VAL B 1 76 ? -12.117 -13.484 -20.891 1 96 76 VAL B C 1
ATOM 3255 O O . VAL B 1 76 ? -12.602 -12.812 -21.797 1 96 76 VAL B O 1
ATOM 3258 N N . GLY B 1 77 ? -12.305 -13.156 -19.625 1 96.62 77 GLY B N 1
ATOM 3259 C CA . GLY B 1 77 ? -12.688 -11.828 -19.172 1 96.62 77 GLY B CA 1
ATOM 3260 C C . GLY B 1 77 ? -11.508 -11 -18.688 1 96.62 77 GLY B C 1
ATOM 3261 O O . GLY B 1 77 ? -10.617 -11.523 -18.016 1 96.62 77 GLY B O 1
ATOM 3262 N N . PHE B 1 78 ? -11.562 -9.727 -19.109 1 95.94 78 PHE B N 1
ATOM 3263 C CA . PHE B 1 78 ? -10.445 -8.852 -18.766 1 95.94 78 PHE B CA 1
ATOM 3264 C C . PHE B 1 78 ? -10.93 -7.648 -17.969 1 95.94 78 PHE B C 1
ATOM 3266 O O . PHE B 1 78 ? -11.977 -7.066 -18.281 1 95.94 78 PHE B O 1
ATOM 3273 N N . VAL B 1 79 ? -10.172 -7.41 -16.891 1 95.19 79 VAL B N 1
ATOM 3274 C CA . VAL B 1 79 ? -10.297 -6.137 -16.188 1 95.19 79 VAL B CA 1
ATOM 3275 C C . VAL B 1 79 ? -8.953 -5.41 -16.172 1 95.19 79 VAL B C 1
ATOM 3277 O O . VAL B 1 79 ? -7.969 -5.918 -15.641 1 95.19 79 VAL B O 1
ATOM 3280 N N . PHE B 1 80 ? -8.977 -4.207 -16.703 1 90.12 80 PHE B N 1
ATOM 3281 C CA . PHE B 1 80 ? -7.758 -3.424 -16.844 1 90.12 80 PHE B CA 1
ATOM 3282 C C . PHE B 1 80 ? -7.59 -2.477 -15.656 1 90.12 80 PHE B C 1
ATOM 3284 O O . PHE B 1 80 ? -8.539 -2.236 -14.906 1 90.12 80 PHE B O 1
ATOM 3291 N N . GLN B 1 81 ? -6.402 -1.922 -15.562 1 84.12 81 GLN B N 1
ATOM 3292 C CA . GLN B 1 81 ? -6.035 -1.045 -14.453 1 84.12 81 GLN B CA 1
ATOM 3293 C C . GLN B 1 81 ? -6.922 0.197 -14.422 1 84.12 81 GLN B C 1
ATOM 3295 O O . GLN B 1 81 ? -7.359 0.625 -13.352 1 84.12 81 GLN B O 1
ATOM 3300 N N . ASN B 1 82 ? -7.234 0.753 -15.516 1 86.06 82 ASN B N 1
ATOM 3301 C CA . ASN B 1 82 ? -8.039 1.969 -15.578 1 86.06 82 ASN B CA 1
ATOM 3302 C C . ASN B 1 82 ? -9.523 1.649 -15.758 1 86.06 82 ASN B C 1
ATOM 3304 O O . ASN B 1 82 ? -10.32 2.537 -16.062 1 86.06 82 ASN B O 1
ATOM 3308 N N . TYR B 1 83 ? -9.906 0.412 -15.648 1 88.25 83 TYR B N 1
ATOM 3309 C CA . TYR B 1 83 ? -11.266 -0.113 -15.742 1 88.25 83 TYR B CA 1
ATOM 3310 C C . TYR B 1 83 ? -11.75 -0.106 -17.188 1 88.25 83 TYR B C 1
ATOM 3312 O O . TYR B 1 83 ? -12.477 -1.013 -17.609 1 88.25 83 TYR B O 1
ATOM 3320 N N . ALA B 1 84 ? -11.312 0.983 -17.953 1 90.81 84 ALA B N 1
ATOM 3321 C CA . ALA B 1 84 ? -11.633 1.105 -19.375 1 90.81 84 ALA B CA 1
ATOM 3322 C C . ALA B 1 84 ? -13.141 1.089 -19.594 1 90.81 84 ALA B C 1
ATOM 3324 O O . ALA B 1 84 ? -13.633 0.393 -20.484 1 90.81 84 ALA B O 1
ATOM 3325 N N . LEU B 1 85 ? -13.891 1.726 -18.719 1 95.25 85 LEU B N 1
ATOM 3326 C CA . LEU B 1 85 ? -15.328 1.838 -18.906 1 95.25 85 LEU B CA 1
ATOM 3327 C C . LEU B 1 85 ? -15.648 2.871 -19.984 1 95.25 85 LEU B C 1
ATOM 3329 O O . LEU B 1 85 ? -14.953 3.879 -20.109 1 95.25 85 LEU B O 1
ATOM 3333 N N . TYR B 1 86 ? -16.688 2.656 -20.734 1 95.69 86 TYR B N 1
ATOM 3334 C CA . TYR B 1 86 ? -17.172 3.645 -21.688 1 95.69 86 TYR B CA 1
ATOM 3335 C C . TYR B 1 86 ? -17.891 4.785 -20.984 1 95.69 86 TYR B C 1
ATOM 3337 O O . TYR B 1 86 ? -18.984 4.594 -20.438 1 95.69 86 TYR B O 1
ATOM 3345 N N . PRO B 1 87 ? -17.344 5.922 -21.047 1 94.88 87 PRO B N 1
ATOM 3346 C CA . PRO B 1 87 ? -17.875 7.016 -20.234 1 94.88 87 PRO B CA 1
ATOM 3347 C C . PRO B 1 87 ? -19.25 7.484 -20.703 1 94.88 87 PRO B C 1
ATOM 3349 O O . PRO B 1 87 ? -20.016 8.047 -19.906 1 94.88 87 PRO B O 1
ATOM 3352 N N . HIS B 1 88 ? -19.578 7.25 -21.969 1 95.38 88 HIS B N 1
ATOM 3353 C CA . HIS B 1 88 ? -20.828 7.758 -22.531 1 95.38 88 HIS B CA 1
ATOM 3354 C C . HIS B 1 88 ? -21.953 6.754 -22.375 1 95.38 88 HIS B C 1
ATOM 3356 O O . HIS B 1 88 ? -23.109 7.059 -22.672 1 95.38 88 HIS B O 1
ATOM 3362 N N . LEU B 1 89 ? -21.672 5.562 -21.953 1 97.31 89 LEU B N 1
ATOM 3363 C CA . LEU B 1 89 ? -22.688 4.527 -21.75 1 97.31 89 LEU B CA 1
ATOM 3364 C C . LEU B 1 89 ? -23.078 4.438 -20.281 1 97.31 89 LEU B C 1
ATOM 3366 O O . LEU B 1 89 ? -22.281 4.758 -19.406 1 97.31 89 LEU B O 1
ATOM 3370 N N . THR B 1 90 ? -24.25 4.016 -20.078 1 98.12 90 THR B N 1
ATOM 3371 C CA . THR B 1 90 ? -24.688 3.729 -18.719 1 98.12 90 THR B CA 1
ATOM 3372 C C . THR B 1 90 ? -24.016 2.469 -18.188 1 98.12 90 THR B C 1
ATOM 3374 O O . THR B 1 90 ? -23.375 1.733 -18.953 1 98.12 90 THR B O 1
ATOM 3377 N N . VAL B 1 91 ? -24.141 2.254 -16.891 1 98.38 91 VAL B N 1
ATOM 3378 C CA . VAL B 1 91 ? -23.625 1.043 -16.266 1 98.38 91 VAL B CA 1
ATOM 3379 C C . VAL B 1 91 ? -24.219 -0.188 -16.953 1 98.38 91 VAL B C 1
ATOM 3381 O O . VAL B 1 91 ? -23.484 -1.114 -17.312 1 98.38 91 VAL B O 1
ATOM 3384 N N . ALA B 1 92 ? -25.5 -0.14 -17.188 1 98.38 92 ALA B N 1
ATOM 3385 C CA . ALA B 1 92 ? -26.172 -1.263 -17.828 1 98.38 92 ALA B CA 1
ATOM 3386 C C . ALA B 1 92 ? -25.609 -1.52 -19.219 1 98.38 92 ALA B C 1
ATOM 3388 O O . ALA B 1 92 ? -25.344 -2.668 -19.594 1 98.38 92 ALA B O 1
ATOM 3389 N N . LYS B 1 93 ? -25.375 -0.503 -19.938 1 97.94 93 LYS B N 1
ATOM 3390 C CA . LYS B 1 93 ? -24.891 -0.632 -21.312 1 97.94 93 LYS B CA 1
ATOM 3391 C C . LYS B 1 93 ? -23.422 -1.072 -21.328 1 97.94 93 LYS B C 1
ATOM 3393 O O . LYS B 1 93 ? -23 -1.805 -22.234 1 97.94 93 LYS B O 1
ATOM 3398 N N . ASN B 1 94 ? -22.672 -0.548 -20.375 1 98.25 94 ASN B N 1
ATOM 3399 C CA . ASN B 1 94 ? -21.297 -1.025 -20.234 1 98.25 94 ASN B CA 1
ATOM 3400 C C . ASN B 1 94 ? -21.25 -2.539 -20.062 1 98.25 94 ASN B C 1
ATOM 3402 O O . ASN B 1 94 ? -20.484 -3.225 -20.734 1 98.25 94 ASN B O 1
ATOM 3406 N N . ILE B 1 95 ? -22.062 -3.027 -19.172 1 98.38 95 ILE B N 1
ATOM 3407 C CA . ILE B 1 95 ? -22.078 -4.449 -18.859 1 98.38 95 ILE B CA 1
ATOM 3408 C C . ILE B 1 95 ? -22.625 -5.234 -20.047 1 98.38 95 ILE B C 1
ATOM 3410 O O . ILE B 1 95 ? -22.172 -6.344 -20.328 1 98.38 95 ILE B O 1
ATOM 3414 N N . GLU B 1 96 ? -23.531 -4.648 -20.781 1 98 96 GLU B N 1
ATOM 3415 C CA . GLU B 1 96 ? -24.234 -5.305 -21.891 1 98 96 GLU B CA 1
ATOM 3416 C C . GLU B 1 96 ? -23.344 -5.383 -23.125 1 98 96 GLU B C 1
ATOM 3418 O O . GLU B 1 96 ? -23.562 -6.23 -23.984 1 98 96 GLU B O 1
ATOM 3423 N N . PHE B 1 97 ? -22.453 -4.59 -23.203 1 96.19 97 PHE B N 1
ATOM 3424 C CA . PHE B 1 97 ? -21.703 -4.324 -24.438 1 96.19 97 PHE B CA 1
ATOM 3425 C C . PHE B 1 97 ? -21.125 -5.613 -25 1 96.19 97 PHE B C 1
ATOM 3427 O O . PHE B 1 97 ? -21.297 -5.906 -26.188 1 96.19 97 PHE B O 1
ATOM 3434 N N . PRO B 1 98 ? -20.438 -6.418 -24.188 1 95.56 98 PRO B N 1
ATOM 3435 C CA . PRO B 1 98 ? -19.875 -7.652 -24.75 1 95.56 98 PRO B CA 1
ATOM 3436 C C . PRO B 1 98 ? -20.938 -8.578 -25.328 1 95.56 98 PRO B C 1
ATOM 3438 O O . PRO B 1 98 ? -20.688 -9.273 -26.312 1 95.56 98 PRO B O 1
ATOM 3441 N N . LEU B 1 99 ? -22.109 -8.602 -24.781 1 96.88 99 LEU B N 1
ATOM 3442 C CA . LEU B 1 99 ? -23.203 -9.445 -25.266 1 96.88 99 LEU B CA 1
ATOM 3443 C C . LEU B 1 99 ? -23.75 -8.914 -26.594 1 96.88 99 LEU B C 1
ATOM 3445 O O . LEU B 1 99 ? -24.125 -9.695 -27.469 1 96.88 99 LEU B O 1
ATOM 3449 N N . ALA B 1 100 ? -23.812 -7.598 -26.656 1 95.44 100 ALA B N 1
ATOM 3450 C CA . ALA B 1 100 ? -24.297 -6.965 -27.875 1 95.44 100 ALA B CA 1
ATOM 3451 C C . ALA B 1 100 ? -23.375 -7.289 -29.062 1 95.44 100 ALA B C 1
ATOM 3453 O O . ALA B 1 100 ? -23.844 -7.555 -30.172 1 95.44 100 ALA B O 1
ATOM 3454 N N . ILE B 1 101 ? -22.141 -7.266 -28.781 1 92.69 101 ILE B N 1
ATOM 3455 C CA . ILE B 1 101 ? -21.141 -7.574 -29.797 1 92.69 101 ILE B CA 1
ATOM 3456 C C . ILE B 1 101 ? -21.328 -9.016 -30.281 1 92.69 101 ILE B C 1
ATOM 3458 O O . ILE B 1 101 ? -21.188 -9.305 -31.469 1 92.69 101 ILE B O 1
ATOM 3462 N N . GLU B 1 102 ? -21.703 -9.891 -29.406 1 93.12 102 GLU B N 1
ATOM 3463 C CA . GLU B 1 102 ? -21.922 -11.289 -29.734 1 93.12 102 GLU B CA 1
ATOM 3464 C C . GLU B 1 102 ? -23.328 -11.523 -30.281 1 93.12 102 GLU B C 1
ATOM 3466 O O . GLU B 1 102 ? -23.734 -12.672 -30.484 1 93.12 102 GLU B O 1
ATOM 3471 N N . ARG B 1 103 ? -24.156 -10.57 -30.438 1 93.75 103 ARG B N 1
ATOM 3472 C CA . ARG B 1 103 ? -25.5 -10.57 -31.016 1 93.75 103 ARG B CA 1
ATOM 3473 C C . ARG B 1 103 ? -26.438 -11.453 -30.203 1 93.75 103 ARG B C 1
ATOM 3475 O O . ARG B 1 103 ? -27.266 -12.172 -30.781 1 93.75 103 ARG B O 1
ATOM 3482 N N . VAL B 1 104 ? -26.188 -11.422 -28.922 1 96.06 104 VAL B N 1
ATOM 3483 C CA . VAL B 1 104 ? -27.125 -12.094 -28.031 1 96.06 104 VAL B CA 1
ATOM 3484 C C . VAL B 1 104 ? -28.484 -11.398 -28.094 1 96.06 104 VAL B C 1
ATOM 3486 O O . VAL B 1 104 ? -28.562 -10.172 -28.156 1 96.06 104 VAL B O 1
ATOM 3489 N N . PRO B 1 105 ? -29.562 -12.086 -28.031 1 97.31 105 PRO B N 1
ATOM 3490 C CA . PRO B 1 105 ? -30.891 -11.477 -28.062 1 97.31 105 PRO B CA 1
ATOM 3491 C C . PRO B 1 105 ? -31.141 -10.539 -26.891 1 97.31 105 PRO B C 1
ATOM 3493 O O . PRO B 1 105 ? -30.672 -10.797 -25.781 1 97.31 105 PRO B O 1
ATOM 3496 N N . ARG B 1 106 ? -31.969 -9.57 -27.078 1 96.12 106 ARG B N 1
ATOM 3497 C CA . ARG B 1 106 ? -32.188 -8.469 -26.156 1 96.12 106 ARG B CA 1
ATOM 3498 C C . ARG B 1 106 ? -32.719 -8.984 -24.812 1 96.12 106 ARG B C 1
ATOM 3500 O O . ARG B 1 106 ? -32.281 -8.539 -23.766 1 96.12 106 ARG B O 1
ATOM 3507 N N . ALA B 1 107 ? -33.656 -9.812 -24.844 1 96.56 107 ALA B N 1
ATOM 3508 C CA . ALA B 1 107 ? -34.25 -10.328 -23.609 1 96.56 107 ALA B CA 1
ATOM 3509 C C . ALA B 1 107 ? -33.188 -11.055 -22.766 1 96.56 107 ALA B C 1
ATOM 3511 O O . ALA B 1 107 ? -33.156 -10.906 -21.547 1 96.56 107 ALA B O 1
ATOM 3512 N N . GLU B 1 108 ? -32.406 -11.789 -23.422 1 96.94 108 GLU B N 1
ATOM 3513 C CA . GLU B 1 108 ? -31.344 -12.523 -22.734 1 96.94 108 GLU B CA 1
ATOM 3514 C C . GLU B 1 108 ? -30.281 -11.57 -22.203 1 96.94 108 GLU B C 1
ATOM 3516 O O . GLU B 1 108 ? -29.75 -11.773 -21.109 1 96.94 108 GLU B O 1
ATOM 3521 N N . ARG B 1 109 ? -29.922 -10.578 -22.953 1 97.44 109 ARG B N 1
ATOM 3522 C CA . ARG B 1 109 ? -28.953 -9.586 -22.516 1 97.44 109 ARG B CA 1
ATOM 3523 C C . ARG B 1 109 ? -29.406 -8.914 -21.219 1 97.44 109 ARG B C 1
ATOM 3525 O O . ARG B 1 109 ? -28.609 -8.758 -20.281 1 97.44 109 ARG B O 1
ATOM 3532 N N . ARG B 1 110 ? -30.656 -8.555 -21.219 1 96.69 110 ARG B N 1
ATOM 3533 C CA . ARG B 1 110 ? -31.203 -7.879 -20.031 1 96.69 110 ARG B CA 1
ATOM 3534 C C . ARG B 1 110 ? -31.094 -8.773 -18.797 1 96.69 110 ARG B C 1
ATOM 3536 O O . ARG B 1 110 ? -30.734 -8.297 -17.719 1 96.69 110 ARG B O 1
ATOM 3543 N N . ARG B 1 111 ? -31.406 -9.961 -18.984 1 97.25 111 ARG B N 1
ATOM 3544 C CA . ARG B 1 111 ? -31.328 -10.922 -17.875 1 97.25 111 ARG B CA 1
ATOM 3545 C C . ARG B 1 111 ? -29.906 -11.078 -17.375 1 97.25 111 ARG B C 1
ATOM 3547 O O . ARG B 1 111 ? -29.641 -10.984 -16.188 1 97.25 111 ARG B O 1
ATOM 3554 N N . ARG B 1 112 ? -28.984 -11.297 -18.25 1 97.5 112 ARG B N 1
ATOM 3555 C CA . ARG B 1 112 ? -27.594 -11.531 -17.891 1 97.5 112 ARG B CA 1
ATOM 3556 C C . ARG B 1 112 ? -26.969 -10.289 -17.266 1 97.5 112 ARG B C 1
ATOM 3558 O O . ARG B 1 112 ? -26.156 -10.3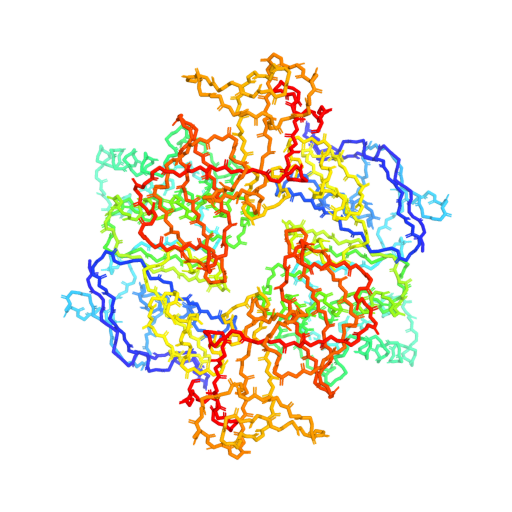91 -16.344 1 97.5 112 ARG B O 1
ATOM 3565 N N . VAL B 1 113 ? -27.359 -9.156 -17.781 1 98.12 113 VAL B N 1
ATOM 3566 C CA . VAL B 1 113 ? -26.875 -7.898 -17.219 1 98.12 113 VAL B CA 1
ATOM 3567 C C . VAL B 1 113 ? -27.328 -7.762 -15.773 1 98.12 113 VAL B C 1
ATOM 3569 O O . VAL B 1 113 ? -26.547 -7.402 -14.898 1 98.12 113 VAL B O 1
ATOM 3572 N N . ARG B 1 114 ? -28.547 -8.039 -15.547 1 97.56 114 ARG B N 1
ATOM 3573 C CA . ARG B 1 114 ? -29.078 -7.953 -14.188 1 97.56 114 ARG B CA 1
ATOM 3574 C C . ARG B 1 114 ? -28.375 -8.938 -13.258 1 97.56 114 ARG B C 1
ATOM 3576 O O . ARG B 1 114 ? -28.031 -8.594 -12.125 1 97.56 114 ARG B O 1
ATOM 3583 N N . GLU B 1 115 ? -28.172 -10.125 -13.734 1 97.38 115 GLU B N 1
ATOM 3584 C CA . GLU B 1 115 ? -27.484 -11.141 -12.953 1 97.38 115 GLU B CA 1
ATOM 3585 C C . GLU B 1 115 ? -26.062 -10.711 -12.609 1 97.38 115 GLU B C 1
ATOM 3587 O O . GLU B 1 115 ? -25.641 -10.812 -11.453 1 97.38 115 GLU B O 1
ATOM 3592 N N . ALA B 1 116 ? -25.359 -10.273 -13.602 1 97.75 116 ALA B N 1
ATOM 3593 C CA . ALA B 1 116 ? -23.984 -9.805 -13.391 1 97.75 116 ALA B CA 1
ATOM 3594 C C . ALA B 1 116 ? -23.969 -8.617 -12.43 1 97.75 116 ALA B C 1
ATOM 3596 O O . ALA B 1 116 ? -23.094 -8.539 -11.555 1 97.75 116 ALA B O 1
ATOM 3597 N N . ALA B 1 117 ? -24.891 -7.703 -12.594 1 97.94 117 ALA B N 1
ATOM 3598 C CA . ALA B 1 117 ? -24.984 -6.527 -11.727 1 97.94 117 ALA B CA 1
ATOM 3599 C C . ALA B 1 117 ? -25.25 -6.926 -10.281 1 97.94 117 ALA B C 1
ATOM 3601 O O . ALA B 1 117 ? -24.672 -6.352 -9.359 1 97.94 117 ALA B O 1
ATOM 3602 N N . ASP B 1 118 ? -26.047 -7.855 -10.133 1 97 118 ASP B N 1
ATOM 3603 C CA . ASP B 1 118 ? -26.391 -8.336 -8.789 1 97 118 ASP B CA 1
ATOM 3604 C C . ASP B 1 118 ? -25.188 -9.031 -8.148 1 97 118 ASP B C 1
ATOM 3606 O O . ASP B 1 118 ? -24.938 -8.867 -6.949 1 97 118 ASP B O 1
ATOM 3610 N N . LEU B 1 119 ? -24.547 -9.75 -8.914 1 95.81 119 LEU B N 1
ATOM 3611 C CA . LEU B 1 119 ? -23.375 -10.477 -8.438 1 95.81 119 LEU B CA 1
ATOM 3612 C C . LEU B 1 119 ? -22.344 -9.516 -7.836 1 95.81 119 LEU B C 1
ATOM 3614 O O . LEU B 1 119 ? -21.734 -9.82 -6.812 1 95.81 119 LEU B O 1
ATOM 3618 N N . VAL B 1 120 ? -22.172 -8.32 -8.453 1 96.19 120 VAL B N 1
ATOM 3619 C CA . VAL B 1 120 ? -21.156 -7.379 -7.996 1 96.19 120 VAL B CA 1
ATOM 3620 C C . VAL B 1 120 ? -21.828 -6.246 -7.211 1 96.19 120 VAL B C 1
ATOM 3622 O O . VAL B 1 120 ? -21.172 -5.25 -6.879 1 96.19 120 VAL B O 1
ATOM 3625 N N . GLN B 1 121 ? -23.125 -6.23 -7.023 1 95.56 121 GLN B N 1
ATOM 3626 C CA . GLN B 1 121 ? -23.906 -5.336 -6.172 1 95.56 121 GLN B CA 1
ATOM 3627 C C . GLN B 1 121 ? -23.922 -3.918 -6.734 1 95.56 121 GLN B C 1
ATOM 3629 O O . GLN B 1 121 ? -23.688 -2.953 -6.004 1 95.56 121 GLN B O 1
ATOM 3634 N N . VAL B 1 122 ? -24.172 -3.844 -8.039 1 96.81 122 VAL B N 1
ATOM 3635 C CA . VAL B 1 122 ? -24.297 -2.518 -8.633 1 96.81 122 VAL B CA 1
ATOM 3636 C C . VAL B 1 122 ? -25.672 -2.35 -9.258 1 96.81 122 VAL B C 1
ATOM 3638 O O . VAL B 1 122 ? -25.891 -1.467 -10.094 1 96.81 122 VAL B O 1
ATOM 3641 N N . GLY B 1 123 ? -26.641 -3.131 -8.883 1 96.12 123 GLY B N 1
ATOM 3642 C CA . GLY B 1 123 ? -28 -3.107 -9.391 1 96.12 123 GLY B CA 1
ATOM 3643 C C . GLY B 1 123 ? -28.625 -1.729 -9.328 1 96.12 123 GLY B C 1
ATOM 3644 O O . GLY B 1 123 ? -29.172 -1.244 -10.328 1 96.12 123 GLY B O 1
ATOM 3645 N N . PRO B 1 124 ? -28.5 -1.098 -8.242 1 95.94 124 PRO B N 1
ATOM 3646 C CA . PRO B 1 124 ? -29.156 0.206 -8.07 1 95.94 124 PRO B CA 1
ATOM 3647 C C . PRO B 1 124 ? -28.531 1.288 -8.953 1 95.94 124 PRO B C 1
ATOM 3649 O O . PRO B 1 124 ? -29.125 2.365 -9.117 1 95.94 124 PRO B O 1
ATOM 3652 N N . TYR B 1 125 ? -27.438 1.018 -9.602 1 96.88 125 TYR B N 1
ATOM 3653 C CA . TYR B 1 125 ? -26.719 2.066 -10.312 1 96.88 125 TYR B CA 1
ATOM 3654 C C . TYR B 1 125 ? -26.781 1.843 -11.82 1 96.88 125 TYR B C 1
ATOM 3656 O O . TYR B 1 125 ? -26.047 2.479 -12.586 1 96.88 125 TYR B O 1
ATOM 3664 N N . LEU B 1 126 ? -27.609 1.052 -12.312 1 97.75 126 LEU B N 1
ATOM 3665 C CA . LEU B 1 126 ? -27.609 0.59 -13.695 1 97.75 126 LEU B CA 1
ATOM 3666 C C . LEU B 1 126 ? -27.844 1.754 -14.656 1 97.75 126 LEU B C 1
ATOM 3668 O O . LEU B 1 126 ? -27.359 1.733 -15.789 1 97.75 126 LEU B O 1
ATOM 3672 N N . ASP B 1 127 ? -28.484 2.773 -14.234 1 97.31 127 ASP B N 1
ATOM 3673 C CA . ASP B 1 127 ? -28.844 3.869 -15.125 1 97.31 127 ASP B CA 1
ATOM 3674 C C . ASP B 1 127 ? -27.844 5.016 -15.023 1 97.31 127 ASP B C 1
ATOM 3676 O O . ASP B 1 127 ? -27.938 5.996 -15.766 1 97.31 127 ASP B O 1
ATOM 3680 N N . ARG B 1 128 ? -26.922 4.863 -14.172 1 97.25 128 ARG B N 1
ATOM 3681 C CA . ARG B 1 128 ? -25.906 5.898 -14 1 97.25 128 ARG B CA 1
ATOM 3682 C C . ARG B 1 128 ? -24.781 5.742 -15.016 1 97.25 128 ARG B C 1
ATOM 3684 O O . ARG B 1 128 ? -24.688 4.719 -15.688 1 97.25 128 ARG B O 1
ATOM 3691 N N . ARG B 1 129 ? -24.094 6.785 -15.195 1 96.12 129 ARG B N 1
ATOM 3692 C CA . ARG B 1 129 ? -22.875 6.754 -15.992 1 96.12 129 ARG B CA 1
ATOM 3693 C C . ARG B 1 129 ? -21.641 6.656 -15.102 1 96.12 129 ARG B C 1
ATOM 3695 O O . ARG B 1 129 ? -21.688 7.008 -13.922 1 96.12 129 ARG B O 1
ATOM 3702 N N . PRO B 1 130 ? -20.469 6.129 -15.633 1 95.5 130 PRO B N 1
ATOM 3703 C CA . PRO B 1 130 ? -19.266 5.91 -14.836 1 95.5 130 PRO B CA 1
ATOM 3704 C C . PRO B 1 130 ? -18.844 7.141 -14.031 1 95.5 130 PRO B C 1
ATOM 3706 O O . PRO B 1 130 ? -18.422 7.023 -12.883 1 95.5 130 PRO B O 1
ATOM 3709 N N . ALA B 1 131 ? -19.016 8.297 -14.531 1 90.44 131 ALA B N 1
ATOM 3710 C CA . ALA B 1 131 ? -18.594 9.531 -13.875 1 90.44 131 ALA B CA 1
ATOM 3711 C C . ALA B 1 131 ? -19.391 9.773 -12.594 1 90.44 131 ALA B C 1
ATOM 3713 O O . ALA B 1 131 ? -18.969 10.547 -11.734 1 90.44 131 ALA B O 1
ATOM 3714 N N . GLU B 1 132 ? -20.5 9.148 -12.484 1 92.69 132 GLU B N 1
ATOM 3715 C CA . GLU B 1 132 ? -21.375 9.32 -11.344 1 92.69 132 GLU B CA 1
ATOM 3716 C C . GLU B 1 132 ? -21.125 8.266 -10.273 1 92.69 132 GLU B C 1
ATOM 3718 O O . GLU B 1 132 ? -21.828 8.211 -9.266 1 92.69 132 GLU B O 1
ATOM 3723 N N . LEU B 1 133 ? -20.141 7.43 -10.508 1 92.62 133 LEU B N 1
ATOM 3724 C CA . LEU B 1 133 ? -19.844 6.316 -9.617 1 92.62 133 LEU B CA 1
ATOM 3725 C C . LEU B 1 133 ? -18.562 6.57 -8.844 1 92.62 133 LEU B C 1
ATOM 3727 O O . LEU B 1 133 ? -17.672 7.289 -9.32 1 92.62 133 LEU B O 1
ATOM 3731 N N . SER B 1 134 ? -18.469 5.969 -7.645 1 84.69 134 SER B N 1
ATOM 3732 C CA . SER B 1 134 ? -17.203 5.93 -6.934 1 84.69 134 SER B CA 1
ATOM 3733 C C . SER B 1 134 ? -16.219 4.98 -7.605 1 84.69 134 SER B C 1
ATOM 3735 O O . SER B 1 134 ? -16.594 4.188 -8.469 1 84.69 134 SER B O 1
ATOM 3737 N N . GLY B 1 135 ? -14.938 5.047 -7.23 1 85.38 135 GLY B N 1
ATOM 3738 C CA . GLY B 1 135 ? -13.922 4.152 -7.762 1 85.38 135 GLY B CA 1
ATOM 3739 C C . GLY B 1 135 ? -14.258 2.686 -7.559 1 85.38 135 GLY B C 1
ATOM 3740 O O . GLY B 1 135 ? -14.117 1.878 -8.477 1 85.38 135 GLY B O 1
ATOM 3741 N N . GLY B 1 136 ? -14.688 2.387 -6.355 1 89.12 136 GLY B N 1
ATOM 3742 C CA . GLY B 1 136 ? -15.07 1.016 -6.066 1 89.12 136 GLY B CA 1
ATOM 3743 C C . GLY B 1 136 ? -16.25 0.538 -6.906 1 89.12 136 GLY B C 1
ATOM 3744 O O . GLY B 1 136 ? -16.266 -0.612 -7.352 1 89.12 136 GLY B O 1
ATOM 3745 N N . GLN B 1 137 ? -17.203 1.425 -7.117 1 92.69 137 GLN B N 1
ATOM 3746 C CA . GLN B 1 137 ? -18.359 1.102 -7.957 1 92.69 137 GLN B CA 1
ATOM 3747 C C . GLN B 1 137 ? -17.938 0.886 -9.406 1 92.69 137 GLN B C 1
ATOM 3749 O O . GLN B 1 137 ? -18.391 -0.05 -10.062 1 92.69 137 GLN B O 1
ATOM 3754 N N . GLN B 1 138 ? -17.062 1.706 -9.859 1 95 138 GLN B N 1
ATOM 3755 C CA . GLN B 1 138 ? -16.562 1.551 -11.219 1 95 138 GLN B CA 1
ATOM 3756 C C . GLN B 1 138 ? -15.867 0.205 -11.391 1 95 138 GLN B C 1
ATOM 3758 O O . GLN B 1 138 ? -16.047 -0.467 -12.414 1 95 138 GLN B O 1
ATOM 3763 N N . GLN B 1 139 ? -15.102 -0.141 -10.406 1 94.31 139 GLN B N 1
ATOM 3764 C CA . GLN B 1 139 ? -14.414 -1.427 -10.453 1 94.31 139 GLN B CA 1
ATOM 3765 C C . GLN B 1 139 ? -15.406 -2.582 -10.523 1 94.31 139 GLN B C 1
ATOM 3767 O O . GLN B 1 139 ? -15.219 -3.52 -11.305 1 94.31 139 GLN B O 1
ATOM 3772 N N . ARG B 1 140 ? -16.391 -2.492 -9.719 1 95.94 140 ARG B N 1
ATOM 3773 C CA . ARG B 1 140 ? -17.422 -3.518 -9.719 1 95.94 140 ARG B CA 1
ATOM 3774 C C . ARG B 1 140 ? -18.078 -3.627 -11.086 1 95.94 140 ARG B C 1
ATOM 3776 O O . ARG B 1 140 ? -18.344 -4.73 -11.57 1 95.94 140 ARG B O 1
ATOM 3783 N N . VAL B 1 141 ? -18.328 -2.518 -11.727 1 97.56 141 VAL B N 1
ATOM 3784 C CA . VAL B 1 141 ? -18.922 -2.504 -13.055 1 97.56 141 VAL B CA 1
ATOM 3785 C C . VAL B 1 141 ? -17.984 -3.178 -14.047 1 97.56 141 VAL B C 1
ATOM 3787 O O . VAL B 1 141 ? -18.422 -3.975 -14.883 1 97.56 141 VAL B O 1
ATOM 3790 N N . ALA B 1 142 ? -16.703 -2.857 -13.914 1 97.38 142 ALA B N 1
ATOM 3791 C CA . ALA B 1 142 ? -15.711 -3.465 -14.797 1 97.38 142 ALA B CA 1
ATOM 3792 C C . ALA B 1 142 ? -15.695 -4.984 -14.641 1 97.38 142 ALA B C 1
ATOM 3794 O O . ALA B 1 142 ? -15.578 -5.715 -15.625 1 97.38 142 ALA B O 1
ATOM 3795 N N . ILE B 1 143 ? -15.82 -5.426 -13.453 1 97.44 143 ILE B N 1
ATOM 3796 C CA . ILE B 1 143 ? -15.828 -6.855 -13.172 1 97.44 143 ILE B CA 1
ATOM 3797 C C . ILE B 1 143 ? -17.078 -7.492 -13.758 1 97.44 143 ILE B C 1
ATOM 3799 O O . ILE B 1 143 ? -17.016 -8.555 -14.383 1 97.44 143 ILE B O 1
ATOM 3803 N N . ALA B 1 144 ? -18.188 -6.844 -13.57 1 97.94 144 ALA B N 1
ATOM 3804 C CA . ALA B 1 144 ? -19.453 -7.34 -14.133 1 97.94 144 ALA B CA 1
ATOM 3805 C C . ALA B 1 144 ? -19.359 -7.473 -15.648 1 97.94 144 ALA B C 1
ATOM 3807 O O . ALA B 1 144 ? -19.797 -8.477 -16.219 1 97.94 144 ALA B O 1
ATOM 3808 N N . ARG B 1 145 ? -18.844 -6.477 -16.234 1 97.94 145 ARG B N 1
ATOM 3809 C CA . ARG B 1 145 ? -18.688 -6.5 -17.672 1 97.94 145 ARG B CA 1
ATOM 3810 C C . ARG B 1 145 ? -17.812 -7.668 -18.109 1 97.94 145 ARG B C 1
ATOM 3812 O O . ARG B 1 145 ? -18.094 -8.328 -19.109 1 97.94 145 ARG B O 1
ATOM 3819 N N . ALA B 1 146 ? -16.766 -7.898 -17.344 1 97.19 146 ALA B N 1
ATOM 3820 C CA . ALA B 1 146 ? -15.844 -8.984 -17.672 1 97.19 146 ALA B CA 1
ATOM 3821 C C . ALA B 1 146 ? -16.516 -10.344 -17.484 1 97.19 146 ALA B C 1
ATOM 3823 O O . ALA B 1 146 ? -16.172 -11.312 -18.156 1 97.19 146 ALA B O 1
ATOM 3824 N N . LEU B 1 147 ? -17.516 -10.43 -16.625 1 97.62 147 LEU B N 1
ATOM 3825 C CA . LEU B 1 147 ? -18.078 -11.711 -16.234 1 97.62 147 LEU B CA 1
ATOM 3826 C C . LEU B 1 147 ? -19.359 -12 -16.984 1 97.62 147 LEU B C 1
ATOM 3828 O O . LEU B 1 147 ? -19.859 -13.133 -16.984 1 97.62 147 LEU B O 1
ATOM 3832 N N . VAL B 1 148 ? -19.875 -11.023 -17.672 1 97.56 148 VAL B N 1
ATOM 3833 C CA . VAL B 1 148 ? -21.219 -11.102 -18.203 1 97.56 148 VAL B CA 1
ATOM 3834 C C . VAL B 1 148 ? -21.312 -12.211 -19.25 1 97.56 148 VAL B C 1
ATOM 3836 O O . VAL B 1 148 ? -22.359 -12.805 -19.453 1 97.56 148 VAL B O 1
ATOM 3839 N N . LYS B 1 149 ? -20.234 -12.523 -19.875 1 95.62 149 LYS B N 1
ATOM 3840 C CA . LYS B 1 149 ? -20.188 -13.578 -20.875 1 95.62 149 LYS B CA 1
ATOM 3841 C C . LYS B 1 149 ? -19.875 -14.93 -20.25 1 95.62 149 LYS B C 1
ATOM 3843 O O . LYS B 1 149 ? -19.688 -15.922 -20.953 1 95.62 149 LYS B O 1
ATOM 3848 N N . ASN B 1 150 ? -19.703 -14.922 -18.984 1 94.44 150 ASN B N 1
ATOM 3849 C CA . ASN B 1 150 ? -19.375 -16.141 -18.234 1 94.44 150 ASN B CA 1
ATOM 3850 C C . ASN B 1 150 ? -18.062 -16.75 -18.703 1 94.44 150 ASN B C 1
ATOM 3852 O O . ASN B 1 150 ? -18.016 -17.922 -19.078 1 94.44 150 ASN B O 1
ATOM 3856 N N . PRO B 1 151 ? -17.047 -16 -18.625 1 95.88 151 PRO B N 1
ATOM 3857 C CA . PRO B 1 151 ? -15.742 -16.531 -19.016 1 95.88 151 PRO B CA 1
ATOM 3858 C C . PRO B 1 151 ? -15.25 -17.641 -18.094 1 95.88 151 PRO B C 1
ATOM 3860 O O . PRO B 1 151 ? -15.719 -17.75 -16.953 1 95.88 151 PRO B O 1
ATOM 3863 N N . SER B 1 152 ? -14.375 -18.422 -18.656 1 92.69 152 SER B N 1
ATOM 3864 C CA . SER B 1 152 ? -13.797 -19.484 -17.828 1 92.69 152 SER B CA 1
ATOM 3865 C C . SER B 1 152 ? -12.562 -18.984 -17.094 1 92.69 152 SER B C 1
ATOM 3867 O O . SER B 1 152 ? -12.094 -19.641 -16.156 1 92.69 152 SER B O 1
ATOM 3869 N N . LEU B 1 153 ? -12.047 -17.922 -17.547 1 97.62 153 LEU B N 1
ATOM 3870 C CA . LEU B 1 153 ? -10.867 -17.312 -16.938 1 97.62 153 LEU B CA 1
ATOM 3871 C C . LEU B 1 153 ? -11.039 -15.805 -16.797 1 97.62 153 LEU B C 1
ATOM 3873 O O . LEU B 1 153 ? -11.438 -15.125 -17.75 1 97.62 153 LEU B O 1
ATOM 3877 N N . LEU B 1 154 ? -10.836 -15.328 -15.594 1 98.06 154 LEU B N 1
ATOM 3878 C CA . LEU B 1 154 ? -10.883 -13.898 -15.305 1 98.06 154 LEU B CA 1
ATOM 3879 C C . LEU B 1 154 ? -9.484 -13.344 -15.062 1 98.06 154 LEU B C 1
ATOM 3881 O O . LEU B 1 154 ? -8.75 -13.859 -14.219 1 98.06 154 LEU B O 1
ATOM 3885 N N . LEU B 1 155 ? -9.094 -12.359 -15.844 1 98.19 155 LEU B N 1
ATOM 3886 C CA . LEU B 1 155 ? -7.773 -11.734 -15.766 1 98.19 155 LEU B CA 1
ATOM 3887 C C . LEU B 1 155 ? -7.887 -10.297 -15.273 1 98.19 155 LEU B C 1
ATOM 3889 O O . LEU B 1 155 ? -8.609 -9.484 -15.867 1 98.19 155 LEU B O 1
ATOM 3893 N N . LEU B 1 156 ? -7.184 -10 -14.188 1 97.75 156 LEU B N 1
ATOM 3894 C CA . LEU B 1 156 ? -7.23 -8.664 -13.594 1 97.75 156 LEU B CA 1
ATOM 3895 C C . LEU B 1 156 ? -5.836 -8.055 -13.516 1 97.75 156 LEU B C 1
ATOM 3897 O O . LEU B 1 156 ? -4.941 -8.609 -12.883 1 97.75 156 LEU B O 1
ATOM 3901 N N . ASP B 1 157 ? -5.668 -6.938 -14.117 1 95.88 157 ASP B N 1
ATOM 3902 C CA . ASP B 1 157 ? -4.379 -6.258 -14.117 1 95.88 157 ASP B CA 1
ATOM 3903 C C . ASP B 1 157 ? -4.379 -5.074 -13.156 1 95.88 157 ASP B C 1
ATOM 3905 O O . ASP B 1 157 ? -4.781 -3.969 -13.523 1 95.88 157 ASP B O 1
ATOM 3909 N N . GLU B 1 158 ? -3.873 -5.27 -11.953 1 93 158 GLU B N 1
ATOM 3910 C CA . GLU B 1 158 ? -3.75 -4.289 -10.883 1 93 158 GLU B CA 1
ATOM 3911 C C . GLU B 1 158 ? -5.07 -3.557 -10.648 1 93 158 GLU B C 1
ATOM 3913 O O . GLU B 1 158 ? -5.105 -2.326 -10.609 1 93 158 GLU B O 1
ATOM 3918 N N . PRO B 1 159 ? -6.082 -4.293 -10.367 1 93.19 159 PRO B N 1
ATOM 3919 C CA . PRO B 1 159 ? -7.418 -3.699 -10.32 1 93.19 159 PRO B CA 1
ATOM 3920 C C . PRO B 1 159 ? -7.613 -2.789 -9.102 1 93.19 159 PRO B C 1
ATOM 3922 O O . PRO B 1 159 ? -8.539 -1.971 -9.086 1 93.19 159 PRO B O 1
ATOM 3925 N N . LEU B 1 160 ? -6.762 -2.895 -8.141 1 91.44 160 LEU B N 1
ATOM 3926 C CA . LEU B 1 160 ? -7.004 -2.164 -6.898 1 91.44 160 LEU B CA 1
ATOM 3927 C C . LEU B 1 160 ? -6.012 -1.019 -6.738 1 91.44 160 LEU B C 1
ATOM 3929 O O . LEU B 1 160 ? -6.012 -0.328 -5.719 1 91.44 160 LEU B O 1
ATOM 3933 N N . SER B 1 161 ? -5.238 -0.714 -7.699 1 84 161 SER B N 1
ATOM 3934 C CA . SER B 1 161 ? -4.117 0.209 -7.582 1 84 161 SER B CA 1
ATOM 3935 C C . SER B 1 161 ? -4.598 1.647 -7.422 1 84 161 SER B C 1
ATOM 3937 O O . SER B 1 161 ? -3.891 2.484 -6.859 1 84 161 SER B O 1
ATOM 3939 N N . ASN B 1 162 ? -5.777 1.952 -7.883 1 77.94 162 ASN B N 1
ATOM 3940 C CA . ASN B 1 162 ? -6.254 3.332 -7.879 1 77.94 162 ASN B CA 1
ATOM 3941 C C . ASN B 1 162 ? -7.195 3.596 -6.707 1 77.94 162 ASN B C 1
ATOM 3943 O O . ASN B 1 162 ? -7.773 4.68 -6.602 1 77.94 162 ASN B O 1
ATOM 3947 N N . LEU B 1 163 ? -7.309 2.635 -5.887 1 83.5 163 LEU B N 1
ATOM 3948 C CA . LEU B 1 163 ? -8.242 2.754 -4.77 1 83.5 163 LEU B CA 1
ATOM 3949 C C . LEU B 1 163 ? -7.508 3.139 -3.488 1 83.5 163 LEU B C 1
ATOM 3951 O O . LEU B 1 163 ? -6.312 2.859 -3.344 1 83.5 163 LEU B O 1
ATOM 3955 N N . ASP B 1 164 ? -8.203 3.844 -2.576 1 80.62 164 ASP B N 1
ATOM 3956 C CA . ASP B 1 164 ? -7.633 4.133 -1.263 1 80.62 164 ASP B CA 1
ATOM 3957 C C . ASP B 1 164 ? -7.566 2.873 -0.404 1 80.62 164 ASP B C 1
ATOM 3959 O O . ASP B 1 164 ? -8.125 1.836 -0.767 1 80.62 164 ASP B O 1
ATOM 3963 N N . ALA B 1 165 ? -6.926 2.986 0.697 1 78.56 165 ALA B N 1
ATOM 3964 C CA . ALA B 1 165 ? -6.602 1.835 1.535 1 78.56 165 ALA B CA 1
ATOM 3965 C C . ALA B 1 165 ? -7.867 1.121 2 1 78.56 165 ALA B C 1
ATOM 3967 O O . ALA B 1 165 ? -7.953 -0.108 1.941 1 78.56 165 ALA B O 1
ATOM 3968 N N . ARG B 1 166 ? -8.844 1.82 2.395 1 81.06 166 ARG B N 1
ATOM 3969 C CA . ARG B 1 166 ? -10.062 1.222 2.914 1 81.06 166 ARG B CA 1
ATOM 3970 C C . ARG B 1 166 ? -10.82 0.48 1.816 1 81.06 166 ARG B C 1
ATOM 3972 O O . ARG B 1 166 ? -11.211 -0.676 1.996 1 81.06 166 ARG B O 1
ATOM 3979 N N . LEU B 1 167 ? -10.992 1.171 0.792 1 84.44 167 LEU B N 1
ATOM 3980 C CA . LEU B 1 167 ? -11.719 0.571 -0.323 1 84.44 167 LEU B CA 1
ATOM 3981 C C . LEU B 1 167 ? -10.961 -0.634 -0.875 1 84.44 167 LEU B C 1
ATOM 3983 O O . LEU B 1 167 ? -11.578 -1.606 -1.318 1 84.44 167 LEU B O 1
ATOM 3987 N N . ARG B 1 168 ? -9.695 -0.593 -0.811 1 89.38 168 ARG B N 1
ATOM 3988 C CA . ARG B 1 168 ? -8.891 -1.728 -1.252 1 89.38 168 ARG B CA 1
ATOM 3989 C C . ARG B 1 168 ? -9.203 -2.973 -0.428 1 89.38 168 ARG B C 1
ATOM 3991 O O . ARG B 1 168 ? -9.406 -4.055 -0.982 1 89.38 168 ARG B O 1
ATOM 3998 N N . LEU B 1 169 ? -9.211 -2.789 0.826 1 86.69 169 LEU B N 1
ATOM 3999 C CA . LEU B 1 169 ? -9.5 -3.906 1.719 1 86.69 169 LEU B CA 1
ATOM 4000 C C . LEU B 1 169 ? -10.898 -4.465 1.453 1 86.69 169 LEU B C 1
ATOM 4002 O O . LEU B 1 169 ? -11.078 -5.684 1.377 1 86.69 169 LEU B O 1
ATOM 4006 N N . GLU B 1 170 ? -11.789 -3.59 1.283 1 87.38 170 GLU B N 1
ATOM 4007 C CA . GLU B 1 170 ? -13.156 -3.998 1.008 1 87.38 170 GLU B CA 1
ATOM 4008 C C . GLU B 1 170 ? -13.25 -4.77 -0.304 1 87.38 170 GLU B C 1
ATOM 4010 O O . GLU B 1 170 ? -13.914 -5.809 -0.373 1 87.38 170 GLU B O 1
ATOM 4015 N N . MET B 1 171 ? -12.586 -4.297 -1.267 1 92.81 171 MET B N 1
ATOM 4016 C CA . MET B 1 171 ? -12.688 -4.895 -2.596 1 92.81 171 MET B CA 1
ATOM 4017 C C . MET B 1 171 ? -11.945 -6.227 -2.654 1 92.81 171 MET B C 1
ATOM 4019 O O . MET B 1 171 ? -12.305 -7.102 -3.443 1 92.81 171 MET B O 1
ATOM 4023 N N . ARG B 1 172 ? -10.938 -6.379 -1.851 1 92.88 172 ARG B N 1
ATOM 4024 C CA . ARG B 1 172 ? -10.281 -7.676 -1.772 1 92.88 172 ARG B CA 1
ATOM 4025 C C . ARG B 1 172 ? -11.258 -8.766 -1.361 1 92.88 172 ARG B C 1
ATOM 4027 O O . ARG B 1 172 ? -11.328 -9.82 -2.002 1 92.88 172 ARG B O 1
ATOM 4034 N N . VAL B 1 173 ? -12 -8.453 -0.372 1 90.94 173 VAL B N 1
ATOM 4035 C CA . VAL B 1 173 ? -12.992 -9.398 0.133 1 90.94 173 VAL B CA 1
ATOM 4036 C C . VAL B 1 173 ? -14.055 -9.656 -0.93 1 90.94 173 VAL B C 1
ATOM 4038 O O . VAL B 1 173 ? -14.43 -10.797 -1.189 1 90.94 173 VAL B O 1
ATOM 4041 N N . GLU B 1 174 ? -14.469 -8.609 -1.524 1 93.88 174 GLU B N 1
ATOM 4042 C CA . GLU B 1 174 ? -15.516 -8.695 -2.537 1 93.88 174 GLU B CA 1
ATOM 4043 C C . GLU B 1 174 ? -15.055 -9.516 -3.74 1 93.88 174 GLU B C 1
ATOM 4045 O O . GLU B 1 174 ? -15.812 -10.312 -4.285 1 93.88 174 GLU B O 1
ATOM 4050 N N . LEU B 1 175 ? -13.844 -9.297 -4.141 1 95.69 175 LEU B N 1
ATOM 4051 C CA . LEU B 1 175 ? -13.305 -10.023 -5.289 1 95.69 175 LEU B CA 1
ATOM 4052 C C . LEU B 1 175 ? -13.25 -11.523 -5.008 1 95.69 175 LEU B C 1
ATOM 4054 O O . LEU B 1 175 ? -13.562 -12.328 -5.883 1 95.69 175 LEU B O 1
ATOM 4058 N N . GLN B 1 176 ? -12.867 -11.875 -3.873 1 94.94 176 GLN B N 1
ATOM 4059 C CA . GLN B 1 176 ? -12.852 -13.289 -3.494 1 94.94 176 GLN B CA 1
ATOM 4060 C C . GLN B 1 176 ? -14.258 -13.875 -3.512 1 94.94 176 GLN B C 1
ATOM 4062 O O . GLN B 1 176 ? -14.477 -14.977 -4.023 1 94.94 176 GLN B O 1
ATOM 4067 N N . ARG B 1 177 ? -15.164 -13.141 -2.916 1 94.81 177 ARG B N 1
ATOM 4068 C CA . ARG B 1 177 ? -16.547 -13.586 -2.906 1 94.81 177 ARG B CA 1
ATOM 4069 C C . ARG B 1 177 ? -17.078 -13.781 -4.324 1 94.81 177 ARG B C 1
ATOM 4071 O O . ARG B 1 177 ? -17.688 -14.812 -4.633 1 94.81 177 ARG B O 1
ATOM 4078 N N . ILE B 1 178 ? -16.844 -12.789 -5.141 1 96.19 178 ILE B N 1
ATOM 4079 C CA . ILE B 1 178 ? -17.312 -12.828 -6.523 1 96.19 178 ILE B CA 1
ATOM 4080 C C . ILE B 1 178 ? -16.719 -14.039 -7.234 1 96.19 178 ILE B C 1
ATOM 4082 O O . ILE B 1 178 ? -17.422 -14.766 -7.93 1 96.19 178 ILE B O 1
ATOM 4086 N N . GLN B 1 179 ? -15.438 -14.242 -7.105 1 96.25 179 GLN B N 1
ATOM 4087 C CA . GLN B 1 179 ? -14.75 -15.367 -7.742 1 96.25 179 GLN B CA 1
ATOM 4088 C C . GLN B 1 179 ? -15.344 -16.703 -7.293 1 96.25 179 GLN B C 1
ATOM 4090 O O . GLN B 1 179 ? -15.562 -17.594 -8.109 1 96.25 179 GLN B O 1
ATOM 4095 N N . ARG B 1 180 ? -15.602 -16.875 -6.062 1 94.44 180 ARG B N 1
ATOM 4096 C CA . ARG B 1 180 ? -16.141 -18.109 -5.516 1 94.44 180 ARG B CA 1
ATOM 4097 C C . ARG B 1 180 ? -17.562 -18.359 -6.027 1 94.44 180 ARG B C 1
ATOM 4099 O O . ARG B 1 180 ? -17.891 -19.484 -6.41 1 94.44 180 ARG B O 1
ATOM 4106 N N . GLU B 1 181 ? -18.297 -17.328 -6.031 1 95.19 181 GLU B N 1
ATOM 4107 C CA . GLU B 1 181 ? -19.672 -17.469 -6.484 1 95.19 181 GLU B CA 1
ATOM 4108 C C . GLU B 1 181 ? -19.75 -17.766 -7.977 1 95.19 181 GLU B C 1
ATOM 4110 O O . GLU B 1 181 ? -20.547 -18.594 -8.414 1 95.19 181 GLU B O 1
ATOM 4115 N N . ALA B 1 182 ? -18.922 -17.125 -8.695 1 95.25 182 ALA B N 1
ATOM 4116 C CA . ALA B 1 182 ? -18.906 -17.312 -10.141 1 95.25 182 ALA B CA 1
ATOM 4117 C C . ALA B 1 182 ? -18.141 -18.594 -10.508 1 95.25 182 ALA B C 1
ATOM 4119 O O . ALA B 1 182 ? -18.234 -19.062 -11.641 1 95.25 182 ALA B O 1
ATOM 4120 N N . LYS B 1 183 ? -17.312 -19.141 -9.578 1 95.06 183 LYS B N 1
ATOM 4121 C CA . LYS B 1 183 ? -16.5 -20.328 -9.781 1 95.06 183 LYS B CA 1
ATOM 4122 C C . LYS B 1 183 ? -15.57 -20.156 -10.977 1 95.06 183 LYS B C 1
ATOM 4124 O O . LYS B 1 183 ? -15.422 -21.062 -11.789 1 95.06 183 LYS B O 1
ATOM 4129 N N . VAL B 1 184 ? -15.062 -19.062 -11.109 1 97.06 184 VAL B N 1
ATOM 4130 C CA . VAL B 1 184 ? -14.211 -18.734 -12.25 1 97.06 184 VAL B CA 1
ATOM 4131 C C . VAL B 1 184 ? -12.742 -18.812 -11.836 1 97.06 184 VAL B C 1
ATOM 4133 O O . VAL B 1 184 ? -12.383 -18.391 -10.734 1 97.06 184 VAL B O 1
ATOM 4136 N N . THR B 1 185 ? -11.898 -19.438 -12.68 1 98.25 185 THR B N 1
ATOM 4137 C CA . THR B 1 185 ? -10.453 -19.344 -12.484 1 98.25 185 THR B CA 1
ATOM 4138 C C . THR B 1 185 ? -9.977 -17.906 -12.664 1 98.25 185 THR B C 1
ATOM 4140 O O . THR B 1 185 ? -10.391 -17.234 -13.609 1 98.25 185 THR B O 1
ATOM 4143 N N . THR B 1 186 ? -9.164 -17.422 -11.703 1 98.31 186 THR B N 1
ATOM 4144 C CA . THR B 1 186 ? -8.828 -16 -11.703 1 98.31 186 THR B CA 1
ATOM 4145 C C . THR B 1 186 ? -7.324 -15.797 -11.578 1 98.31 186 THR B C 1
ATOM 4147 O O . THR B 1 186 ? -6.664 -16.484 -10.797 1 98.31 186 THR B O 1
ATOM 4150 N N . VAL B 1 187 ? -6.789 -14.914 -12.406 1 98.56 187 VAL B N 1
ATOM 4151 C CA . VAL B 1 187 ? -5.406 -14.453 -12.305 1 98.56 187 VAL B CA 1
ATOM 4152 C C . VAL B 1 187 ? -5.375 -12.953 -12.055 1 98.56 187 VAL B C 1
ATOM 4154 O O . VAL B 1 187 ? -5.961 -12.18 -12.82 1 98.56 187 VAL B O 1
ATOM 4157 N N . PHE B 1 188 ? -4.691 -12.609 -11.031 1 97.88 188 PHE B N 1
ATOM 4158 C CA . PHE B 1 188 ? -4.656 -11.258 -10.477 1 97.88 188 PHE B CA 1
ATOM 4159 C C . PHE B 1 188 ? -3.225 -10.75 -10.391 1 97.88 188 PHE B C 1
ATOM 4161 O O . PHE B 1 188 ? -2.396 -11.328 -9.68 1 97.88 188 PHE B O 1
ATOM 4168 N N . VAL B 1 189 ? -2.971 -9.68 -11.172 1 97.06 189 VAL B N 1
ATOM 4169 C CA . VAL B 1 189 ? -1.632 -9.102 -11.141 1 97.06 189 VAL B CA 1
ATOM 4170 C C . VAL B 1 189 ? -1.584 -7.977 -10.109 1 97.06 189 VAL B C 1
ATOM 4172 O O . VAL B 1 189 ? -2.475 -7.125 -10.07 1 97.06 189 VAL B O 1
ATOM 4175 N N . THR B 1 190 ? -0.527 -7.984 -9.305 1 93.94 190 THR B N 1
ATOM 4176 C CA . THR B 1 190 ? -0.337 -6.918 -8.328 1 93.94 190 THR B CA 1
ATOM 4177 C C . THR B 1 190 ? 1.137 -6.785 -7.949 1 93.94 190 THR B C 1
ATOM 4179 O O . THR B 1 190 ? 1.913 -7.727 -8.117 1 93.94 190 THR B O 1
ATOM 4182 N N . HIS B 1 191 ? 1.474 -5.648 -7.539 1 89.88 191 HIS B N 1
ATOM 4183 C CA . HIS B 1 191 ? 2.787 -5.441 -6.938 1 89.88 191 HIS B CA 1
ATOM 4184 C C . HIS B 1 191 ? 2.689 -5.355 -5.418 1 89.88 191 HIS B C 1
ATOM 4186 O O . HIS B 1 191 ? 3.703 -5.191 -4.738 1 89.88 191 HIS B O 1
ATOM 4192 N N . ASP B 1 192 ? 1.519 -5.469 -4.895 1 89.31 192 ASP B N 1
ATOM 4193 C CA . ASP B 1 192 ? 1.265 -5.328 -3.465 1 89.31 192 ASP B CA 1
ATOM 4194 C C . ASP B 1 192 ? 1.245 -6.691 -2.775 1 89.31 192 ASP B C 1
ATOM 4196 O O . ASP B 1 192 ? 0.337 -7.492 -3 1 89.31 192 ASP B O 1
ATOM 4200 N N . GLN B 1 193 ? 2.119 -6.875 -1.885 1 90.31 193 GLN B N 1
ATOM 4201 C CA . GLN B 1 193 ? 2.25 -8.18 -1.25 1 90.31 193 GLN B CA 1
ATOM 4202 C C . GLN B 1 193 ? 1.06 -8.477 -0.341 1 90.31 193 GLN B C 1
ATOM 4204 O O . GLN B 1 193 ? 0.632 -9.625 -0.219 1 90.31 193 GLN B O 1
ATOM 4209 N N . ASP B 1 194 ? 0.567 -7.395 0.302 1 88.62 194 ASP B N 1
ATOM 4210 C CA . ASP B 1 194 ? -0.574 -7.613 1.186 1 88.62 194 ASP B CA 1
ATOM 4211 C C . ASP B 1 194 ? -1.782 -8.125 0.406 1 88.62 194 ASP B C 1
ATOM 4213 O O . ASP B 1 194 ? -2.531 -8.969 0.9 1 88.62 194 ASP B O 1
ATOM 4217 N N . GLU B 1 195 ? -1.938 -7.594 -0.731 1 91.94 195 GLU B N 1
ATOM 4218 C CA . GLU B 1 195 ? -3.01 -8.07 -1.599 1 91.94 195 GLU B CA 1
ATOM 4219 C C . GLU B 1 195 ? -2.836 -9.555 -1.926 1 91.94 195 GLU B C 1
ATOM 4221 O O . GLU B 1 195 ? -3.754 -10.352 -1.728 1 91.94 195 GLU B O 1
ATOM 4226 N N . ALA B 1 196 ? -1.652 -9.883 -2.367 1 93.75 196 ALA B N 1
ATOM 4227 C CA . ALA B 1 196 ? -1.374 -11.266 -2.754 1 93.75 196 ALA B CA 1
ATOM 4228 C C . ALA B 1 196 ? -1.568 -12.211 -1.575 1 93.75 196 ALA B C 1
ATOM 4230 O O . ALA B 1 196 ? -2.154 -13.289 -1.727 1 93.75 196 ALA B O 1
ATOM 4231 N N . MET B 1 197 ? -1.187 -11.82 -0.451 1 92.12 197 MET B N 1
ATOM 4232 C CA . MET B 1 197 ? -1.232 -12.664 0.739 1 92.12 197 MET B CA 1
ATOM 4233 C C . MET B 1 197 ? -2.67 -12.891 1.192 1 92.12 197 MET B C 1
ATOM 4235 O O . MET B 1 197 ? -2.994 -13.938 1.749 1 92.12 197 MET B O 1
ATOM 4239 N N . SER B 1 198 ? -3.457 -11.953 0.934 1 90.19 198 SER B N 1
ATOM 4240 C CA . SER B 1 198 ? -4.793 -12 1.515 1 90.19 198 SER B CA 1
ATOM 4241 C C . SER B 1 198 ? -5.797 -12.617 0.545 1 90.19 198 SER B C 1
ATOM 4243 O O . SER B 1 198 ? -6.797 -13.203 0.967 1 90.19 198 SER B O 1
ATOM 4245 N N . ILE B 1 199 ? -5.504 -12.57 -0.743 1 93.56 199 ILE B N 1
ATOM 4246 C CA . ILE B 1 199 ? -6.594 -12.867 -1.667 1 93.56 199 ILE B CA 1
ATOM 4247 C C . ILE B 1 199 ? -6.309 -14.18 -2.391 1 93.56 199 ILE B C 1
ATOM 4249 O O . ILE B 1 199 ? -7.234 -14.898 -2.781 1 93.56 199 ILE B O 1
ATOM 4253 N N . SER B 1 200 ? -5.113 -14.578 -2.557 1 96 200 SER B N 1
ATOM 4254 C CA . SER B 1 200 ? -4.793 -15.625 -3.516 1 96 200 SER B CA 1
ATOM 4255 C C . SER B 1 200 ? -4.676 -16.984 -2.828 1 96 200 SER B C 1
ATOM 4257 O O . SER B 1 200 ? -4.285 -17.062 -1.661 1 96 200 SER B O 1
ATOM 4259 N N . ASP B 1 201 ? -5.031 -18.016 -3.582 1 96.81 201 ASP B N 1
ATOM 4260 C CA . ASP B 1 201 ? -4.734 -19.391 -3.184 1 96.81 201 ASP B CA 1
ATOM 4261 C C . ASP B 1 201 ? -3.246 -19.688 -3.326 1 96.81 201 ASP B C 1
ATOM 4263 O O . ASP B 1 201 ? -2.635 -20.266 -2.42 1 96.81 201 ASP B O 1
ATOM 4267 N N . ARG B 1 202 ? -2.773 -19.375 -4.41 1 98 202 ARG B N 1
ATOM 4268 C CA . ARG B 1 202 ? -1.342 -19.453 -4.684 1 98 202 ARG B CA 1
ATOM 4269 C C . ARG B 1 202 ? -0.852 -18.188 -5.379 1 98 202 ARG B C 1
ATOM 4271 O O . ARG B 1 202 ? -1.644 -17.453 -5.977 1 98 202 ARG B O 1
ATOM 4278 N N . THR B 1 203 ? 0.422 -17.953 -5.25 1 97.88 203 THR B N 1
ATOM 4279 C CA . THR B 1 203 ? 1.027 -16.75 -5.824 1 97.88 203 THR B CA 1
ATOM 4280 C C . THR B 1 203 ? 2.252 -17.109 -6.656 1 97.88 203 THR B C 1
ATOM 4282 O O . THR B 1 203 ? 3.111 -17.875 -6.211 1 97.88 203 THR B O 1
ATOM 4285 N N . MET B 1 204 ? 2.268 -16.609 -7.867 1 98.12 204 MET B N 1
ATOM 4286 C CA . MET B 1 204 ? 3.453 -16.641 -8.719 1 98.12 204 MET B CA 1
ATOM 4287 C C . MET B 1 204 ? 4.348 -15.43 -8.453 1 98.12 204 MET B C 1
ATOM 4289 O O . MET B 1 204 ? 3.996 -14.305 -8.805 1 98.12 204 MET B O 1
ATOM 4293 N N . LEU B 1 205 ? 5.441 -15.68 -7.832 1 97.44 205 LEU B N 1
ATOM 4294 C CA . LEU B 1 205 ? 6.422 -14.617 -7.629 1 97.44 205 LEU B CA 1
ATOM 4295 C C . LEU B 1 205 ? 7.395 -14.539 -8.797 1 97.44 205 LEU B C 1
ATOM 4297 O O . LEU B 1 205 ? 8.102 -15.508 -9.086 1 97.44 205 LEU B O 1
ATOM 4301 N N . MET B 1 206 ? 7.414 -13.383 -9.43 1 97 206 MET B N 1
ATOM 4302 C CA . MET B 1 206 ? 8.258 -13.195 -10.609 1 97 206 MET B CA 1
ATOM 4303 C C . MET B 1 206 ? 9.352 -12.172 -10.336 1 97 206 MET B C 1
ATOM 4305 O O . MET B 1 206 ? 9.164 -11.25 -9.547 1 97 206 MET B O 1
ATOM 4309 N N . ASN B 1 207 ? 10.422 -12.375 -10.961 1 95.06 207 ASN B N 1
ATOM 4310 C CA . ASN B 1 207 ? 11.562 -11.469 -10.938 1 95.06 207 ASN B CA 1
ATOM 4311 C C . ASN B 1 207 ? 12.328 -11.484 -12.258 1 95.06 207 ASN B C 1
ATOM 4313 O O . ASN B 1 207 ? 12.742 -12.547 -12.719 1 95.06 207 ASN B O 1
ATOM 4317 N N . ARG B 1 208 ? 12.523 -10.375 -12.898 1 93.06 208 ARG B N 1
ATOM 4318 C CA . ARG B 1 208 ? 13.297 -10.211 -14.117 1 93.06 208 ARG B CA 1
ATOM 4319 C C . ARG B 1 208 ? 12.852 -11.203 -15.188 1 93.06 208 ARG B C 1
ATOM 4321 O O . ARG B 1 208 ? 13.68 -11.891 -15.789 1 93.06 208 ARG B O 1
ATOM 4328 N N . GLY B 1 209 ? 11.547 -11.312 -15.219 1 96.31 209 GLY B N 1
ATOM 4329 C CA . GLY B 1 209 ? 10.969 -12.102 -16.297 1 96.31 209 GLY B CA 1
ATOM 4330 C C . GLY B 1 209 ? 10.891 -13.578 -15.969 1 96.31 209 GLY B C 1
ATOM 4331 O O . GLY B 1 209 ? 10.406 -14.375 -16.781 1 96.31 209 GLY B O 1
ATOM 4332 N N . ARG B 1 210 ? 11.312 -13.961 -14.844 1 96.56 210 ARG B N 1
ATOM 4333 C CA . ARG B 1 210 ? 11.367 -15.375 -14.477 1 96.56 210 ARG B CA 1
ATOM 4334 C C . ARG B 1 210 ? 10.43 -15.672 -13.312 1 96.56 210 ARG B C 1
ATOM 4336 O O . ARG B 1 210 ? 10.133 -14.789 -12.5 1 96.56 210 ARG B O 1
ATOM 4343 N N . LEU B 1 211 ? 10.023 -16.922 -13.25 1 97.19 211 LEU B N 1
ATOM 4344 C CA . LEU B 1 211 ? 9.281 -17.422 -12.094 1 97.19 211 LEU B CA 1
ATOM 4345 C C . LEU B 1 211 ? 10.234 -17.781 -10.953 1 97.19 211 LEU B C 1
ATOM 4347 O O . LEU B 1 211 ? 11.062 -18.688 -11.109 1 97.19 211 LEU B O 1
ATOM 4351 N N . VAL B 1 212 ? 10.141 -17.156 -9.859 1 95.88 212 VAL B N 1
ATOM 4352 C CA . VAL B 1 212 ? 11.016 -17.375 -8.711 1 95.88 212 VAL B CA 1
ATOM 4353 C C . VAL B 1 212 ? 10.445 -18.5 -7.84 1 95.88 212 VAL B C 1
ATOM 4355 O O . VAL B 1 212 ? 11.188 -19.391 -7.402 1 95.88 212 VAL B O 1
ATOM 4358 N N . HIS B 1 213 ? 9.219 -18.406 -7.555 1 95.25 213 HIS B N 1
ATOM 4359 C CA . HIS B 1 213 ? 8.531 -19.328 -6.664 1 95.25 213 HIS B CA 1
ATOM 4360 C C . HIS B 1 213 ? 7.023 -19.297 -6.902 1 95.25 213 HIS B C 1
ATOM 4362 O O . HIS B 1 213 ? 6.453 -18.234 -7.172 1 95.25 213 HIS B O 1
ATOM 4368 N N . PHE B 1 214 ? 6.371 -20.422 -6.93 1 97.38 214 PHE B N 1
ATOM 4369 C CA . PHE B 1 214 ? 4.93 -20.547 -7.086 1 97.38 214 PHE B CA 1
ATOM 4370 C C . PHE B 1 214 ? 4.34 -21.438 -6.004 1 97.38 214 PHE B C 1
ATOM 4372 O O . PHE B 1 214 ? 4.492 -22.656 -6.051 1 97.38 214 PHE B O 1
ATOM 4379 N N . ALA B 1 215 ? 3.699 -20.797 -5.012 1 97.12 215 ALA B N 1
ATOM 4380 C CA . ALA B 1 215 ? 3.205 -21.516 -3.846 1 97.12 215 ALA B CA 1
ATOM 4381 C C . ALA B 1 215 ? 2.158 -20.703 -3.094 1 97.12 215 ALA B C 1
ATOM 4383 O O . ALA B 1 215 ? 1.761 -19.625 -3.547 1 97.12 215 ALA B O 1
ATOM 4384 N N . ASP B 1 216 ? 1.651 -21.359 -2.066 1 96.44 216 ASP B N 1
ATOM 4385 C CA . ASP B 1 216 ? 0.83 -20.609 -1.113 1 96.44 216 ASP B CA 1
ATOM 4386 C C . ASP B 1 216 ? 1.553 -19.359 -0.619 1 96.44 216 ASP B C 1
ATOM 4388 O O . ASP B 1 216 ? 2.75 -19.406 -0.326 1 96.44 216 ASP B O 1
ATOM 4392 N N . PRO B 1 217 ? 0.826 -18.281 -0.632 1 94.69 217 PRO B N 1
ATOM 4393 C CA . PRO B 1 217 ? 1.498 -17.016 -0.281 1 94.69 217 PRO B CA 1
ATOM 4394 C C . PRO B 1 217 ? 2.174 -17.078 1.087 1 94.69 217 PRO B C 1
ATOM 4396 O O . PRO B 1 217 ? 3.258 -16.516 1.268 1 94.69 217 PRO B O 1
ATOM 4399 N N . GLN B 1 218 ? 1.585 -17.672 2.035 1 93.38 218 GLN B N 1
ATOM 4400 C CA . GLN B 1 218 ? 2.207 -17.766 3.352 1 93.38 218 GLN B CA 1
ATOM 4401 C C . GLN B 1 218 ? 3.455 -18.656 3.305 1 93.38 218 GLN B C 1
ATOM 4403 O O . GLN B 1 218 ? 4.43 -18.391 4.016 1 93.38 218 GLN B O 1
ATOM 4408 N N . GLU B 1 219 ? 3.35 -19.656 2.537 1 94.5 219 GLU B N 1
ATOM 4409 C CA . GLU B 1 219 ? 4.531 -20.5 2.34 1 94.5 219 GLU B CA 1
ATOM 4410 C C . GLU B 1 219 ? 5.68 -19.703 1.738 1 94.5 219 GLU B C 1
ATOM 4412 O O . GLU B 1 219 ? 6.832 -19.859 2.143 1 94.5 219 GLU B O 1
ATOM 4417 N N . LEU B 1 220 ? 5.336 -18.875 0.772 1 95.12 220 LEU B N 1
ATOM 4418 C CA . LEU B 1 220 ? 6.352 -18.016 0.171 1 95.12 220 LEU B CA 1
ATOM 4419 C C . LEU B 1 220 ? 7.039 -17.156 1.23 1 95.12 220 LEU B C 1
ATOM 4421 O O . LEU B 1 220 ? 8.25 -16.922 1.155 1 95.12 220 LEU B O 1
ATOM 4425 N N . TYR B 1 221 ? 6.297 -16.703 2.168 1 94.5 221 TYR B N 1
ATOM 4426 C CA . TYR B 1 221 ? 6.805 -15.836 3.23 1 94.5 221 TYR B CA 1
ATOM 4427 C C . TYR B 1 221 ? 7.621 -16.641 4.238 1 94.5 221 TYR B C 1
ATOM 4429 O O . TYR B 1 221 ? 8.727 -16.234 4.613 1 94.5 221 TYR B O 1
ATOM 4437 N N . ASP B 1 222 ? 7.164 -17.797 4.645 1 93.81 222 ASP B N 1
ATOM 4438 C CA . ASP B 1 222 ? 7.75 -18.578 5.719 1 93.81 222 ASP B CA 1
ATOM 4439 C C . ASP B 1 222 ? 8.984 -19.344 5.238 1 93.81 222 ASP B C 1
ATOM 4441 O O . ASP B 1 222 ? 9.891 -19.625 6.02 1 93.81 222 ASP B O 1
ATOM 4445 N N . ASP B 1 223 ? 8.898 -19.688 3.996 1 94.56 223 ASP B N 1
ATOM 4446 C CA . ASP B 1 223 ? 9.961 -20.531 3.449 1 94.56 223 ASP B CA 1
ATOM 4447 C C . ASP B 1 223 ? 10.398 -20.031 2.074 1 94.56 223 ASP B C 1
ATOM 4449 O O . ASP B 1 223 ? 10.289 -20.75 1.082 1 94.56 223 ASP B O 1
ATOM 4453 N N . PRO B 1 224 ? 10.938 -18.859 2.064 1 95.5 224 PRO B N 1
ATOM 4454 C CA . PRO B 1 224 ? 11.375 -18.312 0.777 1 95.5 224 PRO B CA 1
ATOM 4455 C C . PRO B 1 224 ? 12.523 -19.109 0.159 1 95.5 224 PRO B C 1
ATOM 4457 O O . PRO B 1 224 ? 13.492 -19.453 0.849 1 95.5 224 PRO B O 1
ATOM 4460 N N . ALA B 1 225 ? 12.492 -19.312 -1.138 1 92.88 225 ALA B N 1
ATOM 4461 C CA . ALA B 1 225 ? 13.453 -20.172 -1.829 1 92.88 225 ALA B CA 1
ATOM 4462 C C . ALA B 1 225 ? 14.758 -19.422 -2.092 1 92.88 225 ALA B C 1
ATOM 4464 O O . ALA B 1 225 ? 15.82 -20.047 -2.23 1 92.88 225 ALA B O 1
ATOM 4465 N N . GLU B 1 226 ? 14.719 -18.172 -2.184 1 95.56 226 GLU B N 1
ATOM 4466 C CA . GLU B 1 226 ? 15.891 -17.359 -2.465 1 95.56 226 GLU B CA 1
ATOM 4467 C C . GLU B 1 226 ? 15.844 -16.047 -1.674 1 95.56 226 GLU B C 1
ATOM 4469 O O . GLU B 1 226 ? 14.797 -15.656 -1.163 1 95.56 226 GLU B O 1
ATOM 4474 N N . LEU B 1 227 ? 17 -15.43 -1.643 1 96.31 227 LEU B N 1
ATOM 4475 C CA . LEU B 1 227 ? 17.141 -14.172 -0.915 1 96.31 227 LEU B CA 1
ATOM 4476 C C . LEU B 1 227 ? 16.203 -13.102 -1.476 1 96.31 227 LEU B C 1
ATOM 4478 O O . LEU B 1 227 ? 15.625 -12.32 -0.72 1 96.31 227 LEU B O 1
ATOM 4482 N N . PHE B 1 228 ? 16.016 -13.094 -2.768 1 94.75 228 PHE B N 1
ATOM 4483 C CA . PHE B 1 228 ? 15.117 -12.125 -3.389 1 94.75 228 PHE B CA 1
ATOM 4484 C C . PHE B 1 228 ? 13.703 -12.258 -2.818 1 94.75 228 PHE B C 1
ATOM 4486 O O . PHE B 1 228 ? 13.094 -11.258 -2.422 1 94.75 228 PHE B O 1
ATOM 4493 N N . ALA B 1 229 ? 13.188 -13.477 -2.783 1 95.25 229 ALA B N 1
ATOM 4494 C CA . ALA B 1 229 ? 11.836 -13.727 -2.277 1 95.25 229 ALA B CA 1
ATOM 4495 C C . ALA B 1 229 ? 11.695 -13.258 -0.832 1 95.25 229 ALA B C 1
ATOM 4497 O O . ALA B 1 229 ? 10.727 -12.586 -0.479 1 95.25 229 ALA B O 1
ATOM 4498 N N . ALA B 1 230 ? 12.734 -13.562 -0.047 1 95.5 230 ALA B N 1
ATOM 4499 C CA . ALA B 1 230 ? 12.719 -13.188 1.364 1 95.5 230 ALA B CA 1
ATOM 4500 C C . ALA B 1 230 ? 12.703 -11.664 1.526 1 95.5 230 ALA B C 1
ATOM 4502 O O . ALA B 1 230 ? 12.023 -11.141 2.406 1 95.5 230 ALA B O 1
ATOM 4503 N N . THR B 1 231 ? 13.453 -11.039 0.736 1 94.44 231 THR B N 1
ATOM 4504 C CA . THR B 1 231 ? 13.586 -9.594 0.816 1 94.44 231 THR B CA 1
ATOM 4505 C C . THR B 1 231 ? 12.336 -8.898 0.281 1 94.44 231 THR B C 1
ATOM 4507 O O . THR B 1 231 ? 11.883 -7.902 0.847 1 94.44 231 THR B O 1
ATOM 4510 N N . PHE B 1 232 ? 11.781 -9.445 -0.743 1 92.25 232 PHE B N 1
ATOM 4511 C CA . PHE B 1 232 ? 10.648 -8.828 -1.422 1 92.25 232 PHE B CA 1
ATOM 4512 C C . PHE B 1 232 ? 9.367 -9.008 -0.612 1 92.25 232 PHE B C 1
ATOM 4514 O O . PHE B 1 232 ? 8.516 -8.125 -0.585 1 92.25 232 PHE B O 1
ATOM 4521 N N . LEU B 1 233 ? 9.352 -10.242 0.002 1 92.19 233 LEU B N 1
ATOM 4522 C CA . LEU B 1 233 ? 8.133 -10.578 0.729 1 92.19 233 LEU B CA 1
ATOM 4523 C C . LEU B 1 233 ? 8.234 -10.156 2.191 1 92.19 233 LEU B C 1
ATOM 4525 O O . LEU B 1 233 ? 9.008 -10.742 2.955 1 92.19 233 LEU B O 1
ATOM 4529 N N . GLY B 1 234 ? 7.785 -9.062 2.564 1 89.5 234 GLY B N 1
ATOM 4530 C CA . GLY B 1 234 ? 7.797 -8.594 3.939 1 89.5 234 GLY B CA 1
ATOM 4531 C C . GLY B 1 234 ? 7.902 -7.086 4.055 1 89.5 234 GLY B C 1
ATOM 4532 O O . GLY B 1 234 ? 8.641 -6.449 3.299 1 89.5 234 GLY B O 1
ATOM 4533 N N . ASN B 1 235 ? 7.172 -6.598 4.984 1 85.12 235 ASN B N 1
ATOM 4534 C CA . ASN B 1 235 ? 7.238 -5.184 5.328 1 85.12 235 ASN B CA 1
ATOM 4535 C C . ASN B 1 235 ? 7.387 -4.98 6.832 1 85.12 235 ASN B C 1
ATOM 4537 O O . ASN B 1 235 ? 6.453 -5.246 7.594 1 85.12 235 ASN B O 1
ATOM 4541 N N . PRO B 1 236 ? 8.531 -4.516 7.195 1 88.56 236 PRO B N 1
ATOM 4542 C CA . PRO B 1 236 ? 9.711 -4.117 6.43 1 88.56 236 PRO B CA 1
ATOM 4543 C C . PRO B 1 236 ? 10.445 -5.309 5.809 1 88.56 236 PRO B C 1
ATOM 4545 O O . PRO B 1 236 ? 10.148 -6.461 6.141 1 88.56 236 PRO B O 1
ATOM 4548 N N . PRO B 1 237 ? 11.391 -4.949 4.91 1 92 237 PRO B N 1
ATOM 4549 C CA . PRO B 1 237 ? 12.172 -6.039 4.32 1 92 237 PRO B CA 1
ATOM 4550 C C . PRO B 1 237 ? 12.984 -6.809 5.355 1 92 237 PRO B C 1
ATOM 4552 O O . PRO B 1 237 ? 13.297 -6.273 6.426 1 92 237 PRO B O 1
ATOM 4555 N N . ILE B 1 238 ? 13.289 -8.016 5.02 1 95.75 238 ILE B N 1
ATOM 4556 C CA . ILE B 1 238 ? 14.047 -8.891 5.906 1 95.75 238 ILE B CA 1
ATOM 4557 C C . ILE B 1 238 ? 15.422 -8.289 6.176 1 95.75 238 ILE B C 1
ATOM 4559 O O . ILE B 1 238 ? 16.031 -7.691 5.281 1 95.75 238 ILE B O 1
ATOM 4563 N N . ASN B 1 239 ? 15.852 -8.367 7.449 1 97.19 239 ASN B N 1
ATOM 4564 C CA . ASN B 1 239 ? 17.219 -7.988 7.758 1 97.19 239 ASN B CA 1
ATOM 4565 C C . ASN B 1 239 ? 18.234 -8.93 7.105 1 97.19 239 ASN B C 1
ATOM 4567 O O . ASN B 1 239 ? 18 -10.141 7.051 1 97.19 239 ASN B O 1
ATOM 4571 N N . GLN B 1 240 ? 19.297 -8.391 6.664 1 97.25 240 GLN B N 1
ATOM 4572 C CA . GLN B 1 240 ? 20.344 -9.203 6.043 1 97.25 240 GLN B CA 1
ATOM 4573 C C . GLN B 1 240 ? 21.672 -9.047 6.777 1 97.25 240 GLN B C 1
ATOM 4575 O O . GLN B 1 240 ? 22.281 -7.973 6.766 1 97.25 240 GLN B O 1
ATOM 4580 N N . LEU B 1 241 ? 22.094 -10.055 7.418 1 97.5 241 LEU B N 1
ATOM 4581 C CA . LEU B 1 241 ? 23.391 -10.102 8.109 1 97.5 241 LEU B CA 1
ATOM 4582 C C . LEU B 1 241 ? 24.391 -10.938 7.324 1 97.5 241 LEU B C 1
ATOM 4584 O O . LEU B 1 241 ? 24.219 -12.148 7.184 1 97.5 241 LEU B O 1
ATOM 4588 N N . ARG B 1 242 ? 25.453 -10.383 6.895 1 97.19 242 ARG B N 1
ATOM 4589 C CA . ARG B 1 242 ? 26.469 -11.062 6.098 1 97.19 242 ARG B CA 1
ATOM 4590 C C . ARG B 1 242 ? 27.641 -11.516 6.969 1 97.19 242 ARG B C 1
ATOM 4592 O O . ARG B 1 242 ? 28.062 -10.781 7.859 1 97.19 242 ARG B O 1
ATOM 4599 N N . GLY B 1 243 ? 27.984 -12.672 6.684 1 97.81 243 GLY B N 1
ATOM 4600 C CA . GLY B 1 243 ? 29.141 -13.164 7.41 1 97.81 243 GLY B CA 1
ATOM 4601 C C . GLY B 1 243 ? 29.391 -14.641 7.191 1 97.81 243 GLY B C 1
ATOM 4602 O O . GLY B 1 243 ? 29 -15.203 6.168 1 97.81 243 GLY B O 1
ATOM 4603 N N . ARG B 1 244 ? 30.219 -15.188 8.125 1 98.19 244 ARG B N 1
ATOM 4604 C CA . ARG B 1 244 ? 30.547 -16.609 8.094 1 98.19 244 ARG B CA 1
ATOM 4605 C C . ARG B 1 244 ? 29.812 -17.359 9.195 1 98.19 244 ARG B C 1
ATOM 4607 O O . ARG B 1 244 ? 29.719 -16.891 10.328 1 98.19 244 ARG B O 1
ATOM 4614 N N . ILE B 1 245 ? 29.266 -18.469 8.797 1 98.25 245 ILE B N 1
ATOM 4615 C CA . ILE B 1 245 ? 28.625 -19.344 9.781 1 98.25 245 ILE B CA 1
ATOM 4616 C C . ILE B 1 245 ? 29.547 -20.5 10.125 1 98.25 245 ILE B C 1
ATOM 4618 O O . ILE B 1 245 ? 30.047 -21.188 9.234 1 98.25 245 ILE B O 1
ATOM 4622 N N . ASP B 1 246 ? 29.828 -20.609 11.375 1 98.19 246 ASP B N 1
ATOM 4623 C CA . ASP B 1 246 ? 30.594 -21.734 11.898 1 98.19 246 ASP B CA 1
ATOM 4624 C C . ASP B 1 246 ? 29.828 -22.438 13.008 1 98.19 246 ASP B C 1
ATOM 4626 O O . ASP B 1 246 ? 29.641 -21.891 14.094 1 98.19 246 ASP B O 1
ATOM 4630 N N . ASP B 1 247 ? 29.391 -23.625 12.758 1 97.69 247 ASP B N 1
ATOM 4631 C CA . ASP B 1 247 ? 28.641 -24.438 13.703 1 97.69 247 ASP B CA 1
ATOM 4632 C C . ASP B 1 247 ? 27.422 -23.672 14.234 1 97.69 247 ASP B C 1
ATOM 4634 O O . ASP B 1 247 ? 27.188 -23.625 15.438 1 97.69 247 ASP B O 1
ATOM 4638 N N . GLY B 1 248 ? 26.859 -22.906 13.352 1 97.25 248 GLY B N 1
ATOM 4639 C CA . GLY B 1 248 ? 25.609 -22.234 13.68 1 97.25 248 GLY B CA 1
ATOM 4640 C C . GLY B 1 248 ? 25.812 -20.812 14.148 1 97.25 248 GLY B C 1
ATOM 4641 O O . GLY B 1 248 ? 24.859 -20.031 14.227 1 97.25 248 GLY B O 1
ATOM 4642 N N . ASP B 1 249 ? 27.047 -20.469 14.484 1 98.19 249 ASP B N 1
ATOM 4643 C CA . ASP B 1 249 ? 27.359 -19.109 14.898 1 98.19 249 ASP B CA 1
ATOM 4644 C C . ASP B 1 249 ? 27.703 -18.234 13.688 1 98.19 249 ASP B C 1
ATOM 4646 O O . ASP B 1 249 ? 28.438 -18.656 12.797 1 98.19 249 ASP B O 1
ATOM 4650 N N . LEU B 1 250 ? 27.125 -17.047 13.688 1 98.12 250 LEU B N 1
ATOM 4651 C CA . LEU B 1 250 ? 27.438 -16.109 12.617 1 98.12 250 LEU B CA 1
ATOM 4652 C C . LEU B 1 250 ? 28.484 -15.094 13.062 1 98.12 250 LEU B C 1
ATOM 4654 O O . LEU B 1 250 ? 28.328 -14.453 14.109 1 98.12 250 LEU B O 1
ATOM 4658 N N . THR B 1 251 ? 29.531 -14.977 12.359 1 98.44 251 THR B N 1
ATOM 4659 C CA . THR B 1 251 ? 30.531 -13.945 12.578 1 98.44 251 THR B CA 1
ATOM 4660 C C . THR B 1 251 ? 30.438 -12.867 11.5 1 98.44 251 THR B C 1
ATOM 4662 O O . THR B 1 251 ? 30.594 -13.148 10.312 1 98.44 251 THR B O 1
ATOM 4665 N N . LEU B 1 252 ? 30.172 -11.711 11.953 1 97.56 252 LEU B N 1
ATOM 4666 C CA . LEU B 1 252 ? 30.078 -10.578 11.039 1 97.56 252 LEU B CA 1
ATOM 4667 C C . LEU B 1 252 ? 31.469 -10.078 10.641 1 97.56 252 LEU B C 1
ATOM 4669 O O . LEU B 1 252 ? 32.469 -10.555 11.172 1 97.56 252 LEU B O 1
ATOM 4673 N N . ALA B 1 253 ? 31.5 -9.109 9.719 1 94.69 253 ALA B N 1
ATOM 4674 C CA . ALA B 1 253 ? 32.75 -8.617 9.172 1 94.69 253 ALA B CA 1
ATOM 4675 C C . ALA B 1 253 ? 33.594 -7.949 10.266 1 94.69 253 ALA B C 1
ATOM 4677 O O . ALA B 1 253 ? 34.812 -8.016 10.234 1 94.69 253 ALA B O 1
ATOM 4678 N N . ASP B 1 254 ? 32.938 -7.344 11.172 1 96.56 254 ASP B N 1
ATOM 4679 C CA . ASP B 1 254 ? 33.656 -6.613 12.211 1 96.56 254 ASP B CA 1
ATOM 4680 C C . ASP B 1 254 ? 34.062 -7.539 13.359 1 96.56 254 ASP B C 1
ATOM 4682 O O . ASP B 1 254 ? 34.594 -7.086 14.367 1 96.56 254 ASP B O 1
ATOM 4686 N N . GLY B 1 255 ? 33.688 -8.773 13.328 1 96.38 255 GLY B N 1
ATOM 4687 C CA . GLY B 1 255 ? 34.062 -9.75 14.336 1 96.38 255 GLY B CA 1
ATOM 4688 C C . GLY B 1 255 ? 32.938 -10.039 15.328 1 96.38 255 GLY B C 1
ATOM 4689 O O . GLY B 1 255 ? 33.062 -10.953 16.141 1 96.38 255 GLY B O 1
ATOM 4690 N N . THR B 1 256 ? 31.875 -9.352 15.195 1 96.69 256 THR B N 1
ATOM 4691 C CA . THR B 1 256 ? 30.734 -9.586 16.078 1 96.69 256 THR B CA 1
ATOM 4692 C C . THR B 1 256 ? 30.172 -10.984 15.852 1 96.69 256 THR B C 1
ATOM 4694 O O . THR B 1 256 ? 30 -11.422 14.711 1 96.69 256 THR B O 1
ATOM 4697 N N . ILE B 1 257 ? 29.875 -11.617 16.969 1 97.5 257 ILE B N 1
ATOM 4698 C CA . ILE B 1 257 ? 29.375 -12.984 16.875 1 97.5 257 ILE B CA 1
ATOM 4699 C C . ILE B 1 257 ? 27.906 -13.023 17.297 1 97.5 257 ILE B C 1
ATOM 4701 O O . ILE B 1 257 ? 27.531 -12.469 18.328 1 97.5 257 ILE B O 1
ATOM 4705 N N . VAL B 1 258 ? 27.109 -13.617 16.469 1 97.69 258 VAL B N 1
ATOM 4706 C CA . VAL B 1 258 ? 25.734 -13.961 16.812 1 97.69 258 VAL B CA 1
ATOM 4707 C C . VAL B 1 258 ? 25.625 -15.461 17.062 1 97.69 258 VAL B C 1
ATOM 4709 O O . VAL B 1 258 ? 25.703 -16.266 16.125 1 97.69 258 VAL B O 1
ATOM 4712 N N . GLN B 1 259 ? 25.297 -15.781 18.234 1 97.5 259 GLN B N 1
ATOM 4713 C CA . GLN B 1 259 ? 25.391 -17.172 18.656 1 97.5 259 GLN B CA 1
ATOM 4714 C C . GLN B 1 259 ? 24.141 -17.969 18.25 1 97.5 259 GLN B C 1
ATOM 4716 O O . GLN B 1 259 ? 23.016 -17.516 18.469 1 97.5 259 GLN B O 1
ATOM 4721 N N . GLY B 1 260 ? 24.375 -19.031 17.641 1 96.56 260 GLY B N 1
ATOM 4722 C CA . GLY B 1 260 ? 23.328 -20.016 17.391 1 96.56 260 GLY B CA 1
ATOM 4723 C C . GLY B 1 260 ? 22.203 -19.469 16.547 1 96.56 260 GLY B C 1
ATOM 4724 O O . GLY B 1 260 ? 21.031 -19.797 16.781 1 96.56 260 GLY B O 1
ATOM 4725 N N . ILE B 1 261 ? 22.484 -18.609 15.633 1 95.44 261 ILE B N 1
ATOM 4726 C CA . ILE B 1 261 ? 21.422 -18.031 14.805 1 95.44 261 ILE B CA 1
ATOM 4727 C C . ILE B 1 261 ? 21.016 -19.031 13.727 1 95.44 261 ILE B C 1
ATOM 4729 O O . ILE B 1 261 ? 19.906 -18.938 13.18 1 95.44 261 ILE B O 1
ATOM 4733 N N . ALA B 1 262 ? 21.938 -19.953 13.414 1 96.06 262 ALA B N 1
ATOM 4734 C CA . ALA B 1 262 ? 21.672 -21.062 12.508 1 96.06 262 ALA B CA 1
ATOM 4735 C C . ALA B 1 262 ? 21.766 -22.391 13.234 1 96.06 262 ALA B C 1
ATOM 4737 O O . ALA B 1 262 ? 22.234 -22.453 14.383 1 96.06 262 ALA B O 1
ATOM 4738 N N . PRO B 1 263 ? 21.234 -23.422 12.578 1 94.5 263 PRO B N 1
ATOM 4739 C CA . PRO B 1 263 ? 21.297 -24.719 13.242 1 94.5 263 PRO B CA 1
ATOM 4740 C C . PRO B 1 263 ? 22.734 -25.172 13.539 1 94.5 263 PRO B C 1
ATOM 4742 O O . PRO B 1 263 ? 23.641 -24.906 12.75 1 94.5 263 PRO B O 1
ATOM 4745 N N . ALA B 1 264 ? 22.734 -25.906 14.672 1 94.56 264 ALA B N 1
ATOM 4746 C CA . ALA B 1 264 ? 24.031 -26.484 15.031 1 94.56 264 ALA B CA 1
ATOM 4747 C C . ALA B 1 264 ? 24.562 -27.375 13.914 1 94.56 264 ALA B C 1
ATOM 4749 O O . ALA B 1 264 ? 23.812 -28.125 13.297 1 94.56 264 ALA B O 1
ATOM 4750 N N . GLY B 1 265 ? 25.859 -27.281 13.641 1 95.94 265 GLY B N 1
ATOM 4751 C CA . GLY B 1 265 ? 26.469 -28.109 12.625 1 95.94 265 GLY B CA 1
ATOM 4752 C C . GLY B 1 265 ? 26.594 -27.422 11.281 1 95.94 265 GLY B C 1
ATOM 4753 O O . GLY B 1 265 ? 27.391 -27.828 10.43 1 95.94 265 GLY B O 1
ATOM 4754 N N . LEU B 1 266 ? 25.812 -26.422 11.094 1 96.44 266 LEU B N 1
ATOM 4755 C CA . LEU B 1 266 ? 25.844 -25.719 9.812 1 96.44 266 LEU B CA 1
ATOM 4756 C C . LEU B 1 266 ? 27.078 -24.828 9.719 1 96.44 266 LEU B C 1
ATOM 4758 O O . LEU B 1 266 ? 27.344 -24.031 10.625 1 96.44 266 LEU B O 1
ATOM 4762 N N . THR B 1 267 ? 27.891 -24.969 8.695 1 97.56 267 THR B N 1
ATOM 4763 C CA . THR B 1 267 ? 29.031 -24.125 8.391 1 97.56 267 THR B CA 1
ATOM 4764 C C . THR B 1 267 ? 28.969 -23.625 6.945 1 97.56 267 THR B C 1
ATOM 4766 O O . THR B 1 267 ? 28.766 -24.406 6.02 1 97.56 267 THR B O 1
ATOM 4769 N N . VAL B 1 268 ? 29.016 -22.359 6.84 1 97.38 268 VAL B N 1
ATOM 4770 C CA . VAL B 1 268 ? 28.969 -21.703 5.539 1 97.38 268 VAL B CA 1
ATOM 4771 C C . VAL B 1 268 ? 29.984 -20.578 5.492 1 97.38 268 VAL B C 1
ATOM 4773 O O . VAL B 1 268 ? 29.938 -19.656 6.305 1 97.38 268 VAL B O 1
ATOM 4776 N N . ASP B 1 269 ? 30.891 -20.516 4.578 1 96.69 269 ASP B N 1
ATOM 4777 C CA . ASP B 1 269 ? 31.984 -19.562 4.516 1 96.69 269 ASP B CA 1
ATOM 4778 C C . ASP B 1 269 ? 31.469 -18.156 4.223 1 96.69 269 ASP B C 1
ATOM 4780 O O . ASP B 1 269 ? 31.922 -17.172 4.836 1 96.69 269 ASP B O 1
ATOM 4784 N N . ALA B 1 270 ? 30.562 -18.062 3.25 1 97.44 270 ALA B N 1
ATOM 4785 C CA . ALA B 1 270 ? 29.969 -16.781 2.873 1 97.44 270 ALA B CA 1
ATOM 4786 C C . ALA B 1 270 ? 28.438 -16.875 2.852 1 97.44 270 ALA B C 1
ATOM 4788 O O . ALA B 1 270 ? 27.859 -17.375 1.885 1 97.44 270 ALA B O 1
ATOM 4789 N N . ALA B 1 271 ? 27.844 -16.312 3.941 1 97.94 271 ALA B N 1
ATOM 4790 C CA . ALA B 1 271 ? 26.406 -16.469 4.105 1 97.94 271 ALA B CA 1
ATOM 4791 C C . ALA B 1 271 ? 25.734 -15.109 4.297 1 97.94 271 ALA B C 1
ATOM 4793 O O . ALA B 1 271 ? 26.375 -14.141 4.723 1 97.94 271 ALA B O 1
ATOM 4794 N N . ILE B 1 272 ? 24.562 -15.016 3.873 1 98.19 272 ILE B N 1
ATOM 4795 C CA . ILE B 1 272 ? 23.625 -13.977 4.285 1 98.19 272 ILE B CA 1
ATOM 4796 C C . ILE B 1 272 ? 22.516 -14.578 5.148 1 98.19 272 ILE B C 1
ATOM 4798 O O . ILE B 1 272 ? 21.766 -15.453 4.695 1 98.19 272 ILE B O 1
ATOM 4802 N N . VAL B 1 273 ? 22.516 -14.156 6.367 1 98.12 273 VAL B N 1
ATOM 4803 C CA . VAL B 1 273 ? 21.438 -14.602 7.258 1 98.12 273 VAL B CA 1
ATOM 4804 C C . VAL B 1 273 ? 20.312 -13.578 7.254 1 98.12 273 VAL B C 1
ATOM 4806 O O . VAL B 1 273 ? 20.484 -12.438 7.688 1 98.12 273 VAL B O 1
ATOM 4809 N N . GLY B 1 274 ? 19.156 -14.031 6.688 1 98 274 GLY B N 1
ATOM 4810 C CA . GLY B 1 274 ? 17.953 -13.211 6.746 1 98 274 GLY B CA 1
ATOM 4811 C C . GLY B 1 274 ? 17.188 -13.375 8.047 1 98 274 GLY B C 1
ATOM 4812 O O . GLY B 1 274 ? 16.938 -14.5 8.484 1 98 274 GLY B O 1
ATOM 4813 N N . VAL B 1 275 ? 16.875 -12.258 8.68 1 97.25 275 VAL B N 1
ATOM 4814 C CA . VAL B 1 275 ? 16.125 -12.281 9.93 1 97.25 275 VAL B CA 1
ATOM 4815 C C . VAL B 1 275 ? 14.898 -11.375 9.805 1 97.25 275 VAL B C 1
ATOM 4817 O O . VAL B 1 275 ? 15.039 -10.156 9.648 1 97.25 275 VAL B O 1
ATOM 4820 N N . ARG B 1 276 ? 13.727 -11.969 9.883 1 96.5 276 ARG B N 1
ATOM 4821 C CA . ARG B 1 276 ? 12.516 -11.164 9.859 1 96.5 276 ARG B CA 1
ATOM 4822 C C . ARG B 1 276 ? 12.469 -10.211 11.055 1 96.5 276 ARG B C 1
ATOM 4824 O O . ARG B 1 276 ? 12.758 -10.609 12.18 1 96.5 276 ARG B O 1
ATOM 4831 N N . SER B 1 277 ? 12 -9 10.797 1 95.12 277 SER B N 1
ATOM 4832 C CA . SER B 1 277 ? 12.047 -7.957 11.812 1 95.12 277 SER B CA 1
ATOM 4833 C C . SER B 1 277 ? 11.133 -8.297 12.992 1 95.12 277 SER B C 1
ATOM 4835 O O . SER B 1 277 ? 11.438 -7.965 14.133 1 95.12 277 SER B O 1
ATOM 4837 N N . GLU B 1 278 ? 10.031 -8.93 12.703 1 91.81 278 GLU B N 1
ATOM 4838 C CA . GLU B 1 278 ? 9.039 -9.234 13.727 1 91.81 278 GLU B CA 1
ATOM 4839 C C . GLU B 1 278 ? 9.5 -10.383 14.617 1 91.81 278 GLU B C 1
ATOM 4841 O O . GLU B 1 278 ? 8.891 -10.656 15.656 1 91.81 278 GLU B O 1
ATOM 4846 N N . THR B 1 279 ? 10.633 -11.016 14.281 1 92.25 279 THR B N 1
ATOM 4847 C CA . THR B 1 279 ? 11.133 -12.141 15.055 1 92.25 279 THR B CA 1
ATOM 4848 C C . THR B 1 279 ? 12.359 -11.75 15.867 1 92.25 279 THR B C 1
ATOM 4850 O O . THR B 1 279 ? 12.984 -12.594 16.516 1 92.25 279 THR B O 1
ATOM 4853 N N . VAL B 1 280 ? 12.727 -10.508 15.781 1 93.75 280 VAL B N 1
ATOM 4854 C CA . VAL B 1 280 ? 13.781 -9.953 16.625 1 93.75 280 VAL B CA 1
ATOM 4855 C C . VAL B 1 280 ? 13.211 -9.562 17.984 1 93.75 280 VAL B C 1
ATOM 4857 O O . VAL B 1 280 ? 12.195 -8.859 18.062 1 93.75 280 VAL B O 1
ATOM 4860 N N . THR B 1 281 ? 13.836 -10.031 19 1 92.38 281 THR B N 1
ATOM 4861 C CA . THR B 1 281 ? 13.406 -9.703 20.359 1 92.38 281 THR B CA 1
ATOM 4862 C C . THR B 1 281 ? 14.453 -8.836 21.062 1 92.38 281 THR B C 1
ATOM 4864 O O . THR B 1 281 ? 15.633 -9.18 21.094 1 92.38 281 THR B O 1
ATOM 4867 N N . LEU B 1 282 ? 13.875 -7.758 21.547 1 92.69 282 LEU B N 1
ATOM 4868 C CA . LEU B 1 282 ? 14.719 -6.906 22.375 1 92.69 282 LEU B CA 1
ATOM 4869 C C . LEU B 1 282 ? 14.656 -7.324 23.844 1 92.69 282 LEU B C 1
ATOM 4871 O O . LEU B 1 282 ? 13.625 -7.812 24.297 1 92.69 282 LEU B O 1
ATOM 4875 N N . ALA B 1 283 ? 15.68 -7.184 24.578 1 88.69 283 ALA B N 1
ATOM 4876 C CA . ALA B 1 283 ? 15.773 -7.617 25.969 1 88.69 283 ALA B CA 1
ATOM 4877 C C . ALA B 1 283 ? 15.422 -9.094 26.109 1 88.69 283 ALA B C 1
ATOM 4879 O O . ALA B 1 283 ? 14.578 -9.461 26.922 1 88.69 283 ALA B O 1
ATOM 4880 N N . SER B 1 284 ? 15.953 -9.812 25.281 1 90.44 284 SER B N 1
ATOM 4881 C CA . SER B 1 284 ? 15.641 -11.234 25.203 1 90.44 284 SER B CA 1
ATOM 4882 C C . SER B 1 284 ? 16.172 -11.992 26.422 1 90.44 284 SER B C 1
ATOM 4884 O O . SER B 1 284 ? 17.25 -11.688 26.922 1 90.44 284 SER B O 1
ATOM 4886 N N . THR B 1 285 ? 15.461 -13.008 26.797 1 89.12 285 THR B N 1
ATOM 4887 C CA . THR B 1 285 ? 15.898 -13.898 27.859 1 89.12 285 THR B CA 1
ATOM 4888 C C . THR B 1 285 ? 16.781 -15.016 27.297 1 89.12 285 THR B C 1
ATOM 4890 O O . THR B 1 285 ? 17.406 -15.766 28.047 1 89.12 285 THR B O 1
ATOM 4893 N N . ALA B 1 286 ? 16.797 -15.203 26.062 1 89.94 286 ALA B N 1
ATOM 4894 C CA . ALA B 1 286 ? 17.672 -16.125 25.344 1 89.94 286 ALA B CA 1
ATOM 4895 C C . ALA B 1 286 ? 18.5 -15.391 24.297 1 89.94 286 ALA B C 1
ATOM 4897 O O . ALA B 1 286 ? 18.375 -15.641 23.109 1 89.94 286 ALA B O 1
ATOM 4898 N N . PRO B 1 287 ? 19.344 -14.578 24.828 1 92.25 287 PRO B N 1
ATOM 4899 C CA . PRO B 1 287 ? 20.078 -13.688 23.922 1 92.25 287 PRO B CA 1
ATOM 4900 C C . PRO B 1 287 ? 21.062 -14.422 23.016 1 92.25 287 PRO B C 1
ATOM 4902 O O . PRO B 1 287 ? 21.672 -15.414 23.438 1 92.25 287 PRO B O 1
ATOM 4905 N N . ARG B 1 288 ? 21.125 -13.906 21.844 1 95.06 288 ARG B N 1
ATOM 4906 C CA . ARG B 1 288 ? 22.094 -14.43 20.875 1 95.06 288 ARG B CA 1
ATOM 4907 C C . ARG B 1 288 ? 23.234 -13.438 20.656 1 95.06 288 ARG B C 1
ATOM 4909 O O . ARG B 1 288 ? 24.281 -13.805 20.125 1 95.06 288 ARG B O 1
ATOM 4916 N N . ALA B 1 289 ? 22.984 -12.242 20.984 1 96.62 289 ALA B N 1
ATOM 4917 C CA . ALA B 1 289 ? 23.969 -11.164 20.891 1 96.62 289 ALA B CA 1
ATOM 4918 C C . ALA B 1 289 ? 23.547 -9.953 21.719 1 96.62 289 ALA B C 1
ATOM 4920 O O . ALA B 1 289 ? 22.516 -9.992 22.391 1 96.62 289 ALA B O 1
ATOM 4921 N N . ARG B 1 290 ? 24.422 -9.039 21.812 1 96.44 290 ARG B N 1
ATOM 4922 C CA . ARG B 1 290 ? 24.078 -7.73 22.375 1 96.44 290 ARG B CA 1
ATOM 4923 C C . ARG B 1 290 ? 24.109 -6.652 21.297 1 96.44 290 ARG B C 1
ATOM 4925 O O . ARG B 1 290 ? 24.953 -6.691 20.391 1 96.44 290 ARG B O 1
ATOM 4932 N N . ALA B 1 291 ? 23.141 -5.758 21.359 1 96.81 291 ALA B N 1
ATOM 4933 C CA . ALA B 1 291 ? 23.047 -4.711 20.344 1 96.81 291 ALA B CA 1
ATOM 4934 C C . ALA B 1 291 ? 22.547 -3.406 20.953 1 96.81 291 ALA B C 1
ATOM 4936 O O . ALA B 1 291 ? 21.984 -3.402 22.047 1 96.81 291 ALA B O 1
ATOM 4937 N N . ARG B 1 292 ? 22.781 -2.354 20.312 1 97.5 292 ARG B N 1
ATOM 4938 C CA . ARG B 1 292 ? 22.375 -1.036 20.797 1 97.5 292 ARG B CA 1
ATOM 4939 C C . ARG B 1 292 ? 21.109 -0.555 20.094 1 97.5 292 ARG B C 1
ATOM 4941 O O . ARG B 1 292 ? 21.016 -0.623 18.859 1 97.5 292 ARG B O 1
ATOM 4948 N N . VAL B 1 293 ? 20.141 -0.092 20.859 1 97.12 293 VAL B N 1
ATOM 4949 C CA . VAL B 1 293 ? 18.953 0.52 20.297 1 97.12 293 VAL B CA 1
ATOM 4950 C C . VAL B 1 293 ? 19.234 1.975 19.922 1 97.12 293 VAL B C 1
ATOM 4952 O O . VAL B 1 293 ? 19.484 2.805 20.797 1 97.12 293 VAL B O 1
ATOM 4955 N N . GLU B 1 294 ? 19.172 2.264 18.656 1 96.56 294 GLU B N 1
ATOM 4956 C CA . GLU B 1 294 ? 19.547 3.6 18.188 1 96.56 294 GLU B CA 1
ATOM 4957 C C . GLU B 1 294 ? 18.328 4.52 18.141 1 96.56 294 GLU B C 1
ATOM 4959 O O . GLU B 1 294 ? 18.438 5.727 18.375 1 96.56 294 GLU B O 1
ATOM 4964 N N . ASP B 1 295 ? 17.219 3.939 17.844 1 93.81 295 ASP B N 1
ATOM 4965 C CA . ASP B 1 295 ? 16.016 4.754 17.703 1 93.81 295 ASP B CA 1
ATOM 4966 C C . ASP B 1 295 ? 14.758 3.895 17.812 1 93.81 295 ASP B C 1
ATOM 4968 O O . ASP B 1 295 ? 14.82 2.674 17.656 1 93.81 295 ASP B O 1
ATOM 4972 N N . LEU B 1 296 ? 13.68 4.5 18.219 1 93 296 LEU B N 1
ATOM 4973 C CA . LEU B 1 296 ? 12.344 3.92 18.219 1 93 296 LEU B CA 1
ATOM 4974 C C . LEU B 1 296 ? 11.375 4.797 17.422 1 93 296 LEU B C 1
ATOM 4976 O O . LEU B 1 296 ? 11.281 6 17.672 1 93 296 LEU B O 1
ATOM 4980 N N . GLN B 1 297 ? 10.797 4.168 16.469 1 89.88 297 GLN B N 1
ATOM 4981 C CA . GLN B 1 297 ? 9.82 4.895 15.664 1 89.88 297 GLN B CA 1
ATOM 4982 C C . GLN B 1 297 ? 8.43 4.277 15.797 1 89.88 297 GLN B C 1
ATOM 4984 O O . GLN B 1 297 ? 8.242 3.094 15.516 1 89.88 297 GLN B O 1
ATOM 4989 N N . TYR B 1 298 ? 7.5 5.105 16.234 1 88.38 298 TYR B N 1
ATOM 4990 C CA . TYR B 1 298 ? 6.113 4.68 16.344 1 88.38 298 TYR B CA 1
ATOM 4991 C C . TYR B 1 298 ? 5.348 4.984 15.055 1 88.38 298 TYR B C 1
ATOM 4993 O O . TYR B 1 298 ? 5.297 6.137 14.617 1 88.38 298 TYR B O 1
ATOM 5001 N N . VAL B 1 299 ? 4.777 3.932 14.477 1 89.88 299 VAL B N 1
ATOM 5002 C CA . VAL B 1 299 ? 3.996 4.07 13.258 1 89.88 299 VAL B CA 1
ATOM 5003 C C . VAL B 1 299 ? 2.664 3.338 13.406 1 89.88 299 VAL B C 1
ATOM 5005 O O . VAL B 1 299 ? 2.531 2.186 12.992 1 89.88 299 VAL B O 1
ATOM 5008 N N . GLY B 1 300 ? 1.686 4.074 13.852 1 89.31 300 GLY B N 1
ATOM 5009 C CA . GLY B 1 300 ? 0.403 3.445 14.125 1 89.31 300 GLY B CA 1
ATOM 5010 C C . GLY B 1 300 ? 0.49 2.328 15.148 1 89.31 300 GLY B C 1
ATOM 5011 O O . GLY B 1 300 ? 0.92 2.549 16.281 1 89.31 300 GLY B O 1
ATOM 5012 N N . ARG B 1 301 ? 0.154 1.18 14.672 1 89.31 301 ARG B N 1
ATOM 5013 C CA . ARG B 1 301 ? 0.111 0.022 15.555 1 89.31 301 ARG B CA 1
ATOM 5014 C C . ARG B 1 301 ? 1.507 -0.555 15.773 1 89.31 301 ARG B C 1
ATOM 5016 O O . ARG B 1 301 ? 1.72 -1.354 16.688 1 89.31 301 ARG B O 1
ATOM 5023 N N . ASP B 1 302 ? 2.439 -0.133 14.969 1 89.75 302 ASP B N 1
ATOM 5024 C CA . ASP B 1 302 ? 3.756 -0.766 14.953 1 89.75 302 ASP B CA 1
ATOM 5025 C C . ASP B 1 302 ? 4.801 0.125 15.625 1 89.75 302 ASP B C 1
ATOM 5027 O O . ASP B 1 302 ? 4.656 1.35 15.648 1 89.75 302 ASP B O 1
ATOM 5031 N N . VAL B 1 303 ? 5.766 -0.502 16.203 1 91.38 303 VAL B N 1
ATOM 5032 C CA . VAL B 1 303 ? 6.969 0.174 16.688 1 91.38 303 VAL B CA 1
ATOM 5033 C C . VAL B 1 303 ? 8.203 -0.444 16.031 1 91.38 303 VAL B C 1
ATOM 5035 O O . VAL B 1 303 ? 8.438 -1.648 16.156 1 91.38 303 VAL B O 1
ATOM 5038 N N . TYR B 1 304 ? 8.914 0.393 15.359 1 93 304 TYR B N 1
ATOM 5039 C CA . TYR B 1 304 ? 10.148 -0.039 14.719 1 93 304 TYR B CA 1
ATOM 5040 C C . TYR B 1 304 ? 11.359 0.401 15.531 1 93 304 TYR B C 1
ATOM 5042 O O . TYR B 1 304 ? 11.5 1.58 15.867 1 93 304 TYR B O 1
ATOM 5050 N N . ALA B 1 305 ? 12.227 -0.489 15.859 1 95.44 305 ALA B N 1
ATOM 5051 C CA . ALA B 1 305 ? 13.477 -0.184 16.531 1 95.44 305 ALA B CA 1
ATOM 5052 C C . ALA B 1 305 ? 14.664 -0.308 15.586 1 95.44 305 ALA B C 1
ATOM 5054 O O . ALA B 1 305 ? 14.836 -1.335 14.922 1 95.44 305 ALA B O 1
ATOM 5055 N N . ASP B 1 306 ? 15.344 0.739 15.492 1 95.38 306 ASP B N 1
ATOM 5056 C CA . ASP B 1 306 ? 16.641 0.68 14.82 1 95.38 306 ASP B CA 1
ATOM 5057 C C . ASP B 1 306 ? 17.734 0.171 15.773 1 95.38 306 ASP B C 1
ATOM 5059 O O . ASP B 1 306 ? 17.984 0.784 16.812 1 95.38 306 ASP B O 1
ATOM 5063 N N . VAL B 1 307 ? 18.312 -0.887 15.383 1 96.69 307 VAL B N 1
ATOM 5064 C CA . VAL B 1 307 ? 19.234 -1.577 16.281 1 96.69 307 VAL B CA 1
ATOM 5065 C C . VAL B 1 307 ? 20.609 -1.719 15.617 1 96.69 307 VAL B C 1
ATOM 5067 O O . VAL B 1 307 ? 20.688 -2.082 14.438 1 96.69 307 VAL B O 1
ATOM 5070 N N . ARG B 1 308 ? 21.594 -1.45 16.328 1 97.56 308 ARG B N 1
ATOM 5071 C CA . ARG B 1 308 ? 22.969 -1.609 15.844 1 97.56 308 ARG B CA 1
ATOM 5072 C C . ARG B 1 308 ? 23.625 -2.846 16.453 1 97.56 308 ARG B C 1
ATOM 5074 O O . ARG B 1 308 ? 23.75 -2.953 17.672 1 97.56 308 ARG B O 1
ATOM 5081 N N . LEU B 1 309 ? 23.984 -3.758 15.594 1 96.94 309 LEU B N 1
ATOM 5082 C CA . LEU B 1 309 ? 24.703 -4.973 15.953 1 96.94 309 LEU B CA 1
ATOM 5083 C C . LEU B 1 309 ? 26.094 -4.977 15.344 1 96.94 309 LEU B C 1
ATOM 5085 O O . LEU B 1 309 ? 26.281 -5.449 14.219 1 96.94 309 LEU B O 1
ATOM 5089 N N . GLY B 1 310 ? 27.094 -4.574 16.156 1 95 310 G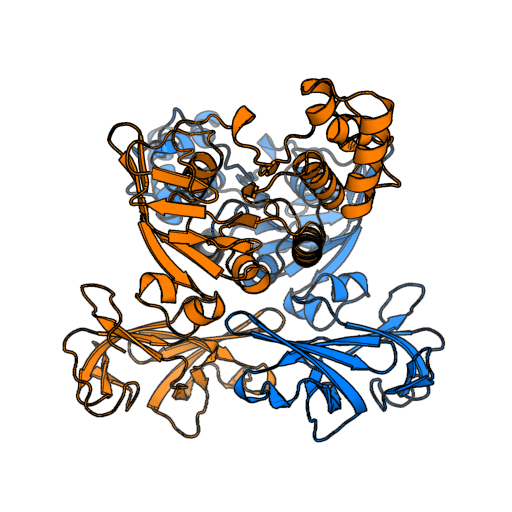LY B N 1
ATOM 5090 C CA . GLY B 1 310 ? 28.375 -4.285 15.547 1 95 310 GLY B CA 1
ATOM 5091 C C . GLY B 1 310 ? 28.312 -3.18 14.508 1 95 310 GLY B C 1
ATOM 5092 O O . GLY B 1 310 ? 27.812 -2.088 14.789 1 95 310 GLY B O 1
ATOM 5093 N N . ASP B 1 311 ? 28.703 -3.537 13.312 1 94.38 311 ASP B N 1
ATOM 5094 C CA . ASP B 1 311 ? 28.641 -2.561 12.227 1 94.38 311 ASP B CA 1
ATOM 5095 C C . ASP B 1 311 ? 27.344 -2.715 11.43 1 94.38 311 ASP B C 1
ATOM 5097 O O . ASP B 1 311 ? 27.031 -1.874 10.586 1 94.38 311 ASP B O 1
ATOM 5101 N N . ALA B 1 312 ? 26.672 -3.744 11.805 1 95.75 312 ALA B N 1
ATOM 5102 C CA . ALA B 1 312 ? 25.438 -4.012 11.078 1 95.75 312 ALA B CA 1
ATOM 5103 C C . ALA B 1 312 ? 24.25 -3.26 11.688 1 95.75 312 ALA B C 1
ATOM 5105 O O . ALA B 1 312 ? 24.25 -2.963 12.883 1 95.75 312 ALA B O 1
ATOM 5106 N N . ARG B 1 313 ? 23.375 -2.896 10.883 1 95.19 313 ARG B N 1
ATOM 5107 C CA . ARG B 1 313 ? 22.125 -2.293 11.32 1 95.19 313 ARG B CA 1
ATOM 5108 C C . ARG B 1 313 ? 20.938 -3.23 11.07 1 95.19 313 ARG B C 1
ATOM 5110 O O . ARG B 1 313 ? 20.875 -3.875 10.023 1 95.19 313 ARG B O 1
ATOM 5117 N N . LEU B 1 314 ? 20.047 -3.322 12.062 1 95.44 314 LEU B N 1
ATOM 5118 C CA . LEU B 1 314 ? 18.859 -4.164 11.977 1 95.44 314 LEU B CA 1
ATOM 5119 C C . LEU B 1 314 ? 17.609 -3.385 12.383 1 95.44 314 LEU B C 1
ATOM 5121 O O . LEU B 1 314 ? 17.688 -2.471 13.203 1 95.44 314 LEU B O 1
ATOM 5125 N N . SER B 1 315 ? 16.562 -3.803 11.781 1 95.69 315 SER B N 1
ATOM 5126 C CA . SER B 1 315 ? 15.25 -3.309 12.203 1 95.69 315 SER B CA 1
ATOM 5127 C C . SER B 1 315 ? 14.484 -4.375 12.977 1 95.69 315 SER B C 1
ATOM 5129 O O . SER B 1 315 ? 14.414 -5.531 12.555 1 95.69 315 SER B O 1
ATOM 5131 N N . ALA B 1 316 ? 13.945 -4.016 14.125 1 95.56 316 ALA B N 1
ATOM 5132 C CA . ALA B 1 316 ? 13.078 -4.895 14.906 1 95.56 316 ALA B CA 1
ATOM 5133 C C . ALA B 1 316 ? 11.664 -4.324 14.992 1 95.56 316 ALA B C 1
ATOM 5135 O O . ALA B 1 316 ? 11.484 -3.119 15.195 1 95.56 316 ALA B O 1
ATOM 5136 N N . LEU B 1 317 ? 10.758 -5.121 14.68 1 93.06 317 LEU B N 1
ATOM 5137 C CA . LEU B 1 317 ? 9.359 -4.777 14.898 1 93.06 317 LEU B CA 1
ATOM 5138 C C . LEU B 1 317 ? 8.875 -5.309 16.25 1 93.06 317 LEU B C 1
ATOM 5140 O O . LEU B 1 317 ? 8.773 -6.523 16.438 1 93.06 317 LEU B O 1
ATOM 5144 N N . VAL B 1 318 ? 8.508 -4.383 17.125 1 87.94 318 VAL B N 1
ATOM 5145 C CA . VAL B 1 318 ? 8.227 -4.801 18.484 1 87.94 318 VAL B CA 1
ATOM 5146 C C . VAL B 1 318 ? 6.887 -4.23 18.938 1 87.94 318 VAL B C 1
ATOM 5148 O O . VAL B 1 318 ? 6.379 -3.275 18.344 1 87.94 318 VAL B O 1
ATOM 5151 N N . SER B 1 319 ? 6.316 -4.91 19.906 1 78.94 319 SER B N 1
ATOM 5152 C CA . SER B 1 319 ? 5.07 -4.418 20.484 1 78.94 319 SER B CA 1
ATOM 5153 C C . SER B 1 319 ? 5.305 -3.176 21.344 1 78.94 319 SER B C 1
ATOM 5155 O O . SER B 1 319 ? 6.344 -3.055 22 1 78.94 319 SER B O 1
ATOM 5157 N N . ARG B 1 320 ? 4.328 -2.293 21.312 1 76.12 320 ARG B N 1
ATOM 5158 C CA . ARG B 1 320 ? 4.402 -1.08 22.125 1 76.12 320 ARG B CA 1
ATOM 5159 C C . ARG B 1 320 ? 4.57 -1.413 23.594 1 76.12 320 ARG B C 1
ATOM 5161 O O . ARG B 1 320 ? 5.172 -0.643 24.344 1 76.12 320 ARG B O 1
ATOM 5168 N N . ARG B 1 321 ? 4.051 -2.508 24.016 1 72.75 321 ARG B N 1
ATOM 5169 C CA . ARG B 1 321 ? 4.09 -2.918 25.406 1 72.75 321 ARG B CA 1
ATOM 5170 C C . ARG B 1 321 ? 5.484 -3.385 25.812 1 72.75 321 ARG B C 1
ATOM 5172 O O . ARG B 1 321 ? 5.812 -3.441 27 1 72.75 321 ARG B O 1
ATOM 5179 N N . GLU B 1 322 ? 6.285 -3.662 24.812 1 75.62 322 GLU B N 1
ATOM 5180 C CA . GLU B 1 322 ? 7.574 -4.293 25.094 1 75.62 322 GLU B CA 1
ATOM 5181 C C . GLU B 1 322 ? 8.703 -3.27 25.094 1 75.62 322 GLU B C 1
ATOM 5183 O O . GLU B 1 322 ? 9.828 -3.584 25.484 1 75.62 322 GLU B O 1
ATOM 5188 N N . VAL B 1 323 ? 8.289 -2.053 24.688 1 83.25 323 VAL B N 1
ATOM 5189 C CA . VAL B 1 323 ? 9.398 -1.119 24.547 1 83.25 323 VAL B CA 1
ATOM 5190 C C . VAL B 1 323 ? 9 0.247 25.094 1 83.25 323 VAL B C 1
ATOM 5192 O O . VAL B 1 323 ? 7.812 0.558 25.203 1 83.25 323 VAL B O 1
ATOM 5195 N N . ASP B 1 324 ? 9.969 0.994 25.531 1 85.94 324 ASP B N 1
ATOM 5196 C CA . ASP B 1 324 ? 9.852 2.396 25.922 1 85.94 324 ASP B CA 1
ATOM 5197 C C . ASP B 1 324 ? 11.078 3.193 25.469 1 85.94 324 ASP B C 1
ATOM 5199 O O . ASP B 1 324 ? 12.125 2.619 25.188 1 85.94 324 ASP B O 1
ATOM 5203 N N . ARG B 1 325 ? 10.891 4.434 25.391 1 88.88 325 ARG B N 1
ATOM 5204 C CA . ARG B 1 325 ? 11.914 5.316 24.828 1 88.88 325 ARG B CA 1
ATOM 5205 C C . ARG B 1 325 ? 13.188 5.277 25.672 1 88.88 325 ARG B C 1
ATOM 5207 O O . ARG B 1 325 ? 14.25 5.691 25.219 1 88.88 325 ARG B O 1
ATOM 5214 N N . SER B 1 326 ? 13.086 4.766 26.875 1 90.44 326 SER B N 1
ATOM 5215 C CA . SER B 1 326 ? 14.266 4.668 27.734 1 90.44 326 SER B CA 1
ATOM 5216 C C . SER B 1 326 ? 15.273 3.668 27.188 1 90.44 326 SER B C 1
ATOM 5218 O O . SER B 1 326 ? 16.438 3.672 27.578 1 90.44 326 SER B O 1
ATOM 5220 N N . LEU B 1 327 ? 14.828 2.895 26.219 1 92.62 327 LEU B N 1
ATOM 5221 C CA . LEU B 1 327 ? 15.711 1.894 25.625 1 92.62 327 LEU B CA 1
ATOM 5222 C C . LEU B 1 327 ? 16.656 2.535 24.609 1 92.62 327 LEU B C 1
ATOM 5224 O O . LEU B 1 327 ? 17.672 1.947 24.25 1 92.62 327 LEU B O 1
ATOM 5228 N N . VAL B 1 328 ? 16.266 3.658 24.156 1 94.94 328 VAL B N 1
ATOM 5229 C CA . VAL B 1 328 ? 17.062 4.301 23.125 1 94.94 328 VAL B CA 1
ATOM 5230 C C . VAL B 1 328 ? 18.438 4.676 23.672 1 94.94 328 VAL B C 1
ATOM 5232 O O . VAL B 1 328 ? 18.547 5.27 24.734 1 94.94 328 VAL B O 1
ATOM 5235 N N . GLY B 1 329 ? 19.422 4.352 22.953 1 95.75 329 GLY B N 1
ATOM 5236 C CA . GLY B 1 329 ? 20.797 4.648 23.344 1 95.75 329 GLY B CA 1
ATOM 5237 C C . GLY B 1 329 ? 21.406 3.574 24.219 1 95.75 329 GLY B C 1
ATOM 5238 O O . GLY B 1 329 ? 22.609 3.613 24.5 1 95.75 329 GLY B O 1
ATOM 5239 N N . THR B 1 330 ? 20.688 2.527 24.594 1 95.31 330 THR B N 1
ATOM 5240 C CA . THR B 1 330 ? 21.188 1.493 25.484 1 95.31 330 THR B CA 1
ATOM 5241 C C . THR B 1 330 ? 21.516 0.216 24.719 1 95.31 330 THR B C 1
ATOM 5243 O O . THR B 1 330 ? 21.016 0.009 23.609 1 95.31 330 THR B O 1
ATOM 5246 N N . GLU B 1 331 ? 22.453 -0.513 25.328 1 96.44 331 GLU B N 1
ATOM 5247 C CA . GLU B 1 331 ? 22.734 -1.853 24.812 1 96.44 331 GLU B CA 1
ATOM 5248 C C . GLU B 1 331 ? 21.844 -2.896 25.484 1 96.44 331 GLU B C 1
ATOM 5250 O O . GLU B 1 331 ? 21.703 -2.902 26.703 1 96.44 331 GLU B O 1
ATOM 5255 N N . VAL B 1 332 ? 21.266 -3.756 24.656 1 95.75 332 VAL B N 1
ATOM 5256 C CA . VAL B 1 332 ? 20.328 -4.75 25.188 1 95.75 332 VAL B CA 1
ATOM 5257 C C . VAL B 1 332 ? 20.656 -6.121 24.594 1 95.75 332 VAL B C 1
ATOM 5259 O O . VAL B 1 332 ? 21.25 -6.219 23.516 1 95.75 332 VAL B O 1
ATOM 5262 N N . PRO B 1 333 ? 20.359 -7.16 25.359 1 96.5 333 PRO B N 1
ATOM 5263 C CA . PRO B 1 333 ? 20.438 -8.492 24.766 1 96.5 333 PRO B CA 1
ATOM 5264 C C . PRO B 1 333 ? 19.359 -8.711 23.688 1 96.5 333 PRO B C 1
ATOM 5266 O O . PRO B 1 333 ? 18.188 -8.398 23.922 1 96.5 333 PRO B O 1
ATOM 5269 N N . ILE B 1 334 ? 19.781 -9.219 22.531 1 96.19 334 ILE B N 1
ATOM 5270 C CA . ILE B 1 334 ? 18.797 -9.453 21.484 1 96.19 334 ILE B CA 1
ATOM 5271 C C . ILE B 1 334 ? 18.719 -10.938 21.156 1 96.19 334 ILE B C 1
ATOM 5273 O O . ILE B 1 334 ? 19.719 -11.664 21.312 1 96.19 334 ILE B O 1
ATOM 5277 N N . GLY B 1 335 ? 17.562 -11.359 20.812 1 95.5 335 GLY B N 1
ATOM 5278 C CA . GLY B 1 335 ? 17.297 -12.719 20.359 1 95.5 335 GLY B CA 1
ATOM 5279 C C . GLY B 1 335 ? 16.531 -12.766 19.047 1 95.5 335 GLY B C 1
ATOM 5280 O O . GLY B 1 335 ? 16.094 -11.734 18.531 1 95.5 335 GLY B O 1
ATOM 5281 N N . PHE B 1 336 ? 16.5 -14.008 18.531 1 93.94 336 PHE B N 1
ATOM 5282 C CA . PHE B 1 336 ? 15.797 -14.258 17.266 1 93.94 336 PHE B CA 1
ATOM 5283 C C . PHE B 1 336 ? 14.945 -15.516 17.375 1 93.94 336 PHE B C 1
ATOM 5285 O O . PHE B 1 336 ? 15.359 -16.516 17.969 1 93.94 336 PHE B O 1
ATOM 5292 N N . ASP B 1 337 ? 13.758 -15.43 16.797 1 90.88 337 ASP B N 1
ATOM 5293 C CA . ASP B 1 337 ? 12.969 -16.641 16.625 1 90.88 337 ASP B CA 1
ATOM 5294 C C . ASP B 1 337 ? 13.438 -17.438 15.414 1 90.88 337 ASP B C 1
ATOM 5296 O O . ASP B 1 337 ? 13.562 -16.891 14.312 1 90.88 337 ASP B O 1
ATOM 5300 N N . ALA B 1 338 ? 13.578 -18.703 15.555 1 89.88 338 ALA B N 1
ATOM 5301 C CA . ALA B 1 338 ? 14.125 -19.562 14.508 1 89.88 338 ALA B CA 1
ATOM 5302 C C . ALA B 1 338 ? 13.25 -19.547 13.266 1 89.88 338 ALA B C 1
ATOM 5304 O O . ALA B 1 338 ? 13.75 -19.656 12.141 1 89.88 338 ALA B O 1
ATOM 5305 N N . ASP B 1 339 ? 12 -19.359 13.438 1 88.75 339 ASP B N 1
ATOM 5306 C CA . ASP B 1 339 ? 11.055 -19.406 12.32 1 88.75 339 ASP B CA 1
ATOM 5307 C C . ASP B 1 339 ? 11.25 -18.203 11.391 1 88.75 339 ASP B C 1
ATOM 5309 O O . ASP B 1 339 ? 10.812 -18.234 10.234 1 88.75 339 ASP B O 1
ATOM 5313 N N . GLY B 1 340 ? 11.914 -17.25 11.883 1 93.75 340 GLY B N 1
ATOM 5314 C CA . GLY B 1 340 ? 12.117 -16.062 11.078 1 93.75 340 GLY B CA 1
ATOM 5315 C C . GLY B 1 340 ? 13.539 -15.914 10.562 1 93.75 340 GLY B C 1
ATOM 5316 O O . GLY B 1 340 ? 13.914 -14.859 10.047 1 93.75 340 GLY B O 1
ATOM 5317 N N . VAL B 1 341 ? 14.336 -16.953 10.742 1 96.56 341 VAL B N 1
ATOM 5318 C CA . VAL B 1 341 ? 15.742 -16.906 10.344 1 96.56 341 VAL B CA 1
ATOM 5319 C C . VAL B 1 341 ? 15.961 -17.812 9.133 1 96.56 341 VAL B C 1
ATOM 5321 O O . VAL B 1 341 ? 15.586 -19 9.164 1 96.56 341 VAL B O 1
ATOM 5324 N N . HIS B 1 342 ? 16.531 -17.281 8.086 1 97.81 342 HIS B N 1
ATOM 5325 C CA . HIS B 1 342 ? 16.844 -18 6.863 1 97.81 342 HIS B CA 1
ATOM 5326 C C . HIS B 1 342 ? 18.297 -17.797 6.441 1 97.81 342 HIS B C 1
ATOM 5328 O O . HIS B 1 342 ? 18.812 -16.688 6.547 1 97.81 342 HIS B O 1
ATOM 5334 N N . VAL B 1 343 ? 18.953 -18.859 6.008 1 98.25 343 VAL B N 1
ATOM 5335 C CA . VAL B 1 343 ? 20.344 -18.766 5.594 1 98.25 343 VAL B CA 1
ATOM 5336 C C . VAL B 1 343 ? 20.453 -18.891 4.078 1 98.25 343 VAL B C 1
ATOM 5338 O O . VAL B 1 343 ? 19.922 -19.844 3.498 1 98.25 343 VAL B O 1
ATOM 5341 N N . PHE B 1 344 ? 21.109 -17.984 3.496 1 98.12 344 PHE B N 1
ATOM 5342 C CA . PHE B 1 344 ? 21.297 -17.969 2.051 1 98.12 344 PHE B CA 1
ATOM 5343 C C . PHE B 1 344 ? 22.781 -17.969 1.699 1 98.12 344 PHE B C 1
ATOM 5345 O O . PHE B 1 344 ? 23.594 -17.438 2.449 1 98.12 344 PHE B O 1
ATOM 5352 N N . ASP B 1 345 ? 23.062 -18.516 0.577 1 97.25 345 ASP B N 1
ATOM 5353 C CA . ASP B 1 345 ? 24.391 -18.391 0.012 1 97.25 345 ASP B CA 1
ATOM 5354 C C . ASP B 1 345 ? 24.656 -16.969 -0.471 1 97.25 345 ASP B C 1
ATOM 5356 O O . ASP B 1 345 ? 23.859 -16.391 -1.211 1 97.25 345 ASP B O 1
ATOM 5360 N N . ALA B 1 346 ? 25.719 -16.438 -0.08 1 95.75 346 ALA B N 1
ATOM 5361 C CA . ALA B 1 346 ? 25.984 -15.023 -0.349 1 95.75 346 ALA B CA 1
ATOM 5362 C C . ALA B 1 346 ? 26.188 -14.781 -1.842 1 95.75 346 ALA B C 1
ATOM 5364 O O . ALA B 1 346 ? 25.875 -13.695 -2.344 1 95.75 346 ALA B O 1
ATOM 5365 N N . GLU B 1 347 ? 26.625 -15.68 -2.557 1 93.62 347 GLU B N 1
ATOM 5366 C CA . GLU B 1 347 ? 26.938 -15.508 -3.975 1 93.62 347 GLU B CA 1
ATOM 5367 C C . GLU B 1 347 ? 25.703 -15.773 -4.836 1 93.62 347 GLU B C 1
ATOM 5369 O O . GLU B 1 347 ? 25.297 -14.93 -5.641 1 93.62 347 GLU B O 1
ATOM 5374 N N . SER B 1 348 ? 25.078 -16.859 -4.574 1 93.31 348 SER B N 1
ATOM 5375 C CA . SER B 1 348 ? 23.984 -17.266 -5.445 1 93.31 348 SER B CA 1
ATOM 5376 C C . SER B 1 348 ? 22.641 -16.703 -4.965 1 93.31 348 SER B C 1
ATOM 5378 O O . SER B 1 348 ? 21.688 -16.594 -5.742 1 93.31 348 SER B O 1
ATOM 5380 N N . GLY B 1 349 ? 22.562 -16.438 -3.65 1 94.25 349 GLY B N 1
ATOM 5381 C CA . GLY B 1 349 ? 21.297 -15.984 -3.08 1 94.25 349 GLY B CA 1
ATOM 5382 C C . GLY B 1 349 ? 20.312 -17.109 -2.83 1 94.25 349 GLY B C 1
ATOM 5383 O O . GLY B 1 349 ? 19.188 -16.891 -2.389 1 94.25 349 GLY B O 1
ATOM 5384 N N . ARG B 1 350 ? 20.766 -18.312 -3.059 1 94.06 350 ARG B N 1
ATOM 5385 C CA . ARG B 1 350 ? 19.891 -19.469 -2.867 1 94.06 350 ARG B CA 1
ATOM 5386 C C . ARG B 1 350 ? 19.797 -19.844 -1.394 1 94.06 350 ARG B C 1
ATOM 5388 O O . ARG B 1 350 ? 20.766 -19.688 -0.645 1 94.06 350 ARG B O 1
ATOM 5395 N N . ARG B 1 351 ? 18.734 -20.453 -1.056 1 95.62 351 ARG B N 1
ATOM 5396 C CA . ARG B 1 351 ? 18.484 -20.859 0.323 1 95.62 351 ARG B CA 1
ATOM 5397 C C . ARG B 1 351 ? 19.328 -22.062 0.704 1 95.62 351 ARG B C 1
ATOM 5399 O O . ARG B 1 351 ? 19.438 -23.031 -0.063 1 95.62 351 ARG B O 1
ATOM 5406 N N . ILE B 1 352 ? 19.953 -21.969 1.759 1 94.25 352 ILE B N 1
ATOM 5407 C CA . ILE B 1 352 ? 20.703 -23.078 2.324 1 94.25 352 ILE B CA 1
ATOM 5408 C C . ILE B 1 352 ? 19.906 -23.734 3.451 1 94.25 352 ILE B C 1
ATOM 5410 O O . ILE B 1 352 ? 19.812 -24.953 3.529 1 94.25 352 ILE B O 1
ATOM 5414 N N . ARG B 1 353 ? 19.312 -22.766 4.254 1 86.81 353 ARG B N 1
ATOM 5415 C CA . ARG B 1 353 ? 18.469 -23.172 5.375 1 86.81 353 ARG B CA 1
ATOM 5416 C C . ARG B 1 353 ? 17.422 -22.109 5.695 1 86.81 353 ARG B C 1
ATOM 5418 O O . ARG B 1 353 ? 17.672 -20.906 5.52 1 86.81 353 ARG B O 1
#

Secondary structure (DSSP, 8-state):
--EEEEEEEEEETTEEEEEEEEEEE-TT-EEEEE-STTSSHHHHHHHHHTSS--SEEEEEETTEE-TT--GGGTTEEEE-TTTT--TTS-HHHHHHHHHHHTT--HHHHHHHHHHHHHHTT-GGGTTS-GGGS-HHHHHHHHHHHHHTT--SEEEEESTTTTS-HHHHHHHHHHHHHHHHHHT-EEEEEES-HHHHHHH-SEEEEEETTEEEEEE-HHHHHHS-SBHHHHHHSSSSPPEEEEEEEETTEEEETTS-EETTSS-TT--EEEEEEEE-GGGEEET-SS-SEEEEEEEEEEETTEEEEEEEETTEEEEEEE-GGG--GGGTT-EEEEEE-GGGEEEEETTT-BB--/--EEEEEEEEEETTEEEEEEEEEEE-TT-EEEEE-STTSSHHHHHHHHHTSS--SEEEEEETTEE-TT--GGGTTEEEE-TTTT--TTS-HHHHHHHHHHHTT--HHHHHHHHHHHHHHTT-GGGTTS-GGGS-HHHHHHHHHHHHHTT--SEEEEESTTTTS-HHHHHHHHHHHHHHHHHHT-EEEEEES-HHHHHHH-SEEEEEETTEEEEEE-HHHHHHS-SBHHHHHHSSSSPPEEEEEEEETTEEE-TTS-EETTSS-TT--EEEEEEEE-GGGEEET-SS-SEEEEEEEEEEETTEEEEEEEETTEEEEEEE-GGG--GGGTT-EEEEEE-GGGEEEEETTT-BB--

Nearest PDB structures (foldseek):
  2it1-assembly1_B  TM=9.058E-01  e=3.158E-46  Pyrococcus horikoshii
  2yyz-assembly1_A  TM=9.080E-01  e=5.780E-46  Thermotoga maritima MSB8
  4khz-assembly1_B  TM=9.007E-01  e=4.915E-39  Escherichia coli DH1
  3pux-assembly1_B  TM=8.419E-01  e=2.096E-38  Escherichia coli K-12
  3puy-assembly1_B  TM=8.319E-01  e=7.971E-39  Escherichia coli K-12

Sequence (706 aa):
MRIEIRELGRTFGSAPAVEGVSATIEDGEFICILGPSGCGKTTMLNMLGGIIAPTAGTILFDGVDVTKVPAEKRGVGFVFQNYALYPHLTVAKNIEFPLAIERVPRAERRRRVREAADLVQVGPYLDRRPAELSGGQQQRVAIARALVKNPSLLLLDEPLSNLDARLRLEMRVELQRIQREAKVTTVFVTHDQDEAMSISDRTMLMNRGRLVHFADPQELYDDPAELFAATFLGNPPINQLRGRIDDGDLTLADGTIVQGIAPAGLTVDAAIVGVRSETVTLASTAPRARARVEDLQYVGRDVYADVRLGDARLSALVSRREVDRSLVGTEVPIGFDADGVHVFDAESGRRIRMRIEIRELGRTFGSAPAVEGVSATIEDGEFICILGPSGCGKTTMLNMLGGIIAPTAGTILFDGVDVTKVPAEKRGVGFVFQNYALYPHLTVAKNIEFPLAIERVPRAERRRRVREAADLVQVGPYLDRRPAELSGGQQQRVAIARALVKNPSLLLLDEPLSNLDARLRLEMRVELQRIQREAKVTTVFVTHDQDEAMSISDRTMLMNRGRLVHFADPQELYDDPAELFAATFLGNPPINQLRGRIDDGDLTLADGTIVQGIAPAGLTVDAAIVGVRSETVTLASTAPRARARVEDLQYVGRDVYADVRLGDARLSALVSRREVDRSLVGTEVPIGFDADGVHVFDAESGRRIR

Radius of gyration: 27.08 Å; Cα contacts (8 Å, |Δi|>4): 1650; chains: 2; bounding box: 68×68×67 Å

Foldseek 3Di:
DKKWWAQWWADDPPATLAGGETDIDDQLFFEEEAEDPSLNLVVVLCQQQQVDQTPDTFMDDVRHTCRNPHNLRQQEFEAEQVLPFDQVDFLLCSLLVNVVVVVNDPVVSNVLSCVLCVLLVNNVRRGPGPVVDDLLSSLSSSVSSRCSSPGQEYEYEANCVPDDPVSSVVVLVSVQSSSNVSSHHYYHYDHDLVSRLRRGQWYFYGGNNYTQDIGRSVCLAQPPFFQCSQQSRDVNGWFKAWAWDDQQWGAGPQGFIFANLGHGPDTDGIKIKTFHQAFKDWQDPDFRGKWAFADWDDDVQWIWTWIGRPPGIDIHIDGPVRDDPVRHGDITGMDGDNSRIWMAGRVPRGTPD/DKKWWAQWWADDPPATLAGGETDIFDQLFFEEEAEDPSLNLVVVLCQQQQVDQTPDTFMDDVRHTCRNPHNLRQQEFEAEQVLPFDQVDFLLCSLLVNVVVVVNDPVVSNVLSCVLCVLLVNNVRRGPGPVPDDLLSSLSSSVSSRCSSPGQEYEYEANCVPDDPVSSVVVLVSVQSSSNVSSHHYYHYDHDLVSRLRRGQWYFYGGNNYTQDIGRSVCLAQPPFFQCSQQSRDVNGWFKAWAWDDQQWGAGPQGFIFANLGHGPDTDGIKIKTFHQAFKDWQDPDFRGKWAFADWDDDVQWIWTWIGRPPGIDIHIDGPVRDDPVRHGDITGMDGDNSRIWMAGRVPRGTPD

Solvent-accessible surface area (backbone atoms only — not comparable to full-atom values): 35732 Å² total; per-residue (Å²): 75,33,37,42,35,41,43,26,19,30,57,58,88,91,47,70,38,30,53,54,34,63,50,73,46,54,59,46,37,37,33,20,36,34,36,59,84,88,19,25,58,68,59,52,52,29,37,74,48,25,77,39,72,59,74,36,58,45,36,24,53,72,80,41,78,43,55,82,41,45,34,90,76,57,49,55,14,62,32,46,58,80,43,76,69,56,65,90,34,31,44,47,51,50,29,31,42,68,43,54,74,69,65,53,54,68,72,56,42,54,51,41,36,52,51,27,27,50,67,53,68,44,58,94,45,33,84,38,35,54,87,78,44,54,72,69,53,42,46,34,48,28,48,22,31,26,45,46,78,62,33,47,33,38,40,33,42,35,67,55,72,87,49,44,65,66,57,34,57,53,46,47,55,48,49,49,52,44,36,61,73,67,56,27,12,31,41,36,35,41,58,50,64,68,56,40,36,70,59,30,60,30,29,39,35,32,52,83,15,26,71,73,47,75,39,40,38,51,49,44,54,66,58,38,68,28,48,65,48,36,41,69,48,51,89,68,52,40,30,73,47,56,29,29,30,55,55,7,23,34,32,32,87,84,63,44,60,35,49,62,69,41,60,77,74,42,65,37,80,54,27,30,39,32,35,35,23,72,32,38,33,75,68,32,92,66,52,29,38,66,30,32,28,69,38,76,44,66,44,70,88,42,26,40,30,38,30,35,47,76,88,43,75,40,58,27,40,43,56,67,88,76,55,59,78,82,47,46,75,35,75,37,34,26,22,71,42,70,79,36,45,36,34,20,34,55,85,79,27,39,52,75,79,75,33,38,39,36,40,44,27,19,30,58,58,88,90,46,71,38,30,53,52,36,63,51,74,46,54,60,46,37,36,32,20,37,34,37,60,83,86,17,27,57,67,59,53,52,29,37,75,48,26,76,38,74,60,73,37,59,43,36,23,52,72,78,41,78,44,56,82,42,45,33,91,76,57,49,54,15,62,32,46,59,82,40,76,70,58,68,90,35,30,43,46,50,51,30,32,43,68,43,56,76,68,65,52,55,66,72,57,42,55,50,40,37,53,51,28,26,51,66,54,68,44,57,94,45,34,82,37,37,53,86,78,44,54,72,69,53,43,46,32,48,26,49,24,33,24,44,45,79,62,34,46,34,40,39,32,42,35,66,54,72,88,48,42,65,67,58,34,57,54,45,48,56,47,50,51,52,44,34,61,74,67,56,26,13,32,42,36,34,39,57,49,64,69,57,40,34,70,59,29,61,30,28,40,34,32,50,81,15,27,71,75,48,75,39,39,38,50,50,43,54,66,57,36,66,28,48,65,48,36,40,68,50,49,88,67,54,40,30,74,47,54,27,28,30,54,55,6,24,35,32,34,89,83,62,44,60,34,49,62,69,41,60,79,75,42,65,38,80,55,26,30,38,32,35,34,22,70,31,37,35,75,68,32,91,67,52,29,38,66,30,31,27,69,39,74,46,68,43,71,89,43,26,41,32,38,30,36,47,75,88,42,72,40,56,28,40,42,56,67,91,77,57,59,79,82,46,46,74,35,76,36,35,27,22,71,42,70,80,36,44,37,33,21,34,56,86,80,28,39,53,77,78

Organism: NCBI:txid1656884

InterPro domains:
  IPR003439 ABC transporter-like, ATP-binding domain [PF00005] (19-160)
  IPR003439 ABC transporter-like, ATP-binding domain [PS50893] (3-233)
  IPR003593 AAA+ ATPase domain [SM00382] (27-210)
  IPR008995 Molybdate/tungstate binding, C-terminal [SSF50331] (236-352)
  IPR012340 Nucleic acid-binding, OB-fold [G3DSA:2.40.50.140] (289-336)
  IPR013611 Transport-associated OB, type 2 [PF08402] (273-344)
  IPR017871 ABC transporter-like, conserved site [PS00211] (133-147)
  IPR027417 P-loop containing nucleoside triphosphate hydrolase [G3DSA:3.40.50.300] (1-237)
  IPR027417 P-loop containing nucleoside triphosphate hydrolase [SSF52540] (3-240)
  IPR047641 ABC transporter, ATP-binding protein MalK/UgpC-like [PTHR43875] (2-352)